Protein AF-A0A643CIV8-F1 (afdb_monomer_lite)

Structure (mmCIF, N/CA/C/O backbone):
data_AF-A0A643CIV8-F1
#
_entry.id   AF-A0A643CIV8-F1
#
loop_
_atom_site.group_PDB
_atom_site.id
_atom_site.type_symbol
_atom_site.label_atom_id
_atom_site.label_alt_id
_atom_site.label_comp_id
_atom_site.label_asym_id
_atom_site.label_entity_id
_atom_site.label_seq_id
_atom_site.pdbx_PDB_ins_code
_atom_site.Cartn_x
_atom_site.Cartn_y
_atom_site.Cartn_z
_atom_site.occupancy
_atom_site.B_iso_or_equiv
_atom_site.auth_seq_id
_atom_site.auth_comp_id
_atom_site.auth_asym_id
_atom_site.auth_atom_id
_atom_site.pdbx_PDB_model_num
ATOM 1 N N . MET A 1 1 ? 81.425 93.993 53.863 1.00 33.91 1 MET A N 1
ATOM 2 C CA . MET A 1 1 ? 80.206 94.365 54.599 1.00 33.91 1 MET A CA 1
ATOM 3 C C . MET A 1 1 ? 79.077 94.343 53.589 1.00 33.91 1 MET A C 1
ATOM 5 O O . MET A 1 1 ? 78.720 95.374 53.044 1.00 33.91 1 MET A O 1
ATOM 9 N N . ASP A 1 2 ? 78.783 93.177 53.023 1.00 37.91 2 ASP A N 1
ATOM 10 C CA . ASP A 1 2 ? 78.060 92.067 53.671 1.00 37.91 2 ASP A CA 1
ATOM 11 C C . ASP A 1 2 ? 76.607 92.467 53.969 1.00 37.91 2 ASP A C 1
ATOM 13 O O . ASP A 1 2 ? 76.366 93.483 54.611 1.00 37.91 2 ASP A O 1
ATOM 17 N N . ASP A 1 3 ? 75.698 91.619 53.477 1.00 33.78 3 ASP A N 1
ATOM 18 C CA . ASP A 1 3 ? 74.248 91.535 53.708 1.00 33.78 3 ASP A CA 1
ATOM 19 C C . ASP A 1 3 ? 73.233 92.351 52.857 1.00 33.78 3 ASP A C 1
ATOM 21 O O . ASP A 1 3 ? 72.955 93.522 53.077 1.00 33.78 3 ASP A O 1
ATOM 25 N N . TRP A 1 4 ? 72.555 91.593 51.970 1.00 28.88 4 TRP A N 1
ATOM 26 C CA . TRP A 1 4 ? 71.087 91.374 51.920 1.00 28.88 4 TRP A CA 1
ATOM 27 C C . TRP A 1 4 ? 70.110 92.373 51.195 1.00 28.88 4 TRP A C 1
ATOM 29 O O . TRP A 1 4 ? 69.857 93.474 51.666 1.00 28.88 4 TRP A O 1
ATOM 39 N N . LYS A 1 5 ? 69.397 91.810 50.168 1.00 30.89 5 LYS A N 1
ATOM 40 C CA . LYS A 1 5 ? 68.121 92.116 49.397 1.00 30.89 5 LYS A CA 1
ATOM 41 C C . LYS A 1 5 ? 67.907 93.498 48.718 1.00 30.89 5 LYS A C 1
ATOM 43 O O . LYS A 1 5 ? 68.545 94.448 49.138 1.00 30.89 5 LYS A O 1
ATOM 48 N N . PRO A 1 6 ? 66.945 93.674 47.752 1.00 41.72 6 PRO A N 1
ATOM 49 C CA . PRO A 1 6 ? 65.910 92.765 47.183 1.00 41.72 6 PRO A CA 1
ATOM 50 C C . PRO A 1 6 ? 65.765 92.730 45.624 1.00 41.72 6 PRO A C 1
ATOM 52 O O . PRO A 1 6 ? 66.374 93.492 44.887 1.00 41.72 6 PRO A O 1
ATOM 55 N N . SER A 1 7 ? 64.883 91.824 45.167 1.00 34.50 7 SER A N 1
ATOM 56 C CA . SER A 1 7 ? 64.178 91.658 43.862 1.00 34.50 7 SER A CA 1
ATOM 57 C C . SER A 1 7 ? 63.423 92.914 43.334 1.00 34.50 7 SER A C 1
ATOM 59 O O . SER A 1 7 ? 63.312 93.842 44.132 1.00 34.50 7 SER A O 1
ATOM 61 N N . PRO A 1 8 ? 62.773 92.974 42.125 1.00 48.59 8 PRO A N 1
ATOM 62 C CA . PRO A 1 8 ? 62.469 91.951 41.089 1.00 48.59 8 PRO A CA 1
ATOM 63 C C . PRO A 1 8 ? 62.671 92.394 39.594 1.00 48.59 8 PRO A C 1
ATOM 65 O O . PRO A 1 8 ? 63.114 93.501 39.321 1.00 48.59 8 PRO A O 1
ATOM 68 N N . LEU A 1 9 ? 62.221 91.527 38.657 1.00 31.44 9 LEU A N 1
ATOM 69 C CA . LEU A 1 9 ? 61.742 91.742 37.261 1.00 31.44 9 LEU A CA 1
ATOM 70 C C . LEU A 1 9 ? 62.613 91.306 36.042 1.00 31.44 9 LEU A C 1
ATOM 72 O O . LEU A 1 9 ? 63.607 91.924 35.698 1.00 31.44 9 LEU A O 1
ATOM 76 N N . ILE A 1 10 ? 62.027 90.339 35.299 1.00 31.88 10 ILE A N 1
ATOM 77 C CA . ILE A 1 10 ? 61.893 90.214 33.818 1.00 31.88 10 ILE A CA 1
ATOM 78 C C . ILE A 1 10 ? 62.962 89.446 32.988 1.00 31.88 10 ILE A C 1
ATOM 80 O O . ILE A 1 10 ? 64.019 89.978 32.695 1.00 31.88 10 ILE A O 1
ATOM 84 N N . LYS A 1 11 ? 62.521 88.253 32.500 1.00 36.69 11 LYS A N 1
ATOM 85 C CA . LYS A 1 11 ? 62.557 87.599 31.141 1.00 36.69 11 LYS A CA 1
ATOM 86 C C . LYS A 1 11 ? 63.867 87.547 30.303 1.00 36.69 11 LYS A C 1
ATOM 88 O O . LYS A 1 11 ? 64.769 88.321 30.566 1.00 36.69 11 LYS A O 1
ATOM 93 N N . PRO A 1 12 ? 63.936 86.786 29.170 1.00 47.34 12 PRO A N 1
ATOM 94 C CA . PRO A 1 12 ? 63.083 85.699 28.622 1.00 47.34 12 PRO A CA 1
ATOM 95 C C . PRO A 1 12 ? 63.886 84.435 28.190 1.00 47.34 12 PRO A C 1
ATOM 97 O O . PRO A 1 12 ? 65.102 84.473 28.099 1.00 47.34 12 PRO A O 1
ATOM 100 N N . PHE A 1 13 ? 63.212 83.328 27.840 1.00 29.66 13 PHE A N 1
ATOM 101 C CA . PHE A 1 13 ? 63.146 82.755 26.472 1.00 29.66 13 PHE A CA 1
ATOM 102 C C . PHE A 1 13 ? 62.322 81.455 26.453 1.00 29.66 13 PHE A C 1
ATOM 104 O O . PHE A 1 13 ? 62.051 80.853 27.486 1.00 29.66 13 PHE A O 1
ATOM 111 N N . GLY A 1 14 ? 61.788 81.125 25.275 1.00 30.44 14 GLY A N 1
ATOM 112 C CA . GLY A 1 14 ? 60.543 80.375 25.108 1.00 30.44 14 GLY A CA 1
ATOM 113 C C . GLY A 1 14 ? 60.645 78.851 25.012 1.00 30.44 14 GLY A C 1
ATOM 114 O O . GLY A 1 14 ? 61.719 78.286 24.856 1.00 30.44 14 GLY A O 1
ATOM 115 N N . ALA A 1 15 ? 59.473 78.204 24.981 1.00 31.48 15 ALA A N 1
ATOM 116 C CA . ALA A 1 15 ? 59.242 76.951 24.259 1.00 31.48 15 ALA A CA 1
ATOM 117 C C . ALA A 1 15 ? 57.737 76.724 23.990 1.00 31.48 15 ALA A C 1
ATOM 119 O O . ALA A 1 15 ? 56.878 76.961 24.835 1.00 31.48 15 ALA A O 1
ATOM 120 N N . ARG A 1 16 ? 57.443 76.263 22.769 1.00 36.06 16 ARG A N 1
ATOM 121 C CA . ARG A 1 16 ? 56.135 75.936 22.166 1.00 36.06 16 ARG A CA 1
ATOM 122 C C . ARG A 1 16 ? 55.337 74.863 22.930 1.00 36.06 16 ARG A C 1
ATOM 124 O O . ARG A 1 16 ? 55.930 73.867 23.333 1.00 36.06 16 ARG A O 1
ATOM 131 N N . LYS A 1 17 ? 53.991 74.918 22.879 1.00 39.34 17 LYS A N 1
ATOM 132 C CA . LYS A 1 17 ? 53.140 73.719 22.653 1.00 39.34 17 LYS A CA 1
ATOM 133 C C . LYS A 1 17 ? 51.700 74.037 22.205 1.00 39.34 17 LYS A C 1
ATOM 135 O O . LYS A 1 17 ? 51.054 74.956 22.692 1.00 39.34 17 LYS A O 1
ATOM 140 N N . LYS A 1 18 ? 51.251 73.241 21.229 1.00 37.59 18 LYS A N 1
ATOM 141 C CA . LYS A 1 18 ? 49.994 73.273 20.461 1.00 37.59 18 LYS A CA 1
ATOM 142 C C . LYS A 1 18 ? 48.770 72.904 21.322 1.00 37.59 18 LYS A C 1
ATOM 144 O O . LYS A 1 18 ? 48.830 71.929 22.065 1.00 37.59 18 LYS A O 1
ATOM 149 N N . ARG A 1 19 ? 47.641 73.608 21.154 1.00 41.00 19 ARG A N 1
ATOM 150 C CA . ARG A 1 19 ? 46.310 73.193 21.650 1.00 41.00 19 ARG A CA 1
ATOM 151 C C . ARG A 1 19 ? 45.633 72.289 20.609 1.00 41.00 19 ARG A C 1
ATOM 153 O O . ARG A 1 19 ? 45.551 72.644 19.438 1.00 41.00 19 ARG A O 1
ATOM 160 N N . SER A 1 20 ? 45.215 71.104 21.048 1.00 47.69 20 SER A N 1
ATOM 161 C CA . SER A 1 20 ? 44.738 69.982 20.230 1.00 47.69 20 SER A CA 1
ATOM 162 C C . SER A 1 20 ? 43.251 70.099 19.864 1.00 47.69 20 SER A C 1
ATOM 164 O O . SER A 1 20 ? 42.414 70.320 20.737 1.00 47.69 20 SER A O 1
ATOM 166 N N . TRP A 1 21 ? 42.927 69.871 18.585 1.00 48.34 21 TRP A N 1
ATOM 167 C CA . TRP A 1 21 ? 41.575 69.759 18.001 1.00 48.34 21 TRP A CA 1
ATOM 168 C C . TRP A 1 21 ? 40.734 68.585 18.547 1.00 48.34 21 TRP A C 1
ATOM 170 O O . TRP A 1 21 ? 39.558 68.438 18.219 1.00 48.34 21 TRP A O 1
ATOM 180 N N . TYR A 1 22 ? 41.322 67.745 19.397 1.00 51.75 22 TYR A N 1
ATOM 181 C CA . TYR A 1 22 ? 40.712 66.517 19.897 1.00 51.75 22 TYR A CA 1
ATOM 182 C C . TYR A 1 22 ? 39.559 66.751 20.892 1.00 51.75 22 TYR A C 1
ATOM 184 O O . TYR A 1 22 ? 38.606 65.974 20.922 1.00 51.75 22 TYR A O 1
ATOM 192 N N . LEU A 1 23 ? 39.587 67.837 21.680 1.00 52.19 23 LEU A N 1
ATOM 193 C CA . LEU A 1 23 ? 38.518 68.110 22.657 1.00 52.19 23 LEU A CA 1
ATOM 194 C C . LEU A 1 23 ? 37.235 68.668 22.022 1.00 52.19 23 LEU A C 1
ATOM 196 O O . LEU A 1 23 ? 36.150 68.428 22.545 1.00 52.19 23 LEU A O 1
ATOM 200 N N . THR A 1 24 ? 37.333 69.354 20.882 1.00 54.09 24 THR A N 1
ATOM 201 C CA . THR A 1 24 ? 36.168 69.910 20.174 1.00 54.09 24 THR A CA 1
ATOM 202 C C . THR A 1 24 ? 35.395 68.832 19.410 1.00 54.09 24 THR A C 1
ATOM 204 O O . THR A 1 24 ? 34.177 68.922 19.275 1.00 54.09 24 THR A O 1
ATOM 207 N N . TRP A 1 25 ? 36.077 67.775 18.953 1.00 50.41 25 TRP A N 1
ATOM 208 C CA . TRP A 1 25 ? 35.440 66.653 18.255 1.00 50.41 25 TRP A CA 1
ATOM 209 C C . TRP A 1 25 ? 34.678 65.725 19.215 1.00 50.41 25 TRP A C 1
ATOM 211 O O . TRP A 1 25 ? 33.592 65.243 18.893 1.00 50.41 25 TRP A O 1
ATOM 221 N N . LYS A 1 26 ? 35.183 65.555 20.445 1.00 47.50 26 LYS A N 1
ATOM 222 C CA . LYS A 1 26 ? 34.596 64.646 21.442 1.00 47.50 26 LYS A CA 1
ATOM 223 C C . LYS A 1 26 ? 33.229 65.106 21.978 1.00 47.50 26 LYS A C 1
ATOM 225 O O . LYS A 1 26 ? 32.440 64.267 22.395 1.00 47.50 26 LYS A O 1
ATOM 230 N N . TYR A 1 27 ? 32.910 66.403 21.911 1.00 44.16 27 TYR A N 1
ATOM 231 C CA . TYR A 1 27 ? 31.625 66.952 22.378 1.00 44.16 27 TYR A CA 1
ATOM 232 C C . TYR A 1 27 ? 30.495 66.919 21.330 1.00 44.16 27 TYR A C 1
ATOM 234 O O . TYR A 1 27 ? 29.341 67.165 21.669 1.00 44.16 27 TYR A O 1
ATOM 242 N N . LYS A 1 28 ? 30.791 66.592 20.062 1.00 45.03 28 LYS A N 1
ATOM 243 C CA . LYS A 1 28 ? 29.774 66.492 18.993 1.00 45.03 28 LYS A CA 1
ATOM 244 C C . LYS A 1 28 ? 29.205 65.072 18.824 1.00 45.03 28 LYS A C 1
ATOM 246 O O . LYS A 1 28 ? 28.247 64.882 18.080 1.00 45.03 28 LYS A O 1
ATOM 251 N N . LEU A 1 29 ? 29.771 64.091 19.533 1.00 50.66 29 LEU A N 1
ATOM 252 C CA . LEU A 1 29 ? 29.407 62.666 19.485 1.00 50.66 29 LEU A CA 1
ATOM 253 C C . LEU A 1 29 ? 28.372 62.239 20.544 1.00 50.66 29 LEU A C 1
ATOM 255 O O . LEU A 1 29 ? 27.960 61.084 20.573 1.00 50.66 29 LEU A O 1
ATOM 259 N N . THR A 1 30 ? 27.883 63.164 21.367 1.00 50.62 30 THR A N 1
ATOM 260 C CA . THR A 1 30 ? 26.836 62.933 22.377 1.00 50.62 30 THR A CA 1
ATOM 261 C C . THR A 1 30 ? 25.504 63.561 21.967 1.00 50.62 30 THR A C 1
ATOM 263 O O . THR A 1 30 ? 24.887 64.309 22.717 1.00 50.62 30 THR A O 1
ATOM 266 N N . ASN A 1 31 ? 25.023 63.250 20.760 1.00 52.38 31 ASN A N 1
ATOM 267 C CA . ASN A 1 31 ? 23.644 63.550 20.375 1.00 52.38 31 ASN A CA 1
ATOM 268 C C . ASN A 1 31 ? 22.977 62.283 19.816 1.00 52.38 31 ASN A C 1
ATOM 270 O O . ASN A 1 31 ? 23.033 61.994 18.619 1.00 52.38 31 ASN A O 1
ATOM 274 N N . GLN A 1 32 ? 22.358 61.500 20.708 1.00 59.38 32 GLN A N 1
ATOM 275 C CA . GLN A 1 32 ? 21.758 60.183 20.428 1.00 59.38 32 GLN A CA 1
ATOM 276 C C . GLN A 1 32 ? 20.701 60.183 19.300 1.00 59.38 32 GLN A C 1
ATOM 278 O O . GLN A 1 32 ? 20.379 59.126 18.758 1.00 59.38 32 GLN A O 1
ATOM 283 N N . ARG A 1 33 ? 20.181 61.348 18.889 1.00 56.62 33 ARG A N 1
ATOM 284 C CA . ARG A 1 33 ? 19.230 61.472 17.767 1.00 56.62 33 ARG A CA 1
ATOM 285 C C . ARG A 1 33 ? 19.888 61.370 16.385 1.00 56.62 33 ARG A C 1
ATOM 287 O O . ARG A 1 33 ? 19.253 60.869 15.462 1.00 56.62 33 ARG A O 1
ATOM 294 N N . ALA A 1 34 ? 21.140 61.805 16.231 1.00 58.22 34 ALA A N 1
ATOM 295 C CA . ALA A 1 34 ? 21.840 61.749 14.944 1.00 58.22 34 ALA A CA 1
ATOM 296 C C . ALA A 1 34 ? 22.325 60.327 14.624 1.00 58.22 34 ALA A C 1
ATOM 298 O O . ALA A 1 34 ? 22.173 59.869 13.495 1.00 58.22 34 ALA A O 1
ATOM 299 N N . LEU A 1 35 ? 22.818 59.601 15.635 1.00 60.75 35 LEU A N 1
ATOM 300 C CA . LEU A 1 35 ? 23.269 58.215 15.486 1.00 60.75 35 LEU A CA 1
ATOM 301 C C . LEU A 1 35 ? 22.105 57.269 15.146 1.00 60.75 35 LEU A C 1
ATOM 303 O O . LEU A 1 35 ? 22.232 56.452 14.242 1.00 60.75 35 LEU A O 1
ATOM 307 N N . ARG A 1 36 ? 20.932 57.442 15.781 1.00 62.19 36 ARG A N 1
ATOM 308 C CA . ARG A 1 36 ? 19.716 56.686 15.420 1.00 62.19 36 ARG A CA 1
ATOM 309 C C . ARG A 1 36 ? 19.257 56.951 13.988 1.00 62.19 36 ARG A C 1
ATOM 311 O O . ARG A 1 36 ? 18.896 56.000 13.305 1.00 62.19 36 ARG A O 1
ATOM 318 N N . ARG A 1 37 ? 19.304 58.206 13.521 1.00 64.00 37 ARG A N 1
ATOM 319 C CA . ARG A 1 37 ? 18.967 58.538 12.127 1.00 64.00 37 ARG A CA 1
ATOM 320 C C . ARG A 1 37 ? 19.965 57.928 11.148 1.00 64.00 37 ARG A C 1
ATOM 322 O O . ARG A 1 37 ? 19.532 57.337 10.176 1.00 64.00 37 ARG A O 1
ATOM 329 N N . PHE A 1 38 ? 21.266 57.972 11.432 1.00 68.94 38 PHE A N 1
ATOM 330 C CA . PHE A 1 38 ? 22.272 57.321 10.585 1.00 68.94 38 PHE A CA 1
ATOM 331 C C . PHE A 1 38 ? 22.115 55.795 10.535 1.00 68.94 38 PHE A C 1
ATOM 333 O O . PHE A 1 38 ? 22.198 55.219 9.454 1.00 68.94 38 PHE A O 1
ATOM 340 N N . CYS A 1 39 ? 21.827 55.139 11.664 1.00 71.81 39 CYS A N 1
ATOM 341 C CA . CYS A 1 39 ? 21.567 53.698 11.687 1.00 71.81 39 CYS A CA 1
ATOM 342 C C . CYS A 1 39 ? 20.255 53.326 10.979 1.00 71.81 39 CYS A C 1
ATOM 344 O O . CYS A 1 39 ? 20.233 52.340 10.250 1.00 71.81 39 CYS A O 1
ATOM 346 N N . GLN A 1 40 ? 19.183 54.113 11.135 1.00 71.44 40 GLN A N 1
ATOM 347 C CA . GLN A 1 40 ? 17.931 53.895 10.398 1.00 71.44 40 GLN A CA 1
ATOM 348 C C . GLN A 1 40 ? 18.114 54.113 8.894 1.00 71.44 40 GLN A C 1
ATOM 350 O O . GLN A 1 40 ? 17.675 53.278 8.112 1.00 71.44 40 GLN A O 1
ATOM 355 N N . THR A 1 41 ? 18.808 55.175 8.476 1.00 78.50 41 THR A N 1
ATOM 356 C CA . THR A 1 41 ? 19.105 55.409 7.056 1.00 78.50 41 THR A CA 1
ATOM 357 C C . THR A 1 41 ? 20.000 54.305 6.491 1.00 78.50 41 THR A C 1
ATOM 359 O O . THR A 1 41 ? 19.766 53.860 5.374 1.00 78.50 41 THR A O 1
ATOM 362 N N . GLY A 1 42 ? 20.967 53.802 7.266 1.00 82.81 42 GLY A N 1
ATOM 363 C CA . GLY A 1 42 ? 21.797 52.656 6.882 1.00 82.81 42 GLY A CA 1
ATOM 364 C C . GLY A 1 42 ? 21.000 51.357 6.728 1.00 82.81 42 GLY A C 1
ATOM 365 O O . GLY A 1 42 ? 21.190 50.643 5.750 1.00 82.81 42 GLY A O 1
ATOM 366 N N . ALA A 1 43 ? 20.060 51.081 7.638 1.00 80.62 43 ALA A N 1
ATOM 367 C CA . ALA A 1 43 ? 19.182 49.912 7.552 1.00 80.62 43 ALA A CA 1
ATOM 368 C C . ALA A 1 43 ? 18.224 49.992 6.350 1.00 80.62 43 ALA A C 1
ATOM 370 O O . ALA A 1 43 ? 18.033 49.001 5.650 1.00 80.62 43 ALA A O 1
ATOM 371 N N . VAL A 1 44 ? 17.675 51.178 6.064 1.00 85.25 44 VAL A N 1
ATOM 372 C CA . VAL A 1 44 ? 16.837 51.408 4.876 1.00 85.25 44 VAL A CA 1
ATOM 373 C C . VAL A 1 44 ? 17.652 51.247 3.594 1.00 85.25 44 VAL A C 1
ATOM 375 O O . VAL A 1 44 ? 17.174 50.619 2.655 1.00 85.25 44 VAL A O 1
ATOM 378 N N . LEU A 1 45 ? 18.892 51.746 3.559 1.00 85.38 45 LEU A N 1
ATOM 379 C CA . LEU A 1 45 ? 19.779 51.574 2.408 1.00 85.38 45 LEU A CA 1
ATOM 380 C C . LEU A 1 45 ? 20.121 50.093 2.181 1.00 85.38 45 LEU A C 1
ATOM 382 O O . LEU A 1 45 ? 20.112 49.629 1.046 1.00 85.38 45 LEU A O 1
ATOM 386 N N . PHE A 1 46 ? 20.371 49.342 3.256 1.00 87.06 46 PHE A N 1
ATOM 387 C CA . PHE A 1 46 ? 20.642 47.906 3.191 1.00 87.06 46 PHE A CA 1
ATOM 388 C C . PHE A 1 46 ? 19.436 47.113 2.667 1.00 87.06 46 PHE A C 1
ATOM 390 O O . PHE A 1 46 ? 19.606 46.255 1.801 1.00 87.06 46 PHE A O 1
ATOM 397 N N . LEU A 1 47 ? 18.222 47.446 3.125 1.00 85.25 47 LEU A N 1
ATOM 398 C CA . LEU A 1 47 ? 16.974 46.869 2.612 1.00 85.25 47 LEU A CA 1
ATOM 399 C C . LEU A 1 47 ? 16.742 47.215 1.135 1.00 85.25 47 LEU A C 1
ATOM 401 O O . LEU A 1 47 ? 16.353 46.355 0.352 1.00 85.25 47 LEU A O 1
ATOM 405 N N . LEU A 1 48 ? 17.042 48.448 0.721 1.00 87.56 48 LEU A N 1
ATOM 406 C CA . LEU A 1 48 ? 16.952 48.866 -0.682 1.00 87.56 48 LEU A CA 1
ATOM 407 C C . LEU A 1 48 ? 17.920 48.083 -1.575 1.00 87.56 48 LEU A C 1
ATOM 409 O O . LEU A 1 48 ? 17.532 47.623 -2.645 1.00 87.56 48 LEU A O 1
ATOM 413 N N . VAL A 1 49 ? 19.160 47.883 -1.123 1.00 90.12 49 VAL A N 1
ATOM 414 C CA . VAL A 1 49 ? 20.152 47.085 -1.855 1.00 90.12 49 VAL A CA 1
ATOM 415 C C . VAL A 1 49 ? 19.720 45.621 -1.946 1.00 90.12 49 VAL A C 1
ATOM 417 O O . VAL A 1 49 ? 19.817 45.038 -3.022 1.00 90.12 49 VAL A O 1
ATOM 420 N N . THR A 1 50 ? 19.181 45.031 -0.875 1.00 83.88 50 THR A N 1
ATOM 421 C CA . THR A 1 50 ? 18.679 43.643 -0.916 1.00 83.88 50 THR A CA 1
ATOM 422 C C . THR A 1 50 ? 17.465 43.493 -1.829 1.00 83.88 50 THR A C 1
ATOM 424 O O . THR A 1 50 ? 17.394 42.518 -2.571 1.00 83.88 50 THR A O 1
ATOM 427 N N . VAL A 1 51 ? 16.555 44.471 -1.866 1.00 89.12 51 VAL A N 1
ATOM 428 C CA . VAL A 1 51 ? 15.440 44.484 -2.829 1.00 89.12 51 VAL A CA 1
ATOM 429 C C . VAL A 1 51 ? 15.951 44.581 -4.267 1.00 89.12 51 VAL A C 1
ATOM 431 O O . VAL A 1 51 ? 15.492 43.826 -5.117 1.00 89.12 51 VAL A O 1
ATOM 434 N N . ILE A 1 52 ? 16.932 45.443 -4.552 1.00 87.81 52 ILE A N 1
ATOM 435 C CA . ILE A 1 52 ? 17.514 45.571 -5.900 1.00 87.81 52 ILE A CA 1
ATOM 436 C C . ILE A 1 52 ? 18.217 44.276 -6.326 1.00 87.81 52 ILE A C 1
ATOM 438 O O . ILE A 1 52 ? 18.046 43.839 -7.463 1.00 87.81 52 ILE A O 1
ATOM 442 N N . VAL A 1 53 ? 18.970 43.639 -5.425 1.00 87.88 53 VAL A N 1
ATOM 443 C CA . VAL A 1 53 ? 19.624 42.349 -5.694 1.00 87.88 53 VAL A CA 1
ATOM 444 C C . VAL A 1 53 ? 18.585 41.255 -5.933 1.00 87.88 53 VAL A C 1
ATOM 446 O O . VAL A 1 53 ? 18.719 40.516 -6.902 1.00 87.88 53 VAL A O 1
ATOM 449 N N . ASN A 1 54 ? 17.515 41.194 -5.136 1.00 77.38 54 ASN A N 1
ATOM 450 C CA . ASN A 1 54 ? 16.437 40.222 -5.333 1.00 77.38 54 ASN A CA 1
ATOM 451 C C . ASN A 1 54 ? 15.673 40.456 -6.644 1.00 77.38 54 ASN A C 1
ATOM 453 O O . ASN A 1 54 ? 15.386 39.499 -7.354 1.00 77.38 54 ASN A O 1
ATOM 457 N N . ILE A 1 55 ? 15.390 41.709 -7.019 1.00 85.88 55 ILE A N 1
ATOM 458 C CA . ILE A 1 55 ? 14.764 42.036 -8.311 1.00 85.88 55 ILE A CA 1
ATOM 459 C C . ILE A 1 55 ? 15.680 41.631 -9.467 1.00 85.88 55 ILE A C 1
ATOM 461 O O . ILE A 1 55 ? 15.211 41.050 -10.444 1.00 85.88 55 ILE A O 1
ATOM 465 N N . LYS A 1 56 ? 16.986 41.900 -9.356 1.00 83.94 56 LYS A N 1
ATOM 466 C CA . LYS A 1 56 ? 17.959 41.503 -10.374 1.00 83.94 56 LYS A CA 1
ATOM 467 C C . LYS A 1 56 ? 18.070 39.984 -10.487 1.00 83.94 56 LYS A C 1
ATOM 469 O O . LYS A 1 56 ? 18.042 39.477 -11.598 1.00 83.94 56 LYS A O 1
ATOM 474 N N . LEU A 1 57 ? 18.080 39.268 -9.363 1.00 78.88 57 LEU A N 1
ATOM 475 C CA . LEU A 1 57 ? 18.064 37.808 -9.345 1.00 78.88 57 LEU A CA 1
ATOM 476 C C . LEU A 1 57 ? 16.797 37.261 -10.018 1.00 78.88 57 LEU A C 1
ATOM 478 O O . LEU A 1 57 ? 16.889 36.357 -10.837 1.00 78.88 57 LEU A O 1
ATOM 482 N N . ILE A 1 58 ? 15.623 37.840 -9.744 1.00 78.06 58 ILE A N 1
ATOM 483 C CA . ILE A 1 58 ? 14.357 37.438 -10.378 1.00 78.06 58 ILE A CA 1
ATOM 484 C C . ILE A 1 58 ? 14.379 37.708 -11.890 1.00 78.06 58 ILE A C 1
ATOM 486 O O . ILE A 1 58 ? 13.903 36.877 -12.661 1.00 78.06 58 ILE A O 1
ATOM 490 N N . LEU A 1 59 ? 14.929 38.844 -12.328 1.00 73.19 59 LEU A N 1
ATOM 491 C CA . LEU A 1 59 ? 15.047 39.183 -13.749 1.00 73.19 59 LEU A CA 1
ATOM 492 C C . LEU A 1 59 ? 16.048 38.281 -14.479 1.00 73.19 59 LEU A C 1
ATOM 494 O O . LEU A 1 59 ? 15.728 37.799 -15.561 1.00 73.19 59 LEU A O 1
ATOM 498 N N . ASP A 1 60 ? 17.204 38.006 -13.877 1.00 74.94 60 ASP A N 1
ATOM 499 C CA . ASP A 1 60 ? 18.210 37.099 -14.439 1.00 74.94 60 ASP A CA 1
ATOM 500 C C . ASP A 1 60 ? 17.677 35.655 -14.474 1.00 74.94 60 ASP A C 1
ATOM 502 O O . ASP A 1 60 ? 17.864 34.954 -15.465 1.00 74.94 60 ASP A O 1
ATOM 506 N N . THR A 1 61 ? 16.897 35.239 -13.468 1.00 70.62 61 THR A N 1
ATOM 507 C CA . THR A 1 61 ? 16.215 33.931 -13.464 1.00 70.62 61 THR A CA 1
ATOM 508 C C . THR A 1 61 ? 15.135 33.865 -14.547 1.00 70.62 61 THR A C 1
ATOM 510 O O . THR A 1 61 ? 15.041 32.871 -15.255 1.00 70.62 61 THR A O 1
ATOM 513 N N . ARG A 1 62 ? 14.339 34.927 -14.746 1.00 68.88 62 ARG A N 1
ATOM 514 C CA . ARG A 1 62 ? 13.348 34.986 -15.837 1.00 68.88 62 ARG A CA 1
ATOM 515 C C . ARG A 1 62 ? 13.987 34.969 -17.222 1.00 68.88 62 ARG A C 1
ATOM 517 O O . ARG A 1 62 ? 13.400 34.398 -18.133 1.00 68.88 62 ARG A O 1
ATOM 524 N N . ARG A 1 63 ? 15.165 35.573 -17.377 1.00 68.69 63 ARG A N 1
ATOM 525 C CA . ARG A 1 63 ? 15.919 35.567 -18.634 1.00 68.69 63 ARG A CA 1
ATOM 526 C C . ARG A 1 63 ? 16.541 34.198 -18.913 1.00 68.69 63 ARG A C 1
ATOM 528 O O . ARG A 1 63 ? 16.416 33.704 -20.023 1.00 68.69 63 ARG A O 1
ATOM 535 N N . ALA A 1 64 ? 17.076 33.536 -17.887 1.00 63.72 64 ALA A N 1
ATOM 536 C CA . ALA A 1 64 ? 17.492 32.137 -17.984 1.00 63.72 64 ALA A CA 1
ATOM 537 C C . ALA A 1 64 ? 16.307 31.204 -18.308 1.00 63.72 64 ALA A C 1
ATOM 539 O O . ALA A 1 64 ? 16.469 30.252 -19.057 1.00 63.72 64 ALA A O 1
ATOM 540 N N . ILE A 1 65 ? 15.099 31.500 -17.806 1.00 57.66 65 ILE A N 1
ATOM 541 C CA . ILE A 1 65 ? 13.868 30.773 -18.160 1.00 57.66 65 ILE A CA 1
ATOM 542 C C . ILE A 1 65 ? 13.436 31.052 -19.609 1.00 57.66 65 ILE A C 1
ATOM 544 O O . ILE A 1 65 ? 12.923 30.144 -20.253 1.00 57.66 65 ILE A O 1
ATOM 548 N N . SER A 1 66 ? 13.617 32.266 -20.147 1.00 54.06 66 SER A N 1
ATOM 549 C CA . SER A 1 66 ? 13.312 32.523 -21.564 1.00 54.06 66 SER A CA 1
ATOM 550 C C . SER A 1 66 ? 14.327 31.862 -22.494 1.00 54.06 66 SER A C 1
ATOM 552 O O . SER A 1 66 ? 13.930 31.307 -23.505 1.00 54.06 66 SER A O 1
ATOM 554 N N . GLU A 1 67 ? 15.608 31.860 -22.121 1.00 56.00 67 GLU A N 1
ATOM 555 C CA . GLU A 1 67 ? 16.681 31.199 -22.880 1.00 56.00 67 GLU A CA 1
ATOM 556 C C . GLU A 1 67 ? 16.616 29.660 -22.771 1.00 56.00 67 GLU A C 1
ATOM 558 O O . GLU A 1 67 ? 17.064 28.971 -23.677 1.00 56.00 67 GLU A O 1
ATOM 563 N N . ALA A 1 68 ? 16.009 29.109 -21.710 1.00 54.50 68 ALA A N 1
ATOM 564 C CA . ALA A 1 68 ? 15.747 27.671 -21.564 1.00 54.50 68 ALA A CA 1
ATOM 565 C C . ALA A 1 68 ? 14.420 27.196 -22.197 1.00 54.50 68 ALA A C 1
ATOM 567 O O . ALA A 1 68 ? 14.200 25.991 -22.275 1.00 54.50 68 ALA A O 1
ATOM 568 N N . ASN A 1 69 ? 13.537 28.115 -22.614 1.00 43.38 69 ASN A N 1
ATOM 569 C CA . ASN A 1 69 ? 12.247 27.813 -23.259 1.00 43.38 69 ASN A CA 1
ATOM 570 C C . ASN A 1 69 ? 12.240 28.092 -24.775 1.00 43.38 69 ASN A C 1
ATOM 572 O O . ASN A 1 69 ? 11.210 27.894 -25.419 1.00 43.38 69 ASN A O 1
ATOM 576 N N . GLU A 1 70 ? 13.346 28.568 -25.351 1.00 36.47 70 GLU A N 1
ATOM 577 C CA . GLU A 1 70 ? 13.530 28.571 -26.803 1.00 36.47 70 GLU A CA 1
ATOM 578 C C . GLU A 1 70 ? 14.085 27.205 -27.223 1.00 36.47 70 GLU A C 1
ATOM 580 O O . GLU A 1 70 ? 15.290 26.960 -27.191 1.00 36.47 70 GLU A O 1
ATOM 585 N N . ASP A 1 71 ? 13.179 26.295 -27.591 1.00 38.25 71 ASP A N 1
ATOM 586 C CA . ASP A 1 71 ? 13.529 25.090 -28.341 1.00 38.25 71 ASP A CA 1
ATOM 587 C C . ASP A 1 71 ? 14.248 25.509 -29.640 1.00 38.25 71 ASP A C 1
ATOM 589 O O . ASP A 1 71 ? 13.718 26.347 -30.381 1.00 38.25 71 ASP A O 1
ATOM 593 N N . PRO A 1 72 ? 15.429 24.957 -29.971 1.00 37.62 72 PRO A N 1
ATOM 594 C CA . PRO A 1 72 ? 16.022 25.195 -31.278 1.00 37.62 72 PRO A CA 1
ATOM 595 C C . PRO A 1 72 ? 15.111 24.600 -32.363 1.00 37.62 72 PRO A C 1
ATOM 597 O O . PRO A 1 72 ? 14.734 23.428 -32.298 1.00 37.62 72 PRO A O 1
ATOM 600 N N . GLU A 1 73 ? 14.753 25.405 -33.371 1.00 30.53 73 GLU A N 1
ATOM 601 C CA . GLU A 1 73 ? 14.070 24.913 -34.573 1.00 30.53 73 GLU A CA 1
ATOM 602 C C . GLU A 1 73 ? 14.862 23.738 -35.180 1.00 30.53 73 GLU A C 1
ATOM 604 O O . GLU A 1 73 ? 16.085 23.836 -35.324 1.00 30.53 73 GLU A O 1
ATOM 609 N N . PRO A 1 74 ? 14.208 22.629 -35.571 1.00 35.41 74 PRO A N 1
ATOM 610 C CA . PRO A 1 74 ? 14.915 21.503 -36.151 1.00 35.41 74 PRO A CA 1
ATOM 611 C C . PRO A 1 74 ? 15.362 21.851 -37.573 1.00 35.41 74 PRO A C 1
ATOM 613 O O . PRO A 1 74 ? 14.549 22.039 -38.485 1.00 35.41 74 PRO A O 1
ATOM 616 N N . GLU A 1 75 ? 16.676 21.893 -37.772 1.00 31.47 75 GLU A N 1
ATOM 617 C CA . GLU A 1 75 ? 17.288 21.895 -39.093 1.00 31.47 75 GLU A CA 1
ATOM 618 C C . GLU A 1 75 ? 16.902 20.583 -39.804 1.00 31.47 75 GLU A C 1
ATOM 620 O O . GLU A 1 75 ? 17.171 19.479 -39.328 1.00 31.47 75 GLU A O 1
ATOM 625 N N . LYS A 1 76 ? 16.171 20.691 -40.922 1.00 31.97 76 LYS A N 1
ATOM 626 C CA . LYS A 1 76 ? 15.719 19.539 -41.714 1.00 31.97 76 LYS A CA 1
ATOM 627 C C . LYS A 1 76 ? 16.907 18.881 -42.414 1.00 31.97 76 LYS A C 1
ATOM 629 O O . LYS A 1 76 ? 17.223 19.253 -43.543 1.00 31.97 76 LYS A O 1
ATOM 634 N N . ASP A 1 77 ? 17.484 17.853 -41.799 1.00 31.08 77 ASP A N 1
ATOM 635 C CA . ASP A 1 77 ? 18.349 16.906 -42.502 1.00 31.08 77 ASP A CA 1
ATOM 636 C C . ASP A 1 77 ? 17.531 15.699 -42.993 1.00 31.08 77 ASP A C 1
ATOM 638 O O . ASP A 1 77 ? 17.050 14.861 -42.227 1.00 31.08 77 ASP A O 1
ATOM 642 N N . TYR A 1 78 ? 17.322 15.627 -44.309 1.00 33.84 78 TYR A N 1
ATOM 643 C CA . TYR A 1 78 ? 16.696 14.485 -44.978 1.00 33.84 78 TYR A CA 1
ATOM 644 C C . TYR A 1 78 ? 17.738 13.363 -45.133 1.00 33.84 78 TYR A C 1
ATOM 646 O O . TYR A 1 78 ? 18.213 13.065 -46.228 1.00 33.84 78 TYR A O 1
ATOM 654 N N . GLY A 1 79 ? 18.082 12.717 -44.018 1.00 35.16 79 GLY A N 1
ATOM 655 C CA . GLY A 1 79 ? 19.061 11.634 -43.964 1.00 35.16 79 GLY A CA 1
ATOM 656 C C . GLY A 1 79 ? 18.662 10.549 -42.968 1.00 35.16 79 GLY A C 1
ATOM 657 O O . GLY A 1 79 ? 19.129 10.552 -41.843 1.00 35.16 79 GLY A O 1
ATOM 658 N N . ARG A 1 80 ? 17.781 9.623 -43.385 1.00 41.75 80 ARG A N 1
ATOM 659 C CA . ARG A 1 80 ? 17.430 8.330 -42.742 1.00 41.75 80 ARG A CA 1
ATOM 660 C C . ARG A 1 80 ? 17.852 8.207 -41.259 1.00 41.75 80 ARG A C 1
ATOM 662 O O . ARG A 1 80 ? 18.875 7.595 -40.956 1.00 41.75 80 ARG A O 1
ATOM 669 N N . THR A 1 81 ? 17.038 8.760 -40.363 1.00 44.91 81 THR A N 1
ATOM 670 C CA . THR A 1 81 ? 17.303 8.897 -38.923 1.00 44.91 81 THR A CA 1
ATOM 671 C C . THR A 1 81 ? 17.580 7.540 -38.263 1.00 44.91 81 THR A C 1
ATOM 673 O O . THR A 1 81 ? 16.723 6.653 -38.232 1.00 44.91 81 THR A O 1
ATOM 676 N N . ARG A 1 82 ? 18.799 7.352 -37.752 1.00 48.84 82 ARG A N 1
ATOM 677 C CA . ARG A 1 82 ? 19.208 6.194 -36.943 1.00 48.84 82 ARG A CA 1
ATOM 678 C C . ARG A 1 82 ? 19.695 6.719 -35.604 1.00 48.84 82 ARG A C 1
ATOM 680 O O . ARG A 1 82 ? 20.536 7.607 -35.604 1.00 48.84 82 ARG A O 1
ATOM 687 N N . LEU A 1 83 ? 19.209 6.149 -34.506 1.00 43.41 83 LEU A N 1
ATOM 688 C CA . LEU A 1 83 ? 19.794 6.393 -33.189 1.00 43.41 83 LEU A CA 1
ATOM 689 C C . LEU A 1 83 ? 20.993 5.473 -33.006 1.00 43.41 83 LEU A C 1
ATOM 691 O O . LEU A 1 83 ? 20.865 4.258 -33.208 1.00 43.41 83 LEU A O 1
ATOM 695 N N . ARG A 1 84 ? 22.144 6.022 -32.613 1.00 45.97 84 ARG A N 1
ATOM 696 C CA . ARG A 1 84 ? 23.266 5.196 -32.163 1.00 45.97 84 ARG A CA 1
ATOM 697 C C . ARG A 1 84 ? 23.148 4.990 -30.673 1.00 45.97 84 ARG A C 1
ATOM 699 O O . ARG A 1 84 ? 23.077 5.947 -29.915 1.00 45.97 84 ARG A O 1
ATOM 706 N N . MET A 1 85 ? 23.159 3.729 -30.255 1.00 50.78 85 MET A N 1
ATOM 707 C CA . MET A 1 85 ? 23.064 3.402 -28.844 1.00 50.78 85 MET A CA 1
ATOM 708 C C . MET A 1 85 ? 24.277 2.595 -28.398 1.00 50.78 85 MET A C 1
ATOM 710 O O . MET A 1 85 ? 24.561 1.505 -28.911 1.00 50.78 85 MET A O 1
ATOM 714 N N . GLY A 1 86 ? 25.010 3.163 -27.442 1.00 38.28 86 GLY A N 1
ATOM 715 C CA . GLY A 1 86 ? 26.071 2.487 -26.709 1.00 38.28 86 GLY A CA 1
ATOM 716 C C . GLY A 1 86 ? 25.585 2.086 -25.321 1.00 38.28 86 GLY A C 1
ATOM 717 O O . GLY A 1 86 ? 25.190 2.944 -24.539 1.00 38.28 86 GLY A O 1
ATOM 718 N N . LEU A 1 87 ? 25.636 0.789 -25.015 1.00 50.84 87 LEU A N 1
ATOM 719 C CA . LEU A 1 87 ? 25.440 0.250 -23.670 1.00 50.84 87 LEU A CA 1
ATOM 720 C C . LEU A 1 87 ? 26.736 -0.384 -23.186 1.00 50.84 87 LEU A C 1
ATOM 722 O O . LEU A 1 87 ? 27.164 -1.425 -23.697 1.00 50.84 87 LEU A O 1
ATOM 726 N N . VAL A 1 88 ? 27.350 0.251 -22.193 1.00 43.22 88 VAL A N 1
ATOM 727 C CA . VAL A 1 88 ? 28.502 -0.299 -21.483 1.00 43.22 88 VAL A CA 1
ATOM 728 C C . VAL A 1 88 ? 27.999 -1.078 -20.273 1.00 43.22 88 VAL A C 1
ATOM 730 O O . VAL A 1 88 ? 27.361 -0.509 -19.392 1.00 43.22 88 VAL A O 1
ATOM 733 N N . VAL A 1 89 ? 28.273 -2.384 -20.237 1.00 46.66 89 VAL A N 1
ATOM 734 C CA . VAL A 1 89 ? 28.040 -3.226 -19.058 1.00 46.66 89 VAL A CA 1
ATOM 735 C C . VAL A 1 89 ? 29.392 -3.526 -18.444 1.00 46.66 89 VAL A C 1
ATOM 737 O O . VAL A 1 89 ? 30.097 -4.451 -18.856 1.00 46.66 89 VAL A O 1
ATOM 740 N N . GLU A 1 90 ? 29.790 -2.687 -17.496 1.00 41.16 90 GLU A N 1
ATOM 741 C CA . GLU A 1 90 ? 31.039 -2.876 -16.771 1.00 41.16 90 GLU A CA 1
ATOM 742 C C . GLU A 1 90 ? 30.847 -3.921 -15.669 1.00 41.16 90 GLU A C 1
ATOM 744 O O . GLU A 1 90 ? 29.925 -3.847 -14.855 1.00 41.16 90 GLU A O 1
ATOM 749 N N . GLY A 1 91 ? 31.719 -4.929 -15.655 1.00 38.56 91 GLY A N 1
ATOM 750 C CA . GLY A 1 91 ? 31.825 -5.858 -14.538 1.00 38.56 91 GLY A CA 1
ATOM 751 C C . GLY A 1 91 ? 32.388 -5.107 -13.337 1.00 38.56 91 GLY A C 1
ATOM 752 O O . GLY A 1 91 ? 33.505 -4.612 -13.415 1.00 38.56 91 GLY A O 1
ATOM 753 N N . VAL A 1 92 ? 31.574 -4.995 -12.282 1.00 37.66 92 VAL A N 1
ATOM 754 C CA . VAL A 1 92 ? 31.867 -4.435 -10.947 1.00 37.66 92 VAL A CA 1
ATOM 755 C C . VAL A 1 92 ? 33.029 -3.426 -10.933 1.00 37.66 92 VAL A C 1
ATOM 757 O O . VAL A 1 92 ? 34.158 -3.768 -10.584 1.00 37.66 92 VAL A O 1
ATOM 760 N N . LEU A 1 93 ? 32.741 -2.161 -11.252 1.00 35.00 93 LEU A N 1
ATOM 761 C CA . LEU A 1 93 ? 33.565 -1.061 -10.751 1.00 35.00 93 LEU A CA 1
ATOM 762 C C . LEU A 1 93 ? 33.329 -0.903 -9.244 1.00 35.00 93 LEU A C 1
ATOM 764 O O . LEU A 1 93 ? 32.214 -1.101 -8.755 1.00 35.00 93 LEU A O 1
ATOM 768 N N . GLU A 1 94 ? 34.387 -0.554 -8.508 1.00 36.34 94 GLU A N 1
ATOM 769 C CA . GLU A 1 94 ? 34.319 -0.133 -7.106 1.00 36.34 94 GLU A CA 1
ATOM 770 C C . GLU A 1 94 ? 33.540 1.186 -6.991 1.00 36.34 94 GLU A C 1
ATOM 772 O O . GLU A 1 94 ? 34.117 2.260 -6.871 1.00 36.34 94 GLU A O 1
ATOM 777 N N . ASP A 1 95 ? 32.217 1.095 -7.070 1.00 37.69 95 ASP A N 1
ATOM 778 C CA . ASP A 1 95 ? 31.299 2.207 -6.867 1.00 37.69 95 ASP A CA 1
ATOM 779 C C . ASP A 1 95 ? 30.801 2.206 -5.410 1.00 37.69 95 ASP A C 1
ATOM 781 O O . ASP A 1 95 ? 30.589 1.145 -4.809 1.00 37.69 95 ASP A O 1
ATOM 785 N N . GLU A 1 96 ? 30.599 3.387 -4.820 1.00 35.84 96 GLU A N 1
ATOM 786 C CA . GLU A 1 96 ? 30.144 3.535 -3.424 1.00 35.84 96 GLU A CA 1
ATOM 787 C C . GLU A 1 96 ? 28.730 2.945 -3.209 1.00 35.84 96 GLU A C 1
ATOM 789 O O . GLU A 1 96 ? 28.341 2.643 -2.080 1.00 35.84 96 GLU A O 1
ATOM 794 N N . ALA A 1 97 ? 27.989 2.667 -4.291 1.00 49.38 97 ALA A N 1
ATOM 795 C CA . ALA A 1 97 ? 26.726 1.922 -4.310 1.00 49.38 97 ALA A CA 1
ATOM 796 C C . ALA A 1 97 ? 26.922 0.387 -4.367 1.00 49.38 97 ALA A C 1
ATOM 798 O O . ALA A 1 97 ? 26.247 -0.313 -5.131 1.00 49.38 97 ALA A O 1
ATOM 799 N N . ARG A 1 98 ? 27.848 -0.148 -3.558 1.00 52.97 98 ARG A N 1
ATOM 800 C CA . ARG A 1 98 ? 28.258 -1.570 -3.543 1.00 52.97 98 ARG A CA 1
ATOM 801 C C . ARG A 1 98 ? 27.116 -2.573 -3.324 1.00 52.97 98 ARG A C 1
ATOM 803 O O . ARG A 1 98 ? 27.253 -3.727 -3.712 1.00 52.97 98 ARG A O 1
ATOM 810 N N . GLU A 1 99 ? 26.008 -2.146 -2.723 1.00 58.28 99 GLU A N 1
ATOM 811 C CA . GLU A 1 99 ? 24.911 -3.032 -2.299 1.00 58.28 99 GLU A CA 1
ATOM 812 C C . GLU A 1 99 ? 23.604 -2.845 -3.090 1.00 58.28 99 GLU A C 1
ATOM 814 O O . GLU A 1 99 ? 22.636 -3.555 -2.834 1.00 58.28 99 GLU A O 1
ATOM 819 N N . GLN A 1 100 ? 23.541 -1.910 -4.047 1.00 69.69 100 GLN A N 1
ATOM 820 C CA . GLN A 1 100 ? 22.287 -1.566 -4.732 1.00 69.69 100 GLN A CA 1
ATOM 821 C C . GLN A 1 100 ? 22.319 -1.851 -6.238 1.00 69.69 100 GLN A C 1
ATOM 823 O O . GLN A 1 100 ? 23.313 -1.629 -6.941 1.00 69.69 100 GLN A O 1
ATOM 828 N N . GLY A 1 101 ? 21.175 -2.314 -6.747 1.00 81.88 101 GLY A N 1
ATOM 829 C CA . GLY A 1 101 ? 20.930 -2.510 -8.174 1.00 81.88 101 GLY A CA 1
ATOM 830 C C . GLY A 1 101 ? 21.510 -3.795 -8.768 1.00 81.88 101 GLY A C 1
ATOM 831 O O . GLY A 1 101 ? 21.769 -3.812 -9.967 1.00 81.88 101 GLY A O 1
ATOM 832 N N . ARG A 1 102 ? 21.741 -4.848 -7.974 1.00 91.06 102 ARG A N 1
ATOM 833 C CA . ARG A 1 102 ? 21.994 -6.198 -8.512 1.00 91.06 102 ARG A CA 1
ATOM 834 C C . ARG A 1 102 ? 20.795 -6.669 -9.345 1.00 91.06 102 ARG A C 1
ATOM 836 O O . ARG A 1 102 ? 19.662 -6.285 -9.058 1.00 91.06 102 ARG A O 1
ATOM 843 N N . GLY A 1 103 ? 21.054 -7.483 -10.367 1.00 94.75 103 GLY A N 1
ATOM 844 C CA . GLY A 1 103 ? 20.020 -8.133 -11.166 1.00 94.75 103 GLY A CA 1
ATOM 845 C C . GLY A 1 103 ? 19.952 -7.652 -12.610 1.00 94.75 103 GLY A C 1
ATOM 846 O O . GLY A 1 103 ? 20.928 -7.152 -13.177 1.00 94.75 103 GLY A O 1
ATOM 847 N N . ILE A 1 104 ? 18.778 -7.829 -13.217 1.00 96.50 104 ILE A N 1
ATOM 848 C CA . ILE A 1 104 ? 18.498 -7.462 -14.607 1.00 96.50 104 ILE A CA 1
ATOM 849 C C . ILE A 1 104 ? 17.868 -6.070 -14.630 1.00 96.50 104 ILE A C 1
ATOM 851 O O . ILE A 1 104 ? 16.767 -5.852 -14.127 1.00 96.50 104 ILE A O 1
ATOM 855 N N . HIS A 1 105 ? 18.558 -5.126 -15.257 1.00 95.88 105 HIS A N 1
ATOM 856 C CA . HIS A 1 105 ? 18.043 -3.797 -15.561 1.00 95.88 105 HIS A CA 1
ATOM 857 C C . HIS A 1 105 ? 17.314 -3.835 -16.892 1.00 95.88 105 HIS A C 1
ATOM 859 O O . HIS A 1 105 ? 17.829 -4.387 -17.864 1.00 95.88 105 HIS A O 1
ATOM 865 N N . VAL A 1 106 ? 16.142 -3.210 -16.940 1.00 96.31 106 VAL A N 1
ATOM 866 C CA . VAL A 1 106 ? 15.324 -3.082 -18.143 1.00 96.31 106 VAL A CA 1
ATOM 867 C C . VAL A 1 106 ? 15.015 -1.610 -18.389 1.00 96.31 106 VAL A C 1
ATOM 869 O O . VAL A 1 106 ? 14.447 -0.925 -17.534 1.00 96.31 106 VAL A O 1
ATOM 872 N N . ILE A 1 107 ? 15.362 -1.126 -19.579 1.00 95.12 107 ILE A N 1
ATOM 873 C CA . ILE A 1 107 ? 15.025 0.216 -20.057 1.00 95.12 107 ILE A CA 1
ATOM 874 C C . ILE A 1 107 ? 14.123 0.075 -21.281 1.00 95.12 107 ILE A C 1
ATOM 876 O O . ILE A 1 107 ? 14.377 -0.743 -22.166 1.00 95.12 107 ILE A O 1
ATOM 880 N N . VAL A 1 108 ? 13.062 0.880 -21.326 1.00 95.88 108 VAL A N 1
ATOM 881 C CA . VAL A 1 108 ? 12.117 0.909 -22.446 1.00 95.88 108 VAL A CA 1
ATOM 882 C C . VAL A 1 108 ? 12.177 2.268 -23.119 1.00 95.88 108 VAL A C 1
ATOM 884 O O . VAL A 1 108 ? 12.032 3.291 -22.444 1.00 95.88 108 VAL A O 1
ATOM 887 N N . LEU A 1 109 ? 12.371 2.278 -24.438 1.00 93.69 109 LEU A N 1
ATOM 888 C CA . LEU A 1 109 ? 12.405 3.501 -25.236 1.00 93.69 109 LEU A CA 1
ATOM 889 C C . LEU A 1 109 ? 11.212 3.594 -26.186 1.00 93.69 109 LEU A C 1
ATOM 891 O O . LEU A 1 109 ? 10.736 2.593 -26.739 1.00 93.69 109 LEU A O 1
ATOM 895 N N . ASN A 1 110 ? 10.799 4.833 -26.436 1.00 92.00 110 ASN A N 1
ATOM 896 C CA . ASN A 1 110 ? 9.916 5.167 -27.537 1.00 92.00 110 ASN A CA 1
ATOM 897 C C . ASN A 1 110 ? 10.641 4.908 -28.870 1.00 92.00 110 ASN A C 1
ATOM 899 O O . ASN A 1 110 ? 11.726 5.429 -29.111 1.00 92.00 110 ASN A O 1
ATOM 903 N N . GLN A 1 111 ? 10.040 4.113 -29.753 1.00 91.25 111 GLN A N 1
ATOM 904 C CA . GLN A 1 111 ? 10.641 3.702 -31.023 1.00 91.25 111 GLN A CA 1
ATOM 905 C C . GLN A 1 111 ? 10.682 4.797 -32.101 1.00 91.25 111 GLN A C 1
ATOM 907 O O . GLN A 1 111 ? 11.318 4.583 -33.131 1.00 91.25 111 GLN A O 1
ATOM 912 N N . ALA A 1 112 ? 9.984 5.920 -31.909 1.00 89.12 112 ALA A N 1
ATOM 913 C CA . ALA A 1 112 ? 10.007 7.066 -32.819 1.00 89.12 112 ALA A CA 1
ATOM 914 C C . ALA A 1 112 ? 10.972 8.163 -32.349 1.00 89.12 112 ALA A C 1
ATOM 916 O O . ALA A 1 112 ? 11.625 8.782 -33.181 1.00 89.12 112 ALA A O 1
ATOM 917 N N . THR A 1 113 ? 11.095 8.388 -31.035 1.00 88.19 113 THR A N 1
ATOM 918 C CA . THR A 1 113 ? 11.919 9.487 -30.490 1.00 88.19 113 THR A CA 1
ATOM 919 C C . THR A 1 113 ? 13.182 9.040 -29.760 1.00 88.19 113 THR A C 1
ATOM 921 O O . THR A 1 113 ? 14.064 9.855 -29.528 1.00 88.19 113 THR A O 1
ATOM 924 N N . GLY A 1 114 ? 13.279 7.777 -29.339 1.00 85.62 114 GLY A N 1
ATOM 925 C CA . GLY A 1 114 ? 14.360 7.298 -28.470 1.00 85.62 114 GLY A CA 1
ATOM 926 C C . GLY A 1 114 ? 14.235 7.715 -27.004 1.00 85.62 114 GLY A C 1
ATOM 927 O O . GLY A 1 114 ? 15.072 7.332 -26.192 1.00 85.62 114 GLY A O 1
ATOM 928 N N . HIS A 1 115 ? 13.195 8.466 -26.631 1.00 86.62 115 HIS A N 1
ATOM 929 C CA . HIS A 1 115 ? 13.002 8.888 -25.245 1.00 86.62 115 HIS A CA 1
ATOM 930 C C . HIS A 1 115 ? 12.753 7.693 -24.324 1.00 86.62 115 HIS A C 1
ATOM 932 O O . HIS A 1 115 ? 12.006 6.771 -24.662 1.00 86.62 115 HIS A O 1
ATOM 938 N N . VAL A 1 116 ? 13.341 7.743 -23.128 1.00 86.81 116 VAL A N 1
ATOM 939 C CA . VAL A 1 116 ? 13.119 6.737 -22.088 1.00 86.81 116 VAL A CA 1
ATOM 940 C C . VAL A 1 116 ? 11.698 6.862 -21.542 1.00 86.81 116 VAL A C 1
ATOM 942 O O . VAL A 1 116 ? 11.318 7.919 -21.047 1.00 86.81 116 VAL A O 1
ATOM 945 N N . MET A 1 117 ? 10.940 5.767 -21.593 1.00 89.19 117 MET A N 1
ATOM 946 C CA . MET A 1 117 ? 9.561 5.688 -21.092 1.00 89.19 117 MET A CA 1
ATOM 947 C C . MET A 1 117 ? 9.451 4.904 -19.779 1.00 89.19 117 MET A C 1
ATOM 949 O O . MET A 1 117 ? 8.516 5.109 -19.006 1.00 89.19 117 MET A O 1
ATOM 953 N N . ALA A 1 118 ? 10.399 3.999 -19.518 1.00 91.75 118 ALA A N 1
ATOM 954 C CA . ALA A 1 118 ? 10.485 3.256 -18.267 1.00 91.75 118 ALA A CA 1
ATOM 955 C C . ALA A 1 118 ? 11.928 2.828 -17.965 1.00 91.75 118 ALA A C 1
ATOM 957 O O . ALA A 1 118 ? 12.704 2.521 -18.872 1.00 91.75 118 ALA A O 1
ATOM 958 N N . LYS A 1 119 ? 12.257 2.772 -16.671 1.00 91.44 119 LYS A N 1
ATOM 959 C CA . LYS A 1 119 ? 13.480 2.171 -16.123 1.00 91.44 119 LYS A CA 1
ATOM 960 C C . LYS A 1 119 ? 13.085 1.262 -14.964 1.00 91.44 119 LYS A C 1
ATOM 962 O O . LYS A 1 119 ? 12.327 1.694 -14.092 1.00 91.44 119 LYS A O 1
ATOM 967 N N . ARG A 1 120 ? 13.564 0.022 -14.957 1.00 92.88 120 ARG A N 1
ATOM 968 C CA . ARG A 1 120 ? 13.325 -0.959 -13.892 1.00 92.88 120 ARG A CA 1
ATOM 969 C C . ARG A 1 120 ? 14.593 -1.759 -13.628 1.00 92.88 120 ARG A C 1
ATOM 971 O O . ARG A 1 120 ? 15.407 -1.940 -14.529 1.00 92.88 120 ARG A O 1
ATOM 978 N N . VAL A 1 121 ? 14.728 -2.245 -12.403 1.00 93.62 121 VAL A N 1
ATOM 979 C CA . VAL A 1 121 ? 15.727 -3.235 -12.007 1.00 93.62 121 VAL A CA 1
ATOM 980 C C . VAL A 1 121 ? 14.989 -4.357 -11.295 1.00 93.62 121 VAL A C 1
ATOM 982 O O . VAL A 1 121 ? 14.109 -4.077 -10.487 1.00 93.62 121 VAL A O 1
ATOM 985 N N . PHE A 1 122 ? 15.319 -5.594 -11.642 1.00 94.75 122 PHE A N 1
ATOM 986 C CA . PHE A 1 122 ? 14.746 -6.795 -11.046 1.00 94.75 122 PHE A CA 1
ATOM 987 C C . PHE A 1 122 ? 15.889 -7.618 -10.471 1.00 94.75 122 PHE A C 1
ATOM 989 O O . PHE A 1 122 ? 16.723 -8.123 -11.236 1.00 94.75 122 PHE A O 1
ATOM 996 N N . ASP A 1 123 ? 15.946 -7.746 -9.145 1.00 94.81 123 ASP A N 1
ATOM 997 C CA . ASP A 1 123 ? 16.987 -8.524 -8.465 1.00 94.81 123 ASP A CA 1
ATOM 998 C C . ASP A 1 123 ? 16.682 -10.018 -8.593 1.00 94.81 123 ASP A C 1
ATOM 1000 O O . ASP A 1 123 ? 16.335 -10.685 -7.632 1.00 94.81 123 ASP A O 1
ATOM 1004 N N . THR A 1 124 ? 16.800 -10.559 -9.805 1.00 96.38 124 THR A N 1
ATOM 1005 C CA . THR A 1 124 ? 16.502 -11.966 -10.146 1.00 96.38 124 THR A CA 1
ATOM 1006 C C . THR A 1 124 ? 17.491 -12.974 -9.550 1.00 96.38 124 THR A C 1
ATOM 1008 O O . THR A 1 124 ? 17.355 -14.186 -9.744 1.00 96.38 124 THR A O 1
ATOM 1011 N N . TYR A 1 125 ? 18.471 -12.492 -8.785 1.00 94.31 125 TYR A N 1
ATOM 1012 C CA . TYR A 1 125 ? 19.190 -13.303 -7.812 1.00 94.31 125 TYR A CA 1
ATOM 1013 C C . TYR A 1 125 ? 18.312 -13.654 -6.600 1.00 94.31 125 TYR A C 1
ATOM 1015 O O . TYR A 1 125 ? 18.482 -14.721 -6.018 1.00 94.31 125 TYR A O 1
ATOM 1023 N N . SER A 1 126 ? 17.386 -12.781 -6.208 1.00 91.38 126 SER A N 1
ATOM 1024 C CA . SER A 1 126 ? 16.400 -12.977 -5.143 1.00 91.38 126 SER A CA 1
ATOM 1025 C C . SER A 1 126 ? 15.125 -13.646 -5.692 1.00 91.38 126 SER A C 1
ATOM 1027 O O . SER A 1 126 ? 14.803 -13.492 -6.873 1.00 91.38 126 SER A O 1
ATOM 1029 N N . PRO A 1 127 ? 14.394 -14.433 -4.881 1.00 88.62 127 PRO A N 1
ATOM 1030 C CA . PRO A 1 127 ? 13.179 -15.109 -5.335 1.00 88.62 127 PRO A CA 1
ATOM 1031 C C . PRO A 1 127 ? 12.060 -14.113 -5.694 1.00 88.62 127 PRO A C 1
ATOM 1033 O O . PRO A 1 127 ? 11.995 -13.024 -5.133 1.00 88.62 127 PRO A O 1
ATOM 1036 N N . HIS A 1 128 ? 11.159 -14.518 -6.597 1.00 89.31 128 HIS A N 1
ATOM 1037 C CA . HIS A 1 128 ? 9.951 -13.795 -7.051 1.00 89.31 128 HIS A CA 1
ATOM 1038 C C . HIS A 1 128 ? 10.170 -12.536 -7.911 1.00 89.31 128 HIS A C 1
ATOM 1040 O O . HIS A 1 128 ? 9.269 -12.144 -8.653 1.00 89.31 128 HIS A O 1
ATOM 1046 N N . GLU A 1 129 ? 11.364 -11.943 -7.919 1.00 93.38 129 GLU A N 1
ATOM 1047 C CA . GLU A 1 129 ? 11.697 -10.802 -8.792 1.00 93.38 129 GLU A CA 1
ATOM 1048 C C . GLU A 1 129 ? 11.613 -11.143 -10.295 1.00 93.38 129 GLU A C 1
ATOM 1050 O O . GLU A 1 129 ? 11.385 -10.274 -11.141 1.00 93.38 129 GLU A O 1
ATOM 1055 N N . ASP A 1 130 ? 11.744 -12.423 -10.650 1.00 95.50 130 ASP A N 1
ATOM 1056 C CA . ASP A 1 130 ? 11.574 -12.909 -12.018 1.00 95.50 130 ASP A CA 1
ATOM 1057 C C . ASP A 1 130 ? 10.112 -12.837 -12.493 1.00 95.50 130 ASP A C 1
ATOM 1059 O O . ASP A 1 130 ? 9.850 -12.504 -13.652 1.00 95.50 130 ASP A O 1
ATOM 1063 N N . GLU A 1 131 ? 9.157 -13.080 -11.593 1.00 93.62 131 GLU A N 1
ATOM 1064 C CA . GLU A 1 131 ? 7.720 -12.954 -11.854 1.00 93.62 131 GLU A CA 1
ATOM 1065 C C . GLU A 1 131 ? 7.335 -11.481 -12.064 1.00 93.62 131 GLU A C 1
ATOM 1067 O O . GLU A 1 131 ? 6.611 -11.162 -13.014 1.00 93.62 131 GLU A O 1
ATOM 1072 N N . ALA A 1 132 ? 7.896 -10.569 -11.260 1.00 93.25 132 ALA A N 1
ATOM 1073 C CA . ALA A 1 132 ? 7.730 -9.124 -11.433 1.00 93.25 132 ALA A CA 1
ATOM 1074 C C . ALA A 1 132 ? 8.295 -8.634 -12.781 1.00 93.25 132 ALA A C 1
ATOM 1076 O O . ALA A 1 132 ? 7.649 -7.845 -13.480 1.00 93.25 132 ALA A O 1
ATOM 1077 N N . MET A 1 133 ? 9.458 -9.152 -13.197 1.00 97.19 133 MET A N 1
ATOM 1078 C CA . MET A 1 133 ? 10.039 -8.854 -14.510 1.00 97.19 133 MET A CA 1
ATOM 1079 C C . MET A 1 133 ? 9.133 -9.325 -15.653 1.00 97.19 133 MET A C 1
ATOM 1081 O O . MET A 1 133 ? 8.897 -8.579 -16.608 1.00 97.19 133 MET A O 1
ATOM 1085 N N . VAL A 1 134 ? 8.608 -10.551 -15.562 1.00 97.44 134 VAL A N 1
ATOM 1086 C CA . VAL A 1 134 ? 7.672 -11.114 -16.549 1.00 97.44 134 VAL A CA 1
ATOM 1087 C C . VAL A 1 134 ? 6.409 -10.265 -16.649 1.00 97.44 134 VAL A C 1
ATOM 1089 O O . VAL A 1 134 ? 5.991 -9.923 -17.758 1.00 97.44 134 VAL A O 1
ATOM 1092 N N . LEU A 1 135 ? 5.824 -9.886 -15.510 1.00 95.25 135 LEU A N 1
ATOM 1093 C CA . LEU A 1 135 ? 4.639 -9.037 -15.453 1.00 95.25 135 LEU A CA 1
ATOM 1094 C C . LEU A 1 135 ? 4.894 -7.685 -16.133 1.00 95.25 135 LEU A C 1
ATOM 1096 O O . LEU A 1 135 ? 4.153 -7.305 -17.042 1.00 95.25 135 LEU A O 1
ATOM 1100 N N . PHE A 1 136 ? 5.977 -6.995 -15.764 1.00 97.44 136 PHE A N 1
ATOM 1101 C CA . PHE A 1 136 ? 6.353 -5.715 -16.364 1.00 97.44 136 PHE A CA 1
ATOM 1102 C C . PHE A 1 136 ? 6.551 -5.824 -17.878 1.00 97.44 136 PHE A C 1
ATOM 1104 O O . PHE A 1 136 ? 5.935 -5.078 -18.641 1.00 97.44 136 PHE A O 1
ATOM 1111 N N . LEU A 1 137 ? 7.367 -6.779 -18.332 1.00 97.25 137 LEU A N 1
ATOM 1112 C CA . LEU A 1 137 ? 7.650 -6.964 -19.753 1.00 97.25 137 LEU A CA 1
ATOM 1113 C C . LEU A 1 137 ? 6.389 -7.307 -20.544 1.00 97.25 137 LEU A C 1
ATOM 1115 O O . LEU A 1 137 ? 6.256 -6.839 -21.674 1.00 97.25 137 LEU A O 1
ATOM 1119 N N . ASN A 1 138 ? 5.444 -8.062 -19.976 1.00 96.38 138 ASN A N 1
ATOM 1120 C CA . ASN A 1 138 ? 4.152 -8.337 -20.606 1.00 96.38 138 ASN A CA 1
ATOM 1121 C C . ASN A 1 138 ? 3.290 -7.075 -20.745 1.00 96.38 138 ASN A C 1
ATOM 1123 O O . ASN A 1 138 ? 2.656 -6.905 -21.787 1.00 96.38 138 ASN A O 1
ATOM 1127 N N . MET A 1 139 ? 3.341 -6.166 -19.768 1.00 95.62 139 MET A N 1
ATOM 1128 C CA . MET A 1 139 ? 2.606 -4.897 -19.769 1.00 95.62 139 MET A CA 1
ATOM 1129 C C . MET A 1 139 ? 3.172 -3.821 -20.710 1.00 95.62 139 MET A C 1
ATOM 1131 O O . MET A 1 139 ? 2.467 -2.860 -21.005 1.00 95.62 139 MET A O 1
ATOM 1135 N N . VAL A 1 140 ? 4.409 -3.957 -21.199 1.00 96.06 140 VAL A N 1
ATOM 1136 C CA . VAL A 1 140 ? 4.982 -3.027 -22.192 1.00 96.06 140 VAL A CA 1
ATOM 1137 C C . VAL A 1 140 ? 4.265 -3.163 -23.542 1.00 96.06 140 VAL A C 1
ATOM 1139 O O . VAL A 1 140 ? 4.084 -4.278 -24.035 1.00 96.06 140 VAL A O 1
ATOM 1142 N N . ALA A 1 141 ? 3.904 -2.059 -24.195 1.00 94.81 141 ALA A N 1
ATOM 1143 C CA . ALA A 1 141 ? 3.288 -2.114 -25.522 1.00 94.81 141 ALA A CA 1
ATOM 1144 C C . ALA A 1 141 ? 4.184 -2.820 -26.578 1.00 94.81 141 ALA A C 1
ATOM 1146 O O . ALA A 1 141 ? 5.414 -2.674 -26.569 1.00 94.81 141 ALA A O 1
ATOM 1147 N N . PRO A 1 142 ? 3.611 -3.602 -27.516 1.00 94.19 142 PRO A N 1
ATOM 1148 C CA . PRO A 1 142 ? 4.375 -4.158 -28.631 1.00 94.19 142 PRO A CA 1
ATOM 1149 C C . PRO A 1 142 ? 4.951 -3.035 -29.506 1.00 94.19 142 PRO A C 1
ATOM 1151 O O . PRO A 1 142 ? 4.359 -1.971 -29.651 1.00 94.19 142 PRO A O 1
ATOM 1154 N N . GLY A 1 143 ? 6.120 -3.270 -30.099 1.00 93.56 143 GLY A N 1
ATOM 1155 C CA . GLY A 1 143 ? 6.804 -2.301 -30.952 1.00 93.56 143 GLY A CA 1
ATOM 1156 C C . GLY A 1 143 ? 7.759 -1.348 -30.228 1.00 93.56 143 GLY A C 1
ATOM 1157 O O . GLY A 1 143 ? 8.576 -0.735 -30.917 1.00 93.56 143 GLY A O 1
ATOM 1158 N N . ARG A 1 144 ? 7.727 -1.258 -28.890 1.00 95.44 144 ARG A N 1
ATOM 1159 C CA . ARG A 1 144 ? 8.723 -0.512 -28.097 1.00 95.44 144 ARG A CA 1
ATOM 1160 C C . ARG A 1 144 ? 10.110 -1.151 -28.183 1.00 95.44 144 ARG A C 1
ATOM 1162 O O . ARG A 1 144 ? 10.235 -2.360 -28.412 1.00 95.44 144 ARG A O 1
ATOM 1169 N N . VAL A 1 145 ? 11.148 -0.343 -27.976 1.00 95.62 145 VAL A N 1
ATOM 1170 C CA . VAL A 1 145 ? 12.534 -0.825 -27.886 1.00 95.62 145 VAL A CA 1
ATOM 1171 C C . VAL A 1 145 ? 12.818 -1.216 -26.441 1.00 95.62 145 VAL A C 1
ATOM 1173 O O . VAL A 1 145 ? 12.601 -0.423 -25.527 1.00 95.62 145 VAL A O 1
ATOM 1176 N N . LEU A 1 146 ? 13.291 -2.442 -26.249 1.00 97.19 146 LEU A N 1
ATOM 1177 C CA . LEU A 1 146 ? 13.684 -3.010 -24.970 1.00 97.19 146 LEU A CA 1
ATOM 1178 C C . LEU A 1 146 ? 15.201 -3.110 -24.906 1.00 97.19 146 LEU A C 1
ATOM 1180 O O . LEU A 1 146 ? 15.84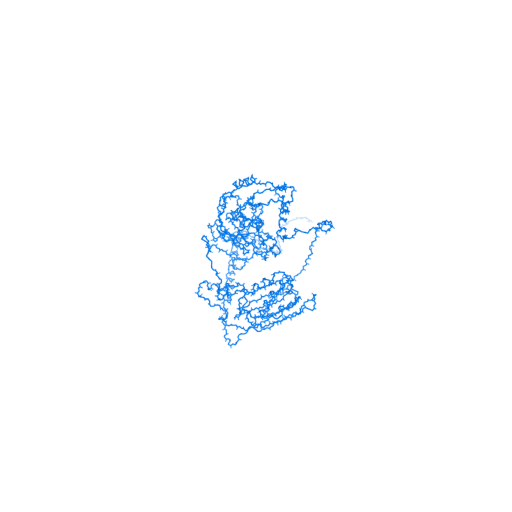5 -3.599 -25.837 1.00 97.19 146 LEU A O 1
ATOM 1184 N N . ILE A 1 147 ? 15.746 -2.685 -23.777 1.00 95.88 147 ILE A N 1
ATOM 1185 C CA . ILE A 1 147 ? 17.156 -2.794 -23.441 1.00 95.88 147 ILE A CA 1
ATOM 1186 C C . ILE A 1 147 ? 17.246 -3.572 -22.141 1.00 95.88 147 ILE A C 1
ATOM 1188 O O . ILE A 1 147 ? 16.643 -3.157 -21.153 1.00 95.88 147 ILE A O 1
ATOM 1192 N N . CYS A 1 148 ? 18.019 -4.654 -22.131 1.00 96.50 148 CYS A N 1
ATOM 1193 C CA . CYS A 1 148 ? 18.304 -5.417 -20.924 1.00 96.50 148 CYS A CA 1
ATOM 1194 C C . CYS A 1 148 ? 19.809 -5.456 -20.660 1.00 96.50 148 CYS A C 1
ATOM 1196 O O . CYS A 1 148 ? 20.604 -5.618 -21.588 1.00 96.50 148 CYS A O 1
ATOM 1198 N N . THR A 1 149 ? 20.197 -5.342 -19.393 1.00 95.00 149 THR A N 1
ATOM 1199 C CA . THR A 1 149 ? 21.587 -5.510 -18.960 1.00 95.00 149 THR A CA 1
ATOM 1200 C C . THR A 1 149 ? 21.665 -6.116 -17.564 1.00 95.00 149 THR A C 1
ATOM 1202 O O . THR A 1 149 ? 20.809 -5.844 -16.728 1.00 95.00 149 THR A O 1
ATOM 1205 N N . VAL A 1 150 ? 22.691 -6.921 -17.296 1.00 94.06 150 VAL A N 1
ATOM 1206 C CA . VAL A 1 150 ? 22.915 -7.549 -15.983 1.00 94.06 150 VAL A CA 1
ATOM 1207 C C . VAL A 1 150 ? 23.956 -6.771 -15.185 1.00 94.06 150 VAL A C 1
ATOM 1209 O O . VAL A 1 150 ? 25.020 -6.451 -15.710 1.00 94.06 150 VAL A O 1
ATOM 1212 N N . LYS A 1 151 ? 23.676 -6.521 -13.901 1.00 91.06 151 LYS A N 1
ATOM 1213 C CA . LYS A 1 151 ? 24.662 -6.067 -12.910 1.00 91.06 151 LYS A CA 1
ATOM 1214 C C . LYS A 1 151 ? 24.846 -7.154 -11.847 1.00 91.06 151 LYS A C 1
ATOM 1216 O O . LYS A 1 151 ? 23.874 -7.578 -11.227 1.00 91.06 151 LYS A O 1
ATOM 1221 N N . ASP A 1 152 ? 26.098 -7.546 -11.611 1.00 91.25 152 ASP A N 1
ATOM 1222 C CA . ASP A 1 152 ? 26.529 -8.571 -10.642 1.00 91.25 152 ASP A CA 1
ATOM 1223 C C . ASP A 1 152 ? 25.999 -9.999 -10.908 1.00 91.25 152 ASP A C 1
ATOM 1225 O O . ASP A 1 152 ? 26.742 -10.835 -11.421 1.00 91.25 152 ASP A O 1
ATOM 1229 N N . GLU A 1 153 ? 24.739 -10.295 -10.588 1.00 93.00 153 GLU A N 1
ATOM 1230 C CA . GLU A 1 153 ? 24.129 -11.625 -10.732 1.00 93.00 153 GLU A CA 1
ATOM 1231 C C . GLU A 1 153 ? 22.639 -11.466 -11.057 1.00 93.00 153 GLU A C 1
ATOM 1233 O O . GLU A 1 153 ? 21.958 -10.666 -10.421 1.00 93.00 153 GLU A O 1
ATOM 1238 N N . GLY A 1 154 ? 22.131 -12.204 -12.045 1.00 95.31 154 GLY A N 1
ATOM 1239 C CA . GLY A 1 154 ? 20.718 -12.149 -12.441 1.00 95.31 154 GLY A CA 1
ATOM 1240 C C . GLY A 1 154 ? 20.161 -13.482 -12.937 1.00 95.31 154 GLY A C 1
ATOM 1241 O O . GLY A 1 154 ? 19.257 -13.499 -13.769 1.00 95.31 154 GLY A O 1
ATOM 1242 N N . SER A 1 155 ? 20.744 -14.607 -12.511 1.00 96.94 155 SER A N 1
ATOM 1243 C CA . SER A 1 155 ? 20.371 -15.940 -13.004 1.00 96.94 155 SER A CA 1
ATOM 1244 C C . SER A 1 155 ? 19.861 -16.883 -11.914 1.00 96.94 155 SER A C 1
ATOM 1246 O O . SER A 1 155 ? 19.133 -17.823 -12.242 1.00 96.94 155 SER A O 1
ATOM 1248 N N . PHE A 1 156 ? 20.207 -16.651 -10.639 1.00 96.94 156 PHE A N 1
ATOM 1249 C CA . PHE A 1 156 ? 20.043 -17.646 -9.574 1.00 96.94 156 PHE A CA 1
ATOM 1250 C C . PHE A 1 156 ? 18.586 -18.082 -9.347 1.00 96.94 156 PHE A C 1
ATOM 1252 O O . PHE A 1 156 ? 18.323 -19.280 -9.250 1.00 96.94 156 PHE A O 1
ATOM 1259 N N . HIS A 1 157 ? 17.637 -17.140 -9.354 1.00 97.50 157 HIS A N 1
ATOM 1260 C CA . HIS A 1 157 ? 16.197 -17.418 -9.280 1.00 97.50 157 HIS A CA 1
ATOM 1261 C C . HIS A 1 157 ? 15.456 -17.082 -10.584 1.00 97.50 157 HIS A C 1
ATOM 1263 O O . HIS A 1 157 ? 14.233 -16.967 -10.592 1.00 97.50 157 HIS A O 1
ATOM 1269 N N . LEU A 1 158 ? 16.160 -16.977 -11.717 1.00 97.44 158 LEU A N 1
ATOM 1270 C CA . LEU A 1 158 ? 15.531 -16.743 -13.018 1.00 97.44 158 LEU A CA 1
ATOM 1271 C C . LEU A 1 158 ? 14.881 -18.039 -13.544 1.00 97.44 158 LEU A C 1
ATOM 1273 O O . LEU A 1 158 ? 15.555 -18.902 -14.129 1.00 97.44 158 LEU A O 1
ATOM 1277 N N . LYS A 1 159 ? 13.565 -18.188 -13.335 1.00 97.19 159 LYS A N 1
ATOM 1278 C CA . LYS A 1 159 ? 12.808 -19.408 -13.669 1.00 97.19 159 LYS A CA 1
ATOM 1279 C C . LYS A 1 159 ? 12.551 -19.556 -15.172 1.00 97.19 159 LYS A C 1
ATOM 1281 O O . LYS A 1 159 ? 12.699 -18.623 -15.968 1.00 97.19 159 LYS A O 1
ATOM 1286 N N . ASP A 1 160 ? 12.111 -20.751 -15.566 1.00 97.31 160 ASP A N 1
ATOM 1287 C CA . ASP A 1 160 ? 11.870 -21.110 -16.968 1.00 97.31 160 ASP A CA 1
ATOM 1288 C C . ASP A 1 160 ? 10.820 -20.229 -17.653 1.00 97.31 160 ASP A C 1
ATOM 1290 O O . ASP A 1 160 ? 10.955 -19.942 -18.840 1.00 97.31 160 ASP A O 1
ATOM 1294 N N . THR A 1 161 ? 9.820 -19.735 -16.917 1.00 97.44 161 THR A N 1
ATOM 1295 C CA . THR A 1 161 ? 8.817 -18.793 -17.439 1.00 97.44 161 THR A CA 1
ATOM 1296 C C . THR A 1 161 ? 9.464 -17.492 -17.919 1.00 97.44 161 THR A C 1
ATOM 1298 O O . THR A 1 161 ? 9.217 -17.055 -19.044 1.00 97.44 161 THR A O 1
ATOM 1301 N N . ALA A 1 162 ? 10.349 -16.899 -17.110 1.00 97.88 162 ALA A N 1
ATOM 1302 C CA . ALA A 1 162 ? 11.076 -15.686 -17.476 1.00 97.88 162 ALA A CA 1
ATOM 1303 C C . ALA A 1 162 ? 12.054 -15.943 -18.631 1.00 97.88 162 ALA A C 1
ATOM 1305 O O . ALA A 1 162 ? 12.086 -15.189 -19.605 1.00 97.88 162 ALA A O 1
ATOM 1306 N N . LYS A 1 163 ? 12.780 -17.066 -18.594 1.00 97.94 163 LYS A N 1
ATOM 1307 C CA . LYS A 1 163 ? 13.662 -17.502 -19.693 1.00 97.94 163 LYS A CA 1
ATOM 1308 C C . LYS A 1 163 ? 12.896 -17.704 -21.003 1.00 97.94 163 LYS A C 1
ATOM 1310 O O . LYS A 1 163 ? 13.373 -17.308 -22.065 1.00 97.94 163 LYS A O 1
ATOM 1315 N N . ALA A 1 164 ? 11.701 -18.292 -20.954 1.00 98.06 164 ALA A N 1
ATOM 1316 C CA . ALA A 1 164 ? 10.838 -18.465 -22.118 1.00 98.06 164 ALA A CA 1
ATOM 1317 C C . ALA A 1 164 ? 10.353 -17.119 -22.677 1.00 98.06 164 ALA A C 1
ATOM 1319 O O . ALA A 1 164 ? 10.355 -16.941 -23.897 1.00 98.06 164 ALA A O 1
ATOM 1320 N N . LEU A 1 165 ? 10.016 -16.154 -21.813 1.00 97.81 165 LEU A N 1
ATOM 1321 C CA . LEU A 1 165 ? 9.663 -14.800 -22.240 1.00 97.81 165 LEU A CA 1
ATOM 1322 C C . LEU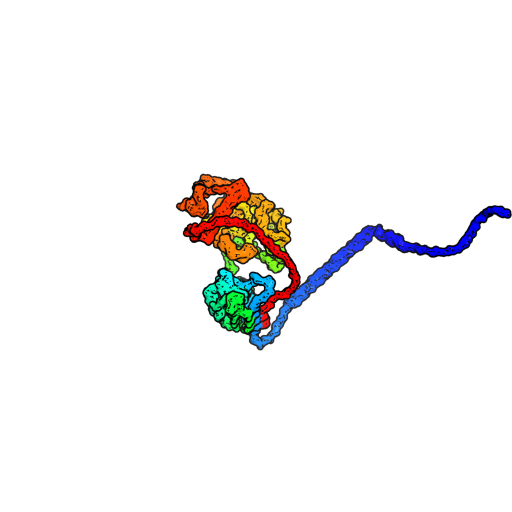 A 1 165 ? 10.839 -14.112 -22.945 1.00 97.81 165 LEU A C 1
ATOM 1324 O O . LEU A 1 165 ? 10.662 -13.620 -24.058 1.00 97.81 165 LEU A O 1
ATOM 1328 N N . LEU A 1 166 ? 12.045 -14.142 -22.370 1.00 97.94 166 LEU A N 1
ATOM 1329 C CA . LEU A 1 166 ? 13.242 -13.582 -23.011 1.00 97.94 166 LEU A CA 1
ATOM 1330 C C . LEU A 1 166 ? 13.506 -14.226 -24.382 1.00 97.94 166 LEU A C 1
ATOM 1332 O O . LEU A 1 166 ? 13.802 -13.523 -25.349 1.00 97.94 166 LEU A O 1
ATOM 1336 N N . ARG A 1 167 ? 13.297 -15.545 -24.504 1.00 97.69 167 ARG A N 1
ATOM 1337 C CA . ARG A 1 167 ? 13.379 -16.260 -25.788 1.00 97.69 167 ARG A CA 1
ATOM 1338 C C . ARG A 1 167 ? 12.349 -15.748 -26.792 1.00 97.69 167 ARG A C 1
ATOM 1340 O O . ARG A 1 167 ? 12.676 -15.562 -27.958 1.00 97.69 167 ARG A O 1
ATOM 1347 N N . SER A 1 168 ? 11.113 -15.509 -26.352 1.00 97.06 168 SER A N 1
ATOM 1348 C CA . SER A 1 168 ? 10.045 -14.977 -27.212 1.00 97.06 168 SER A CA 1
ATOM 1349 C C . SER A 1 168 ? 10.307 -13.541 -27.686 1.00 97.06 168 SER A C 1
ATOM 1351 O O . SER A 1 168 ? 9.833 -13.155 -28.751 1.00 97.06 168 SER A O 1
ATOM 1353 N N . LEU A 1 169 ? 11.113 -12.773 -26.942 1.00 97.25 169 LEU A N 1
ATOM 1354 C CA . LEU A 1 169 ? 11.627 -11.461 -27.352 1.00 97.25 169 LEU A CA 1
ATOM 1355 C C . LEU A 1 169 ? 12.810 -11.560 -28.334 1.00 97.25 169 LEU A C 1
ATOM 1357 O O . LEU A 1 169 ? 13.308 -10.537 -28.798 1.00 97.25 169 LEU A O 1
ATOM 1361 N N . GLY A 1 170 ? 13.259 -12.778 -28.651 1.00 97.12 170 GLY A N 1
ATOM 1362 C CA . GLY A 1 170 ? 14.336 -13.067 -29.595 1.00 97.12 170 GLY A CA 1
ATOM 1363 C C . GLY A 1 170 ? 15.719 -13.245 -28.963 1.00 97.12 170 GLY A C 1
ATOM 1364 O O . GLY A 1 170 ? 16.655 -13.576 -29.688 1.00 97.12 170 GLY A O 1
ATOM 1365 N N . SER A 1 171 ? 15.865 -13.066 -27.645 1.00 97.88 171 SER A N 1
ATOM 1366 C CA . SER A 1 171 ? 17.151 -13.251 -26.962 1.00 97.88 171 SER A CA 1
ATOM 1367 C C . SER A 1 171 ? 17.621 -14.704 -27.053 1.00 97.88 171 SER A C 1
ATOM 1369 O O . SER A 1 171 ? 16.871 -15.641 -26.758 1.00 97.88 171 SER A O 1
ATOM 1371 N N . GLN A 1 172 ? 18.883 -14.887 -27.442 1.00 96.56 172 GLN A N 1
ATOM 1372 C CA . GLN A 1 172 ? 19.527 -16.198 -27.500 1.00 96.56 172 GLN A CA 1
ATOM 1373 C C . GLN A 1 172 ? 20.262 -16.521 -26.198 1.00 96.56 172 GLN A C 1
ATOM 1375 O O . GLN A 1 172 ? 20.228 -17.669 -25.751 1.00 96.56 172 GLN A O 1
ATOM 1380 N N . ALA A 1 173 ? 20.899 -15.522 -25.577 1.00 97.06 173 ALA A N 1
ATOM 1381 C CA . ALA A 1 173 ? 21.706 -15.715 -24.375 1.00 97.06 173 ALA A CA 1
ATOM 1382 C C . ALA A 1 173 ? 20.879 -15.641 -23.084 1.00 97.06 173 ALA A C 1
ATOM 1384 O O . ALA A 1 173 ? 21.111 -16.431 -22.174 1.00 97.06 173 ALA A O 1
ATOM 1385 N N . GLY A 1 174 ? 19.872 -14.767 -23.014 1.00 96.00 174 GLY A N 1
ATOM 1386 C CA . GLY A 1 174 ? 19.018 -14.584 -21.834 1.00 96.00 174 GLY A CA 1
ATOM 1387 C C . GLY A 1 174 ? 18.388 -15.881 -21.299 1.00 96.00 174 GLY A C 1
ATOM 1388 O O . GLY A 1 174 ? 18.490 -16.153 -20.103 1.00 96.00 174 GLY A O 1
ATOM 1389 N N . PRO A 1 175 ? 17.803 -16.757 -22.142 1.00 97.50 175 PRO A N 1
ATOM 1390 C CA . PRO A 1 175 ? 17.246 -18.031 -21.681 1.00 97.50 175 PRO A CA 1
ATOM 1391 C C . PRO A 1 175 ? 18.288 -19.024 -21.146 1.00 97.50 175 PRO A C 1
ATOM 1393 O O . PRO A 1 175 ? 17.922 -19.980 -20.465 1.00 97.50 175 PRO A O 1
ATOM 1396 N N . ALA A 1 176 ? 19.561 -18.829 -21.494 1.00 96.88 176 ALA A N 1
ATOM 1397 C CA . ALA A 1 176 ? 20.692 -19.674 -21.121 1.00 96.88 176 ALA A CA 1
ATOM 1398 C C . ALA A 1 176 ? 21.645 -18.982 -20.126 1.00 96.88 176 ALA A C 1
ATOM 1400 O O . ALA A 1 176 ? 22.761 -19.467 -19.927 1.00 96.88 176 ALA A O 1
ATOM 1401 N N . LEU A 1 177 ? 21.214 -17.869 -19.518 1.00 97.06 177 LEU A N 1
ATOM 1402 C CA . LEU A 1 177 ? 22.015 -17.085 -18.583 1.00 97.06 177 LEU A CA 1
ATOM 1403 C C . LEU A 1 177 ? 22.425 -17.939 -17.375 1.00 97.06 177 LEU A C 1
ATOM 1405 O O . LEU A 1 177 ? 21.580 -18.584 -16.746 1.00 97.06 177 LEU A O 1
ATOM 1409 N N . GLY A 1 178 ? 23.725 -17.960 -17.085 1.00 95.94 178 GLY A N 1
ATOM 1410 C CA . GLY A 1 178 ? 24.321 -18.690 -15.974 1.00 95.94 178 GLY A CA 1
ATOM 1411 C C . GLY A 1 178 ? 24.803 -17.792 -14.836 1.00 95.94 178 GLY A C 1
ATOM 1412 O O . GLY A 1 178 ? 24.770 -16.563 -14.918 1.00 95.94 178 GLY A O 1
ATOM 1413 N N . TRP A 1 179 ? 25.276 -18.448 -13.774 1.00 96.06 179 TRP A N 1
ATOM 1414 C CA . TRP A 1 179 ? 25.778 -17.806 -12.561 1.00 96.06 179 TRP A CA 1
ATOM 1415 C C . TRP A 1 179 ? 26.847 -16.754 -12.871 1.00 96.06 179 TRP A C 1
ATOM 1417 O O . TRP A 1 179 ? 27.929 -17.098 -13.356 1.00 96.06 179 TRP A O 1
ATOM 1427 N N . ARG A 1 180 ? 26.554 -15.491 -12.525 1.00 95.00 180 ARG A N 1
ATOM 1428 C CA . ARG A 1 180 ? 27.452 -14.330 -12.713 1.00 95.00 180 ARG A CA 1
ATOM 1429 C C . ARG A 1 180 ? 27.904 -14.093 -14.157 1.00 95.00 180 ARG A C 1
ATOM 1431 O O . ARG A 1 180 ? 28.968 -13.515 -14.395 1.00 95.00 180 ARG A O 1
ATOM 1438 N N . ASP A 1 181 ? 27.112 -14.538 -15.122 1.00 96.88 181 ASP A N 1
ATOM 1439 C CA . ASP A 1 181 ? 27.304 -14.161 -16.516 1.00 96.88 181 ASP A CA 1
ATOM 1440 C C . ASP A 1 181 ? 27.007 -12.668 -16.711 1.00 96.88 181 ASP A C 1
ATOM 1442 O O . ASP A 1 181 ? 26.115 -12.101 -16.076 1.00 96.88 181 ASP A O 1
ATOM 1446 N N . THR A 1 182 ? 27.717 -12.033 -17.640 1.00 93.94 182 THR A N 1
ATOM 1447 C CA . THR A 1 182 ? 27.398 -10.677 -18.097 1.00 93.94 182 THR A CA 1
ATOM 1448 C C . THR A 1 182 ? 26.596 -10.764 -19.390 1.00 93.94 182 THR A C 1
ATOM 1450 O O . THR A 1 182 ? 26.885 -11.563 -20.286 1.00 93.94 182 THR A O 1
ATOM 1453 N N . TRP A 1 183 ? 25.547 -9.952 -19.498 1.00 97.19 183 TRP A N 1
ATOM 1454 C CA . TRP A 1 183 ? 24.629 -9.987 -20.632 1.00 97.19 183 TRP A CA 1
ATOM 1455 C C . TRP A 1 183 ? 24.102 -8.590 -20.942 1.00 97.19 183 TRP A C 1
ATOM 1457 O O . TRP A 1 183 ? 23.746 -7.841 -20.034 1.00 97.19 183 TRP A O 1
ATOM 1467 N N . ALA A 1 184 ? 24.062 -8.264 -22.233 1.00 95.12 184 ALA A N 1
ATOM 1468 C CA . ALA A 1 184 ? 23.510 -7.034 -22.781 1.00 95.12 184 ALA A CA 1
ATOM 1469 C C . ALA A 1 184 ? 22.636 -7.368 -23.993 1.00 95.12 184 ALA A C 1
ATOM 1471 O O . ALA A 1 184 ? 23.062 -8.107 -24.883 1.00 95.12 184 ALA A O 1
ATOM 1472 N N . PHE A 1 185 ? 21.441 -6.792 -24.059 1.00 97.31 185 PHE A N 1
ATOM 1473 C CA . PHE A 1 185 ? 20.461 -7.060 -25.106 1.00 97.31 185 PHE A CA 1
ATOM 1474 C C . PHE A 1 185 ? 19.732 -5.782 -25.515 1.00 97.31 185 PHE A C 1
ATOM 1476 O O . PHE A 1 185 ? 19.325 -4.994 -24.666 1.00 97.31 185 PHE A O 1
ATOM 1483 N N . VAL A 1 186 ? 19.532 -5.607 -26.821 1.00 96.94 186 VAL A N 1
ATOM 1484 C CA . VAL A 1 186 ? 18.685 -4.570 -27.413 1.00 96.94 186 VAL A CA 1
ATOM 1485 C C . VAL A 1 186 ? 17.795 -5.220 -28.470 1.00 96.94 186 VAL A C 1
ATOM 1487 O O . VAL A 1 186 ? 18.289 -5.804 -29.438 1.00 96.94 186 VAL A O 1
ATOM 1490 N N . GLY A 1 187 ? 16.479 -5.090 -28.329 1.00 95.94 187 GLY A N 1
ATOM 1491 C CA . GLY A 1 187 ? 15.512 -5.657 -29.271 1.00 95.94 187 GLY A CA 1
ATOM 1492 C C . GLY A 1 187 ? 14.186 -4.907 -29.289 1.00 95.94 187 GLY A C 1
ATOM 1493 O O . GLY A 1 187 ? 13.863 -4.167 -28.364 1.00 95.94 187 GLY A O 1
ATOM 1494 N N . ARG A 1 188 ? 13.397 -5.085 -30.352 1.00 95.81 188 ARG A N 1
ATOM 1495 C CA . ARG A 1 188 ? 12.042 -4.519 -30.448 1.00 95.81 188 ARG A CA 1
ATOM 1496 C C . ARG A 1 188 ? 11.022 -5.556 -29.982 1.00 95.81 188 ARG A C 1
ATOM 1498 O O . ARG A 1 188 ? 11.025 -6.676 -30.488 1.00 95.81 188 ARG A O 1
ATOM 1505 N N . LYS A 1 189 ? 10.117 -5.207 -29.060 1.00 95.94 189 LYS A N 1
ATOM 1506 C CA . LYS A 1 189 ? 9.090 -6.151 -28.577 1.00 95.94 189 LYS A CA 1
ATOM 1507 C C . LYS A 1 189 ? 8.177 -6.584 -29.731 1.00 95.94 189 LYS A C 1
ATOM 1509 O O . LYS A 1 189 ? 7.505 -5.743 -30.324 1.00 95.94 189 LYS A O 1
ATOM 1514 N N . GLY A 1 190 ? 8.142 -7.884 -30.037 1.00 93.50 190 GLY A N 1
ATOM 1515 C CA . GLY A 1 190 ? 7.411 -8.429 -31.192 1.00 93.50 190 GLY A CA 1
ATOM 1516 C C . GLY A 1 190 ? 8.074 -8.150 -32.550 1.00 93.50 190 GLY A C 1
ATOM 1517 O O . GLY A 1 190 ? 7.434 -8.309 -33.585 1.00 93.50 190 GLY A O 1
ATOM 1518 N N . GLY A 1 191 ? 9.334 -7.710 -32.550 1.00 93.50 191 GLY A N 1
ATOM 1519 C CA . GLY A 1 191 ? 10.130 -7.414 -33.736 1.00 93.50 191 GLY A CA 1
ATOM 1520 C C . GLY A 1 191 ? 11.525 -8.050 -33.664 1.00 93.50 191 GLY A C 1
ATOM 1521 O O . GLY A 1 191 ? 11.720 -9.025 -32.938 1.00 93.50 191 GLY A O 1
ATOM 1522 N N . PRO A 1 192 ? 12.501 -7.540 -34.437 1.00 95.00 192 PRO A N 1
ATOM 1523 C CA . PRO A 1 192 ? 13.838 -8.120 -34.488 1.00 95.00 192 PRO A CA 1
ATOM 1524 C C . PRO A 1 192 ? 14.689 -7.765 -33.260 1.00 95.00 192 PRO A C 1
ATOM 1526 O O . PRO A 1 192 ? 14.518 -6.714 -32.631 1.00 95.00 192 PRO A O 1
ATOM 1529 N N . VAL A 1 193 ? 15.675 -8.621 -32.988 1.00 97.06 193 VAL A N 1
ATOM 1530 C CA . VAL A 1 193 ? 16.819 -8.297 -32.126 1.00 97.06 193 VAL A CA 1
ATOM 1531 C C . VAL A 1 193 ? 17.754 -7.367 -32.889 1.00 97.06 193 VAL A C 1
ATOM 1533 O O . VAL A 1 193 ? 18.063 -7.614 -34.055 1.00 97.06 193 VAL A O 1
ATOM 1536 N N . LEU A 1 194 ? 18.188 -6.293 -32.237 1.00 94.38 194 LEU A N 1
ATOM 1537 C CA . LEU A 1 194 ? 19.074 -5.285 -32.819 1.00 94.38 194 LEU A CA 1
ATOM 1538 C C . LEU A 1 194 ? 20.529 -5.555 -32.433 1.00 94.38 194 LEU A C 1
ATOM 1540 O O . LEU A 1 194 ? 21.424 -5.410 -33.259 1.00 94.38 194 LEU A O 1
ATOM 1544 N N .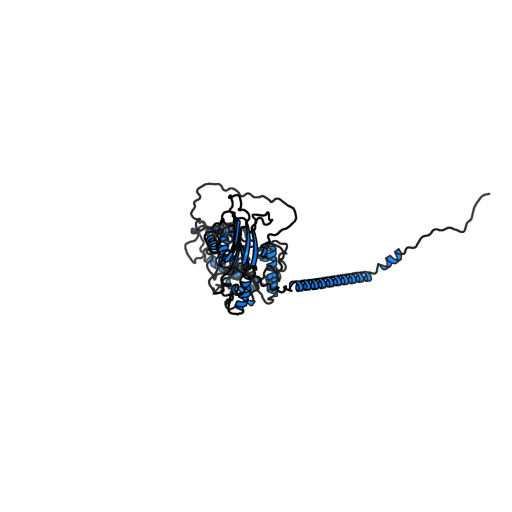 GLY A 1 195 ? 20.761 -6.034 -31.212 1.00 94.00 195 GLY A N 1
ATOM 1545 C CA . GLY A 1 195 ? 22.073 -6.488 -30.782 1.00 94.00 195 GLY A CA 1
ATOM 1546 C C . GLY A 1 195 ? 22.015 -7.267 -29.475 1.00 94.00 195 GLY A C 1
ATOM 1547 O O . GLY A 1 195 ? 21.162 -7.020 -28.628 1.00 94.00 195 GLY A O 1
ATOM 1548 N N . GLU A 1 196 ? 22.936 -8.209 -29.305 1.00 97.12 196 GLU A N 1
ATOM 1549 C CA . GLU A 1 196 ? 23.068 -8.999 -28.084 1.00 97.12 196 GLU A CA 1
ATOM 1550 C C . GLU A 1 196 ? 24.541 -9.366 -27.871 1.00 97.12 196 GLU A C 1
ATOM 1552 O O . GLU A 1 196 ? 25.253 -9.692 -28.825 1.00 97.12 196 GLU A O 1
ATOM 1557 N N . LYS A 1 197 ? 25.013 -9.287 -26.626 1.00 95.50 197 LYS A N 1
ATOM 1558 C CA . LYS A 1 197 ? 26.336 -9.757 -26.205 1.00 95.50 197 LYS A CA 1
ATOM 1559 C C . LYS A 1 197 ? 26.244 -10.472 -24.869 1.00 95.50 197 LYS A C 1
ATOM 1561 O O . LYS A 1 197 ? 25.430 -10.123 -24.019 1.00 95.50 197 LYS A O 1
ATOM 1566 N N . HIS A 1 198 ? 27.112 -11.457 -24.691 1.00 96.81 198 HIS A N 1
ATOM 1567 C CA . HIS A 1 198 ? 27.150 -12.311 -23.513 1.00 96.81 198 HIS A CA 1
ATOM 1568 C C . HIS A 1 198 ? 28.584 -12.761 -23.242 1.00 96.81 198 HIS A C 1
ATOM 1570 O O . HIS A 1 198 ? 29.325 -13.037 -24.188 1.00 96.81 198 HIS A O 1
ATOM 1576 N N . SER A 1 199 ? 28.959 -12.822 -21.966 1.00 95.94 199 SER A N 1
ATOM 1577 C CA . SER A 1 199 ? 30.179 -13.478 -21.507 1.00 95.94 199 SER A CA 1
ATOM 1578 C C . SER A 1 199 ? 29.861 -14.383 -20.326 1.00 95.94 199 SER A C 1
ATOM 1580 O O . SER A 1 199 ? 29.176 -13.989 -19.379 1.00 95.94 199 SER A O 1
ATOM 1582 N N . LYS A 1 200 ? 30.361 -15.616 -20.395 1.00 96.88 200 LYS A N 1
ATOM 1583 C CA . LYS A 1 200 ? 30.104 -16.641 -19.389 1.00 96.88 200 LYS A CA 1
ATOM 1584 C C . LYS A 1 200 ? 31.139 -16.572 -18.274 1.00 96.88 200 LYS A C 1
ATOM 1586 O O . LYS A 1 200 ? 32.327 -16.425 -18.562 1.00 96.88 200 LYS A O 1
ATOM 1591 N N . SER A 1 201 ? 30.720 -16.744 -17.023 1.00 95.25 201 SER A N 1
ATOM 1592 C CA . SER A 1 201 ? 31.680 -16.823 -15.920 1.00 95.25 201 SER A CA 1
ATOM 1593 C C . SER A 1 201 ? 32.564 -18.079 -16.036 1.00 95.25 201 SER A C 1
ATOM 1595 O O . SER A 1 201 ? 32.039 -19.183 -16.230 1.00 95.25 201 SER A O 1
ATOM 1597 N N . PRO A 1 202 ? 33.903 -17.959 -15.902 1.00 94.44 202 PRO A N 1
ATOM 1598 C CA . PRO A 1 202 ? 34.805 -19.104 -16.026 1.00 94.44 202 PRO A CA 1
ATOM 1599 C C . PRO A 1 202 ? 34.779 -20.031 -14.800 1.00 94.44 202 PRO A C 1
ATOM 1601 O O . PRO A 1 202 ? 35.158 -21.198 -14.905 1.00 94.44 202 PRO A O 1
ATOM 1604 N N . ALA A 1 203 ? 34.338 -19.537 -13.639 1.00 92.31 203 ALA A N 1
ATOM 1605 C CA . ALA A 1 203 ? 34.236 -20.284 -12.387 1.00 92.31 203 ALA A CA 1
ATOM 1606 C C . ALA A 1 203 ? 33.207 -19.651 -11.429 1.00 92.31 203 ALA A C 1
ATOM 1608 O O . ALA A 1 203 ? 32.904 -18.465 -11.505 1.00 92.31 203 ALA A O 1
ATOM 1609 N N . LEU A 1 204 ? 32.717 -20.415 -10.446 1.00 91.44 204 LEU A N 1
ATOM 1610 C CA . LEU A 1 204 ? 31.735 -19.927 -9.459 1.00 91.44 204 LEU A CA 1
ATOM 1611 C C . LEU A 1 204 ? 32.226 -18.727 -8.627 1.00 91.44 204 LEU A C 1
ATOM 1613 O O . LEU A 1 204 ? 31.417 -17.932 -8.147 1.00 91.44 204 LEU A O 1
ATOM 1617 N N . SER A 1 205 ? 33.542 -18.593 -8.451 1.00 90.31 205 SER A N 1
ATOM 1618 C CA . SER A 1 205 ? 34.177 -17.510 -7.692 1.00 90.31 205 SER A CA 1
ATOM 1619 C C . SER A 1 205 ? 34.465 -16.254 -8.522 1.00 90.31 205 SER A C 1
ATOM 1621 O O . SER A 1 205 ? 34.918 -15.260 -7.961 1.00 90.31 205 SER A O 1
ATOM 1623 N N . SER A 1 206 ? 34.229 -16.287 -9.834 1.00 90.38 206 SER A N 1
ATOM 1624 C CA . SER A 1 206 ? 34.493 -15.193 -10.777 1.00 90.38 206 SER A CA 1
ATOM 1625 C C . SER A 1 206 ? 33.202 -14.692 -11.429 1.00 90.38 206 SER A C 1
ATOM 1627 O O . SER A 1 206 ? 32.136 -15.283 -11.251 1.00 90.38 206 SER A O 1
ATOM 1629 N N . TRP A 1 207 ? 33.316 -13.610 -12.194 1.00 91.94 207 TRP A N 1
ATOM 1630 C CA . TRP A 1 207 ? 32.263 -13.083 -13.060 1.00 91.94 207 TRP A CA 1
ATOM 1631 C C . TRP A 1 207 ? 32.652 -13.277 -14.525 1.00 91.94 207 TRP A C 1
ATOM 1633 O O . 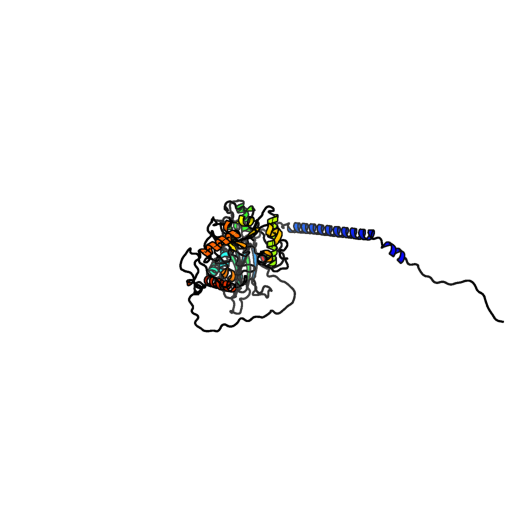TRP A 1 207 ? 33.834 -13.453 -14.832 1.00 91.94 207 TRP A O 1
ATOM 1643 N N . GLY A 1 208 ? 31.662 -13.253 -15.417 1.00 91.12 208 GLY A N 1
ATOM 1644 C CA . GLY A 1 208 ? 31.908 -13.117 -16.851 1.00 91.12 208 GLY A CA 1
ATOM 1645 C C . GLY A 1 208 ? 32.610 -11.795 -17.172 1.00 91.12 208 GLY A C 1
ATOM 1646 O O . GLY A 1 208 ? 32.460 -10.806 -16.450 1.00 91.12 208 GLY A O 1
ATOM 1647 N N . ASP A 1 209 ? 33.378 -11.770 -18.262 1.00 90.56 209 ASP A N 1
ATOM 1648 C CA . ASP A 1 209 ? 34.058 -10.544 -18.695 1.00 90.56 209 ASP A CA 1
ATOM 1649 C C . ASP A 1 209 ? 33.042 -9.422 -18.995 1.00 90.56 209 ASP A C 1
ATOM 1651 O O . ASP A 1 209 ? 31.962 -9.706 -19.522 1.00 90.56 209 ASP A O 1
ATOM 1655 N N . PRO A 1 210 ? 33.358 -8.144 -18.724 1.00 88.56 210 PRO A N 1
ATOM 1656 C CA . PRO A 1 210 ? 32.496 -7.020 -19.088 1.00 88.56 210 PRO A CA 1
ATOM 1657 C C . PRO A 1 210 ? 32.124 -7.025 -20.578 1.00 88.56 210 PRO A C 1
ATOM 1659 O O . PRO A 1 210 ? 32.975 -7.258 -21.442 1.00 88.56 210 PRO A O 1
ATOM 1662 N N . VAL A 1 211 ? 30.864 -6.718 -20.903 1.00 85.81 211 VAL A N 1
ATOM 1663 C CA . VAL A 1 211 ? 30.382 -6.676 -22.292 1.00 85.81 211 VAL A CA 1
ATOM 1664 C C . VAL A 1 211 ? 29.939 -5.269 -22.683 1.00 85.81 211 VAL A C 1
ATOM 1666 O O . VAL A 1 211 ? 29.134 -4.628 -22.020 1.00 85.81 211 VAL A O 1
ATOM 1669 N N . LEU A 1 212 ? 30.445 -4.786 -23.817 1.00 88.00 212 LEU A N 1
ATOM 1670 C CA . LEU A 1 212 ? 30.049 -3.506 -24.410 1.00 88.00 212 LEU A CA 1
ATOM 1671 C C . LEU A 1 212 ? 29.268 -3.757 -25.696 1.00 88.00 212 LEU A C 1
ATOM 1673 O O . LEU A 1 212 ? 29.847 -4.182 -26.706 1.00 88.00 212 LEU A O 1
ATOM 1677 N N . LEU A 1 213 ? 27.964 -3.491 -25.666 1.00 86.81 213 LEU A N 1
ATOM 1678 C CA . LEU A 1 213 ? 27.080 -3.608 -26.819 1.00 86.81 213 LEU A CA 1
ATOM 1679 C C . LEU A 1 213 ? 26.901 -2.234 -27.474 1.00 86.81 213 LEU A C 1
ATOM 1681 O O . LEU A 1 213 ? 26.456 -1.282 -26.844 1.00 86.81 213 LEU A O 1
ATOM 1685 N N . LYS A 1 214 ? 27.246 -2.139 -28.759 1.00 87.44 214 LYS A N 1
ATOM 1686 C CA . LYS A 1 214 ? 26.983 -0.964 -29.598 1.00 87.44 214 LYS A CA 1
ATOM 1687 C C . LYS A 1 214 ? 26.145 -1.405 -30.787 1.00 87.44 214 LYS A C 1
ATOM 1689 O O . LYS A 1 214 ? 26.541 -2.346 -31.474 1.00 87.44 214 LYS A O 1
ATOM 1694 N N . THR A 1 215 ? 25.013 -0.748 -31.014 1.00 87.38 215 THR A N 1
ATOM 1695 C CA . THR A 1 215 ? 24.138 -1.030 -32.157 1.00 87.38 215 THR A CA 1
ATOM 1696 C C . THR A 1 215 ? 23.384 0.219 -32.605 1.00 87.38 215 THR A C 1
ATOM 1698 O O . THR A 1 215 ? 23.089 1.099 -31.797 1.00 87.38 215 THR A O 1
ATOM 1701 N N . ASP A 1 216 ? 23.046 0.274 -33.892 1.00 86.88 216 ASP A N 1
ATOM 1702 C CA . ASP A 1 216 ? 22.133 1.278 -34.439 1.00 86.88 216 ASP A CA 1
ATOM 1703 C C . ASP A 1 216 ? 20.685 0.803 -34.234 1.00 86.88 216 ASP A C 1
ATOM 1705 O O . ASP A 1 216 ? 20.363 -0.359 -34.506 1.00 86.88 216 ASP A O 1
ATOM 1709 N N . VAL A 1 217 ? 19.798 1.702 -33.808 1.00 88.56 217 VAL A N 1
ATOM 1710 C CA . VAL A 1 217 ? 18.356 1.450 -33.705 1.00 88.56 217 VAL A CA 1
ATOM 1711 C C . VAL A 1 217 ? 17.620 2.298 -34.744 1.00 88.56 217 VAL A C 1
ATOM 1713 O O . VAL A 1 217 ? 17.651 3.529 -34.667 1.00 88.56 217 VAL A O 1
ATOM 1716 N N . PRO A 1 218 ? 16.971 1.677 -35.749 1.00 88.19 218 PRO A N 1
ATOM 1717 C CA . PRO A 1 218 ? 16.203 2.421 -36.737 1.00 88.19 218 PRO A CA 1
ATOM 1718 C C . PRO A 1 218 ? 14.927 2.981 -36.102 1.00 88.19 218 PRO A C 1
ATOM 1720 O O . PRO A 1 218 ? 14.142 2.232 -35.514 1.00 88.19 218 PRO A O 1
ATOM 1723 N N . LEU A 1 219 ? 14.714 4.289 -36.250 1.00 88.06 219 LEU A N 1
ATOM 1724 C CA . LEU A 1 219 ? 13.508 4.955 -35.769 1.00 88.06 219 LEU A CA 1
ATOM 1725 C C . LEU A 1 219 ? 12.299 4.635 -36.654 1.00 88.06 219 LEU A C 1
ATOM 1727 O O . LEU A 1 219 ? 12.419 4.499 -37.873 1.00 88.06 219 LEU A O 1
ATOM 1731 N N . SER A 1 220 ? 11.134 4.502 -36.021 1.00 88.94 220 SER A N 1
ATOM 1732 C CA . SER A 1 220 ? 9.837 4.364 -36.699 1.00 88.94 220 SER A CA 1
ATOM 1733 C C . SER A 1 220 ? 9.178 5.734 -36.888 1.00 88.94 220 SER A C 1
ATOM 1735 O O . SER A 1 220 ? 9.569 6.709 -36.245 1.00 88.94 220 SER A O 1
ATOM 1737 N N . SER A 1 221 ? 8.170 5.821 -37.758 1.00 88.94 221 SER A N 1
ATOM 1738 C CA . SER A 1 221 ? 7.363 7.040 -37.867 1.00 88.94 221 SER A CA 1
ATOM 1739 C C . SER A 1 221 ? 6.540 7.265 -36.593 1.00 88.94 221 SER A C 1
ATOM 1741 O O . SER A 1 221 ? 6.238 6.322 -35.856 1.00 88.94 221 SER A O 1
ATOM 1743 N N . ALA A 1 222 ? 6.150 8.517 -36.340 1.00 81.81 222 ALA A N 1
ATOM 1744 C CA . ALA A 1 222 ? 5.261 8.846 -35.225 1.00 81.81 222 ALA A CA 1
ATOM 1745 C C . ALA A 1 222 ? 3.903 8.131 -35.351 1.00 81.81 222 ALA A C 1
ATOM 1747 O O . ALA A 1 222 ? 3.395 7.606 -34.366 1.00 81.81 222 ALA A O 1
ATOM 1748 N N . GLU A 1 223 ? 3.376 8.014 -36.573 1.00 81.50 223 GLU A N 1
ATOM 1749 C CA . GLU A 1 223 ? 2.115 7.316 -36.858 1.00 81.50 223 GLU A CA 1
ATOM 1750 C C . GLU A 1 223 ? 2.156 5.837 -36.447 1.00 81.50 223 GLU A C 1
ATOM 1752 O O . GLU A 1 223 ? 1.197 5.329 -35.881 1.00 81.50 223 GLU A O 1
ATOM 1757 N N . GLU A 1 224 ? 3.279 5.143 -36.663 1.00 79.56 224 GLU A N 1
ATOM 1758 C CA . GLU A 1 224 ? 3.452 3.751 -36.222 1.00 79.56 224 GLU A CA 1
ATOM 1759 C C . GLU A 1 224 ? 3.700 3.618 -34.711 1.00 79.56 224 GLU A C 1
ATOM 1761 O O . GLU A 1 224 ? 3.633 2.514 -34.158 1.00 79.56 224 GLU A O 1
ATOM 1766 N N . ALA A 1 225 ? 4.061 4.713 -34.039 1.00 80.12 225 ALA A N 1
ATOM 1767 C CA . ALA A 1 225 ? 4.374 4.722 -32.616 1.00 80.12 225 ALA A CA 1
ATOM 1768 C C . ALA A 1 225 ? 3.189 5.075 -31.713 1.00 80.12 225 ALA A C 1
ATOM 1770 O O . ALA A 1 225 ? 3.263 4.829 -30.501 1.00 80.12 225 ALA A O 1
ATOM 1771 N N . GLU A 1 226 ? 2.122 5.612 -32.298 1.00 85.62 226 GLU A N 1
ATOM 1772 C CA . GLU A 1 226 ? 0.926 6.085 -31.613 1.00 85.62 226 GLU A CA 1
ATOM 1773 C C . GLU A 1 226 ? -0.289 5.185 -31.889 1.00 85.62 226 GLU A C 1
ATOM 1775 O O . GLU A 1 226 ? -0.379 4.483 -32.894 1.00 85.62 226 GLU A O 1
ATOM 1780 N N . CYS A 1 227 ? -1.248 5.190 -30.961 1.00 88.00 227 CYS A N 1
ATOM 1781 C CA . CYS A 1 227 ? -2.523 4.497 -31.130 1.00 88.00 227 CYS A CA 1
ATOM 1782 C C . CYS A 1 227 ? -3.581 5.460 -31.690 1.00 88.00 227 CYS A C 1
ATOM 1784 O O . CYS A 1 227 ? -3.733 6.577 -31.196 1.00 88.00 227 CYS A O 1
ATOM 1786 N N . HIS A 1 228 ? -4.398 5.003 -32.641 1.00 90.25 228 HIS A N 1
ATOM 1787 C CA . HIS A 1 228 ? -5.495 5.791 -33.216 1.00 90.25 228 HIS A CA 1
ATOM 1788 C C . HIS A 1 228 ? -6.823 5.578 -32.471 1.00 90.25 228 HIS A C 1
ATOM 1790 O O . HIS A 1 228 ? -7.750 4.950 -32.985 1.00 90.25 228 HIS A O 1
ATOM 1796 N N . TRP A 1 229 ? -6.923 6.081 -31.239 1.00 93.56 229 TRP A N 1
ATOM 1797 C CA . TRP A 1 229 ? -8.193 6.095 -30.502 1.00 93.56 229 TRP A CA 1
ATOM 1798 C C . TRP A 1 229 ? -9.124 7.216 -30.990 1.00 93.56 229 TRP A C 1
ATOM 1800 O O . TRP A 1 229 ? -8.678 8.206 -31.566 1.00 93.56 229 TRP A O 1
ATOM 1810 N N . ALA A 1 230 ? -10.428 7.093 -30.717 1.00 94.19 230 ALA A N 1
ATOM 1811 C CA . ALA A 1 230 ? -11.387 8.167 -30.979 1.00 94.19 230 ALA A CA 1
ATOM 1812 C C . ALA A 1 230 ? -11.008 9.447 -30.209 1.00 94.19 230 ALA A C 1
ATOM 1814 O O . ALA A 1 230 ? -10.680 9.368 -29.021 1.00 94.19 230 ALA A O 1
ATOM 1815 N N . ASP A 1 231 ? -11.097 10.612 -30.857 1.00 95.00 231 ASP A N 1
ATOM 1816 C CA . ASP A 1 231 ? -10.736 11.897 -30.248 1.00 95.00 231 ASP A CA 1
ATOM 1817 C C . ASP A 1 231 ? -11.787 12.347 -29.219 1.00 95.00 231 ASP A C 1
ATOM 1819 O O . ASP A 1 231 ? -12.778 13.006 -29.531 1.00 95.00 231 ASP A O 1
ATOM 1823 N N . THR A 1 232 ? -11.570 11.946 -27.970 1.00 96.38 232 THR A N 1
ATOM 1824 C CA . THR A 1 232 ? -12.370 12.314 -26.798 1.00 96.38 232 THR A CA 1
ATOM 1825 C C . THR A 1 232 ? -11.447 12.879 -25.724 1.00 96.38 232 THR A C 1
ATOM 1827 O O . THR A 1 232 ? -10.259 12.559 -25.698 1.00 96.38 232 THR A O 1
ATOM 1830 N N . GLU A 1 233 ? -11.972 13.676 -24.793 1.00 94.38 233 GLU A N 1
ATOM 1831 C CA . GLU A 1 233 ? -11.158 14.224 -23.695 1.00 94.38 233 GLU A CA 1
ATOM 1832 C C . GLU A 1 233 ? -10.477 13.121 -22.864 1.00 94.38 233 GLU A C 1
ATOM 1834 O O . GLU A 1 233 ? -9.293 13.209 -22.530 1.00 94.38 233 GLU A O 1
ATOM 1839 N N . LEU A 1 234 ? -11.196 12.021 -22.622 1.00 94.56 234 LEU A N 1
ATOM 1840 C CA . LEU A 1 234 ? -10.670 10.828 -21.962 1.00 94.56 234 LEU A CA 1
ATOM 1841 C C . LEU A 1 234 ? -9.465 10.254 -22.726 1.00 94.56 234 LEU A C 1
ATOM 1843 O O . LEU A 1 234 ? -8.410 10.006 -22.139 1.00 94.56 234 LEU A O 1
ATOM 1847 N N . ASN A 1 235 ? -9.573 10.097 -24.046 1.00 95.75 235 ASN A N 1
ATOM 1848 C CA . ASN A 1 235 ? -8.482 9.549 -24.852 1.00 95.75 235 ASN A CA 1
ATOM 1849 C C . ASN A 1 235 ? -7.324 10.532 -25.055 1.00 95.75 235 ASN A C 1
ATOM 1851 O O . ASN A 1 235 ? -6.188 10.086 -25.187 1.00 95.75 235 ASN A O 1
ATOM 1855 N N . ARG A 1 236 ? -7.546 11.849 -24.998 1.00 95.38 236 ARG A N 1
ATOM 1856 C CA . ARG A 1 236 ? -6.452 12.838 -24.987 1.00 95.38 236 ARG A CA 1
ATOM 1857 C C . ARG A 1 236 ? -5.606 12.726 -23.723 1.00 95.38 236 ARG A C 1
ATOM 1859 O O . ARG A 1 236 ? -4.375 12.752 -23.801 1.00 95.38 236 ARG A O 1
ATOM 1866 N N . ARG A 1 237 ? -6.246 12.546 -22.561 1.00 95.62 237 ARG A N 1
ATOM 1867 C CA . ARG A 1 237 ? -5.556 12.253 -21.291 1.00 95.62 237 ARG A CA 1
ATOM 1868 C C . ARG A 1 237 ? -4.779 10.940 -21.380 1.00 95.62 237 ARG A C 1
ATOM 1870 O O . ARG A 1 237 ? -3.597 10.915 -21.036 1.00 95.62 237 ARG A O 1
ATOM 1877 N N . ARG A 1 238 ? -5.406 9.886 -21.920 1.00 95.88 238 ARG A N 1
ATOM 1878 C CA . ARG A 1 238 ? -4.758 8.588 -22.174 1.00 95.88 238 ARG A CA 1
ATOM 1879 C C . ARG A 1 238 ? -3.536 8.731 -23.078 1.00 95.88 238 ARG A C 1
ATOM 1881 O O . ARG A 1 238 ? -2.468 8.239 -22.733 1.00 95.88 238 ARG A O 1
ATOM 1888 N N . HIS A 1 239 ? -3.661 9.453 -24.188 1.00 93.75 239 HIS A N 1
ATOM 1889 C CA . HIS A 1 239 ? -2.569 9.677 -25.131 1.00 93.75 239 HIS A CA 1
ATOM 1890 C C . HIS A 1 239 ? -1.389 10.390 -24.470 1.00 93.75 239 HIS A C 1
ATOM 1892 O O . HIS A 1 239 ? -0.251 9.933 -24.571 1.00 93.75 239 HIS A O 1
ATOM 1898 N N . ARG A 1 240 ? -1.650 11.469 -23.718 1.00 94.31 240 ARG A N 1
ATOM 1899 C CA . ARG A 1 240 ? -0.613 12.208 -22.979 1.00 94.31 240 ARG A CA 1
ATOM 1900 C C . ARG A 1 240 ? 0.170 11.314 -22.013 1.00 94.31 240 ARG A C 1
ATOM 1902 O O . ARG A 1 240 ? 1.372 11.509 -21.859 1.00 94.31 240 ARG A O 1
ATOM 1909 N N . PHE A 1 241 ? -0.504 10.361 -21.374 1.00 95.31 241 PHE A N 1
ATOM 1910 C CA . PHE A 1 241 ? 0.124 9.391 -20.482 1.00 95.31 241 PHE A CA 1
ATOM 1911 C C . PHE A 1 241 ? 0.912 8.322 -21.260 1.00 95.31 241 PHE A C 1
ATOM 1913 O O . PHE A 1 241 ? 2.126 8.220 -21.103 1.00 95.31 241 PHE A O 1
ATOM 1920 N N . CYS A 1 242 ? 0.254 7.589 -22.163 1.00 95.00 242 CYS A N 1
ATOM 1921 C CA . CYS A 1 242 ? 0.821 6.433 -22.873 1.00 95.00 242 CYS A CA 1
ATOM 1922 C C . CYS A 1 242 ? 1.931 6.773 -23.885 1.00 95.00 242 CYS A C 1
ATOM 1924 O O . CYS A 1 242 ? 2.670 5.891 -24.317 1.00 95.00 242 CYS A O 1
ATOM 1926 N N . SER A 1 243 ? 2.054 8.041 -24.286 1.00 91.69 243 SER A N 1
ATOM 1927 C CA . SER A 1 243 ? 3.165 8.533 -25.119 1.00 91.69 243 SER A CA 1
ATOM 1928 C C . SER A 1 243 ? 4.446 8.795 -24.324 1.00 91.69 243 SER A C 1
ATOM 1930 O O . SER A 1 243 ? 5.527 8.837 -24.912 1.00 91.69 243 SER A O 1
ATOM 1932 N N . LYS A 1 244 ? 4.343 8.955 -22.997 1.00 91.19 244 LYS A N 1
ATOM 1933 C CA . LYS A 1 244 ? 5.468 9.292 -22.109 1.00 91.19 244 LYS A CA 1
ATOM 1934 C C . LYS A 1 244 ? 5.844 8.169 -21.150 1.00 91.19 244 LYS A C 1
ATOM 1936 O O . LYS A 1 244 ? 7.014 8.040 -20.813 1.00 91.19 244 LYS A O 1
ATOM 1941 N N . VAL A 1 245 ? 4.867 7.386 -20.707 1.00 93.50 245 VAL A N 1
ATOM 1942 C CA . VAL A 1 245 ? 5.022 6.378 -19.657 1.00 93.50 245 VAL A CA 1
ATOM 1943 C C . VAL A 1 245 ? 4.646 5.007 -20.208 1.00 93.50 245 VAL A C 1
ATOM 1945 O O . VAL A 1 245 ? 3.697 4.885 -20.979 1.00 93.50 245 VAL A O 1
ATOM 1948 N N . GLU A 1 246 ? 5.392 3.977 -19.813 1.00 92.94 246 GLU A N 1
ATOM 1949 C CA . GLU A 1 246 ? 5.202 2.601 -20.278 1.00 92.94 246 GLU A CA 1
ATOM 1950 C C . GLU A 1 246 ? 5.169 1.603 -19.110 1.00 92.94 246 GLU A C 1
ATOM 1952 O O . GLU A 1 246 ? 5.647 1.898 -18.013 1.00 92.94 246 GLU A O 1
ATOM 1957 N N . GLY A 1 247 ? 4.608 0.413 -19.345 1.00 93.00 247 GLY A N 1
ATOM 1958 C CA . GLY A 1 247 ? 4.510 -0.648 -18.334 1.00 93.00 247 GLY A CA 1
ATOM 1959 C C . GLY A 1 247 ? 3.214 -0.632 -17.518 1.00 93.00 247 GLY A C 1
ATOM 1960 O O . GLY A 1 247 ? 3.176 -1.222 -16.446 1.00 93.00 247 GLY A O 1
ATOM 1961 N N . TYR A 1 248 ? 2.163 0.017 -18.029 1.00 94.50 248 TYR A N 1
ATOM 1962 C CA . TYR A 1 248 ? 0.818 0.068 -17.426 1.00 94.50 248 TYR A CA 1
ATOM 1963 C C . TYR A 1 248 ? -0.213 -0.789 -18.190 1.00 94.50 248 TYR A C 1
ATOM 1965 O O . TYR A 1 248 ? -1.422 -0.682 -17.980 1.00 94.50 248 TYR A O 1
ATOM 1973 N N . GLY A 1 249 ? 0.258 -1.652 -19.094 1.00 94.12 249 GLY A N 1
ATOM 1974 C CA . GLY A 1 249 ? -0.529 -2.733 -19.674 1.00 94.12 249 GLY A CA 1
ATOM 1975 C C . GLY A 1 249 ? -1.699 -2.257 -20.525 1.00 94.12 249 GLY A C 1
ATOM 1976 O O . GLY A 1 249 ? -1.565 -1.407 -21.409 1.00 94.12 249 GLY A O 1
ATOM 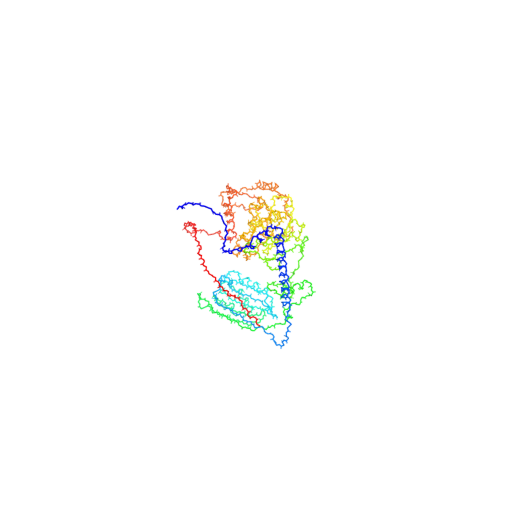1977 N N . SER A 1 250 ? -2.867 -2.843 -20.270 1.00 94.81 250 SER A N 1
ATOM 1978 C CA . SER A 1 250 ? -4.074 -2.663 -21.079 1.00 94.81 250 SER A CA 1
ATOM 1979 C C . SER A 1 250 ? -4.618 -1.233 -21.076 1.00 94.81 250 SER A C 1
ATOM 1981 O O . SER A 1 250 ? -5.329 -0.865 -22.006 1.00 94.81 250 SER A O 1
ATOM 1983 N N . VAL A 1 251 ? -4.214 -0.370 -20.134 1.00 95.62 251 VAL A N 1
ATOM 1984 C CA . VAL A 1 251 ? -4.521 1.073 -20.188 1.00 95.62 251 VAL A CA 1
ATOM 1985 C C . VAL A 1 251 ? -3.969 1.715 -21.469 1.00 95.62 251 VAL A C 1
ATOM 1987 O O . VAL A 1 251 ? -4.602 2.607 -22.032 1.00 95.62 251 VAL A O 1
ATOM 1990 N N . CYS A 1 252 ? -2.834 1.235 -21.979 1.00 94.94 252 CYS A N 1
ATOM 1991 C CA . CYS A 1 252 ? -2.213 1.732 -23.208 1.00 94.94 252 CYS A CA 1
ATOM 1992 C C . CYS A 1 252 ? -2.430 0.807 -24.418 1.00 94.94 252 CYS A C 1
ATOM 1994 O O . CYS A 1 252 ? -1.748 0.937 -25.433 1.00 94.94 252 CYS A O 1
ATOM 1996 N N . SER A 1 253 ? -3.396 -0.115 -24.347 1.00 93.69 253 SER A N 1
ATOM 1997 C CA . SER A 1 253 ? -3.766 -0.977 -25.474 1.00 93.69 253 SER A CA 1
ATOM 1998 C C . SER A 1 253 ? -4.390 -0.166 -26.615 1.00 93.69 253 SER A C 1
ATOM 2000 O O . SER A 1 253 ? -5.399 0.515 -26.432 1.00 93.69 253 SER A O 1
ATOM 2002 N N . CYS A 1 254 ? -3.839 -0.273 -27.829 1.00 91.38 254 CYS A N 1
ATOM 2003 C CA . CYS A 1 254 ? -4.415 0.407 -28.994 1.00 91.38 254 CYS A CA 1
ATOM 2004 C C . CYS A 1 254 ? -5.775 -0.173 -29.428 1.00 91.38 254 CYS A C 1
ATOM 2006 O O . CYS A 1 254 ? -6.537 0.522 -30.092 1.00 91.38 254 CYS A O 1
ATOM 2008 N N . LYS A 1 255 ? -6.066 -1.444 -29.106 1.00 90.69 255 LYS A N 1
ATOM 2009 C CA . LYS A 1 255 ? -7.275 -2.147 -29.579 1.00 90.69 255 LYS A CA 1
ATOM 2010 C C . LYS A 1 255 ? -8.415 -2.121 -28.570 1.00 90.69 255 LYS A C 1
ATOM 2012 O O . LYS A 1 255 ? -9.545 -1.846 -28.946 1.00 90.69 255 LYS A O 1
ATOM 2017 N N . ASP A 1 256 ? -8.100 -2.433 -27.320 1.00 92.25 256 ASP A N 1
ATOM 2018 C CA . ASP A 1 256 ? -9.076 -2.559 -26.238 1.00 92.25 256 ASP A CA 1
ATOM 2019 C C . ASP A 1 256 ? -8.500 -1.908 -24.972 1.00 92.25 256 ASP A C 1
ATOM 2021 O O . ASP A 1 256 ? -7.857 -2.588 -24.165 1.00 92.25 256 ASP A O 1
ATOM 2025 N N . PRO A 1 257 ? -8.559 -0.565 -24.877 1.00 95.12 257 PRO A N 1
ATOM 2026 C CA . PRO A 1 257 ? -7.990 0.169 -23.760 1.00 95.12 257 PRO A CA 1
ATOM 2027 C C . PRO A 1 257 ? -8.881 0.090 -22.515 1.00 95.12 257 PRO A C 1
ATOM 2029 O O . PRO A 1 257 ? -10.047 0.481 -22.550 1.00 95.12 257 PRO A O 1
ATOM 2032 N N . THR A 1 258 ? -8.304 -0.305 -21.379 1.00 95.12 258 THR A N 1
ATOM 2033 C CA . THR A 1 258 ? -9.016 -0.363 -20.087 1.00 95.12 258 THR A CA 1
ATOM 2034 C C . THR A 1 258 ? -9.597 1.004 -19.697 1.00 95.12 258 THR A C 1
ATOM 2036 O O . THR A 1 258 ? -8.928 2.025 -19.925 1.00 95.12 258 THR A O 1
ATOM 2039 N N . PRO A 1 259 ? -10.801 1.074 -19.096 1.00 94.62 259 PRO A N 1
ATOM 2040 C CA . PRO A 1 259 ? -11.370 2.326 -18.598 1.00 94.62 259 PRO A CA 1
ATOM 2041 C C . PRO A 1 259 ? -10.432 3.060 -17.626 1.00 94.62 259 PRO A C 1
ATOM 2043 O O . PRO A 1 259 ? -9.754 2.436 -16.817 1.00 94.62 259 PRO A O 1
ATOM 2046 N N . ILE A 1 260 ? -10.396 4.392 -17.723 1.00 93.75 260 ILE A N 1
ATOM 2047 C CA . ILE A 1 260 ? -9.669 5.285 -16.792 1.00 93.75 260 ILE A CA 1
ATOM 2048 C C . ILE A 1 260 ? -10.614 6.242 -16.051 1.00 93.75 260 ILE A C 1
ATOM 2050 O O . ILE A 1 260 ? -10.173 7.111 -15.303 1.00 93.75 260 ILE A O 1
ATOM 2054 N N . GLU A 1 261 ? -11.912 6.102 -16.301 1.00 89.94 261 GLU A N 1
ATOM 2055 C CA . GLU A 1 261 ? -12.984 6.737 -15.551 1.00 89.94 261 GLU A CA 1
ATOM 2056 C C . GLU A 1 261 ? -13.906 5.632 -15.063 1.00 89.94 261 GLU A C 1
ATOM 2058 O O . GLU A 1 261 ? -14.203 4.683 -15.792 1.00 89.94 261 GLU A O 1
ATOM 2063 N N . PHE A 1 262 ? -14.326 5.768 -13.815 1.00 88.25 262 PHE A N 1
ATOM 2064 C CA . PHE A 1 262 ? -15.170 4.813 -13.120 1.00 88.25 262 PHE A CA 1
ATOM 2065 C C . PHE A 1 262 ? -16.436 5.541 -12.678 1.00 88.25 262 PHE A C 1
ATOM 2067 O O . PHE A 1 262 ? -16.416 6.756 -12.472 1.00 88.25 262 PHE A O 1
ATOM 2074 N N . SER A 1 263 ? -17.540 4.813 -12.553 1.00 83.19 263 SER A N 1
ATOM 2075 C CA . SER A 1 263 ? -18.778 5.339 -11.977 1.00 83.19 263 SER A CA 1
ATOM 2076 C C . SER A 1 263 ? -18.787 4.986 -10.492 1.00 83.19 263 SER A C 1
ATOM 2078 O O . SER A 1 263 ? -19.099 3.839 -10.175 1.00 83.19 263 SER A O 1
ATOM 2080 N N . PRO A 1 264 ? -18.376 5.901 -9.592 1.00 78.00 264 PRO A N 1
ATOM 2081 C CA . PRO A 1 264 ? -18.381 5.607 -8.170 1.00 78.00 264 PRO A CA 1
ATOM 2082 C C . PRO A 1 264 ? -19.817 5.537 -7.644 1.00 78.00 264 PRO A C 1
ATOM 2084 O O . PRO A 1 264 ? -20.743 6.080 -8.259 1.00 78.00 264 PRO A O 1
ATOM 2087 N N . ASP A 1 265 ? -19.984 4.914 -6.481 1.00 71.31 265 ASP A N 1
ATOM 2088 C CA . ASP A 1 265 ? -21.267 4.898 -5.790 1.00 71.31 265 ASP A CA 1
ATOM 2089 C C . ASP A 1 265 ? -21.751 6.323 -5.447 1.00 71.31 265 ASP A C 1
ATOM 2091 O O . ASP A 1 265 ? -20.945 7.252 -5.274 1.00 71.31 265 ASP A O 1
ATOM 2095 N N . PRO A 1 266 ? -23.078 6.535 -5.346 1.00 70.00 266 PRO A N 1
ATOM 2096 C CA . PRO A 1 266 ? -23.646 7.833 -5.002 1.00 70.00 266 PRO A CA 1
ATOM 2097 C C . PRO A 1 266 ? -23.061 8.392 -3.696 1.00 70.00 266 PRO A C 1
ATOM 2099 O O . PRO A 1 266 ? -23.068 7.723 -2.669 1.00 70.00 266 PRO A O 1
ATOM 2102 N N . GLY A 1 267 ? -22.599 9.646 -3.722 1.00 68.19 267 GLY A N 1
ATOM 2103 C CA . GLY A 1 267 ? -22.037 10.341 -2.552 1.00 68.19 267 GLY A CA 1
ATOM 2104 C C . GLY A 1 267 ? -20.520 10.542 -2.593 1.00 68.19 267 GLY A C 1
ATOM 2105 O O . GLY A 1 267 ? -19.999 11.356 -1.832 1.00 68.19 267 GLY A O 1
ATOM 2106 N N . VAL A 1 268 ? -19.814 9.894 -3.523 1.00 74.88 268 VAL A N 1
ATOM 2107 C CA . VAL A 1 268 ? -18.375 10.101 -3.730 1.00 74.88 268 VAL A CA 1
ATOM 2108 C C . VAL A 1 268 ? -18.149 11.177 -4.789 1.00 74.88 268 VAL A C 1
ATOM 2110 O O . VAL A 1 268 ? -18.567 11.042 -5.938 1.00 74.88 268 VAL A O 1
ATOM 2113 N N . SER A 1 269 ? -17.459 12.253 -4.413 1.00 80.88 269 SER A N 1
ATOM 2114 C CA . SER A 1 269 ? -17.050 13.313 -5.338 1.00 80.88 269 SER A CA 1
ATOM 2115 C C . SER A 1 269 ? -15.555 13.183 -5.648 1.00 80.88 269 SER A C 1
ATOM 2117 O O . SER A 1 269 ? -14.731 13.429 -4.765 1.00 80.88 269 SER A O 1
ATOM 2119 N N . PRO A 1 270 ? -15.170 12.862 -6.901 1.00 81.56 270 PRO A N 1
ATOM 2120 C CA . PRO A 1 270 ? -13.763 12.822 -7.301 1.00 81.56 270 PRO A CA 1
ATOM 2121 C C . PRO A 1 270 ? -13.037 14.160 -7.111 1.00 81.56 270 PRO A C 1
ATOM 2123 O O . PRO A 1 270 ? -11.819 14.178 -6.975 1.00 81.56 270 PRO A O 1
ATOM 2126 N N . GLN A 1 271 ? -13.769 15.284 -7.075 1.00 83.81 271 GLN A N 1
ATOM 2127 C CA . GLN A 1 271 ? -13.187 16.612 -6.852 1.00 83.81 271 GLN A CA 1
ATOM 2128 C C . GLN A 1 271 ? -12.661 16.821 -5.421 1.00 83.81 271 GLN A C 1
ATOM 2130 O O . GLN A 1 271 ? -11.952 17.793 -5.180 1.00 83.81 271 GLN A O 1
ATOM 2135 N N . MET A 1 272 ? -12.998 15.935 -4.479 1.00 89.44 272 MET A N 1
ATOM 2136 C CA . MET A 1 272 ? -12.534 16.004 -3.089 1.00 89.44 272 MET A CA 1
ATOM 2137 C C . MET A 1 272 ? -11.184 15.307 -2.870 1.00 89.44 272 MET A C 1
ATOM 2139 O O . MET A 1 272 ? -10.614 15.411 -1.785 1.00 89.44 272 MET A O 1
ATOM 2143 N N . ILE A 1 273 ? -10.680 14.580 -3.871 1.00 92.69 273 ILE A N 1
ATOM 2144 C CA . ILE A 1 273 ? -9.423 13.837 -3.776 1.00 92.69 273 ILE A CA 1
ATOM 2145 C C . ILE A 1 273 ? -8.264 14.760 -4.156 1.00 92.69 273 ILE A C 1
ATOM 2147 O O . ILE A 1 273 ? -8.209 15.272 -5.275 1.00 92.69 273 ILE A O 1
ATOM 2151 N N . THR A 1 274 ? -7.300 14.904 -3.247 1.00 94.62 274 THR A N 1
ATOM 2152 C CA . THR A 1 274 ? -6.033 15.600 -3.496 1.00 94.62 274 THR A CA 1
ATOM 2153 C C . THR A 1 274 ? -4.879 14.632 -3.275 1.00 94.62 274 THR A C 1
ATOM 2155 O O . THR A 1 274 ? -4.767 14.038 -2.205 1.00 94.62 274 THR A O 1
ATOM 2158 N N . VAL A 1 275 ? -4.014 14.483 -4.279 1.00 94.94 275 VAL A N 1
ATOM 2159 C CA . VAL A 1 275 ? -2.828 13.620 -4.205 1.00 94.94 275 VAL A CA 1
ATOM 2160 C C . VAL A 1 275 ? -1.611 14.475 -3.865 1.00 94.94 275 VAL A C 1
ATOM 2162 O O . VAL A 1 275 ? -1.220 15.337 -4.651 1.00 94.94 275 VAL A O 1
ATOM 2165 N N . PHE A 1 276 ? -1.005 14.227 -2.704 1.00 94.94 276 PHE A N 1
ATOM 2166 C CA . PHE A 1 276 ? 0.190 14.935 -2.245 1.00 94.94 276 PHE A CA 1
ATOM 2167 C C . PHE A 1 276 ? 1.443 14.105 -2.510 1.00 94.94 276 PHE A C 1
ATOM 2169 O O . PHE A 1 276 ? 1.703 13.114 -1.830 1.00 94.94 276 PHE A O 1
ATOM 2176 N N . ILE A 1 277 ? 2.243 14.539 -3.481 1.00 93.12 277 ILE A N 1
ATOM 2177 C CA . ILE A 1 277 ? 3.478 13.856 -3.874 1.00 93.12 277 ILE A CA 1
ATOM 2178 C C . ILE A 1 277 ? 4.659 14.477 -3.126 1.00 93.12 277 ILE A C 1
ATOM 2180 O O . ILE A 1 277 ? 4.864 15.689 -3.172 1.00 93.12 277 ILE A O 1
ATOM 2184 N N . ASP A 1 278 ? 5.463 13.646 -2.464 1.00 89.06 278 ASP A N 1
ATOM 2185 C CA . ASP A 1 278 ? 6.707 14.058 -1.802 1.00 89.06 278 ASP A CA 1
ATOM 2186 C C . ASP A 1 278 ? 7.840 14.235 -2.834 1.00 89.06 278 ASP A C 1
ATOM 2188 O O . ASP A 1 278 ? 8.790 13.448 -2.910 1.00 89.06 278 ASP A O 1
ATOM 2192 N N . GLY A 1 279 ? 7.717 15.256 -3.687 1.00 77.06 279 GLY A N 1
ATOM 2193 C CA . GLY A 1 279 ? 8.705 15.592 -4.711 1.00 77.06 279 GLY A CA 1
ATOM 2194 C C . GLY A 1 279 ? 8.164 16.464 -5.850 1.00 77.06 279 GLY A C 1
ATOM 2195 O O . GLY A 1 279 ? 7.132 16.161 -6.431 1.00 77.06 279 GLY A O 1
ATOM 2196 N N . TYR A 1 280 ? 8.940 17.498 -6.207 1.00 56.84 280 TYR A N 1
ATOM 2197 C CA . TYR A 1 280 ? 8.726 18.498 -7.273 1.00 56.84 280 TYR A CA 1
ATOM 2198 C C . TYR A 1 280 ? 7.423 19.344 -7.219 1.00 56.84 280 TYR A C 1
ATOM 2200 O O . TYR A 1 280 ? 6.331 18.892 -6.902 1.00 56.84 280 TYR A O 1
ATOM 2208 N N . TYR A 1 281 ? 7.582 20.622 -7.586 1.00 43.28 281 TYR A N 1
ATOM 2209 C CA . TYR A 1 281 ? 6.586 21.697 -7.768 1.00 43.28 281 TYR A CA 1
ATOM 2210 C C . TYR A 1 281 ? 5.828 22.249 -6.543 1.00 43.28 281 TYR A C 1
ATOM 2212 O O . TYR A 1 281 ? 5.776 23.473 -6.433 1.00 43.28 281 TYR A O 1
ATOM 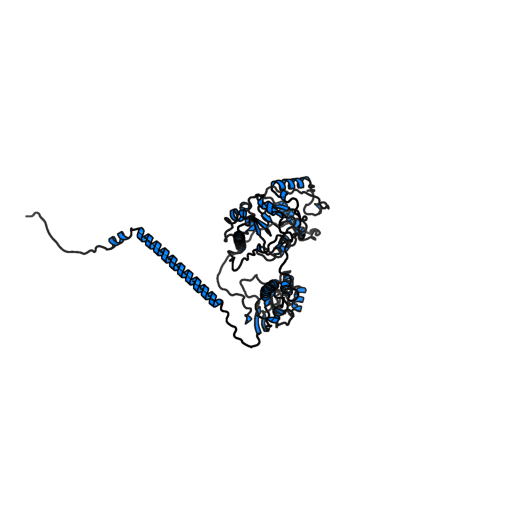2220 N N . GLU A 1 282 ? 5.310 21.443 -5.608 1.00 47.91 282 GLU A N 1
ATOM 2221 C CA . GLU A 1 282 ? 4.513 21.982 -4.473 1.00 47.91 282 GLU A CA 1
ATOM 2222 C C . GLU A 1 282 ? 4.978 21.522 -3.082 1.00 47.91 282 GLU A C 1
ATOM 2224 O O . GLU A 1 282 ? 4.953 22.313 -2.138 1.00 47.91 282 GLU A O 1
ATOM 2229 N N . HIS A 1 283 ? 5.507 20.301 -2.959 1.00 64.69 283 HIS A N 1
ATOM 2230 C CA . HIS A 1 283 ? 6.139 19.799 -1.736 1.00 64.69 283 HIS A CA 1
ATOM 2231 C C . HIS A 1 283 ? 7.614 19.494 -2.000 1.00 64.69 283 HIS A C 1
ATOM 2233 O O . HIS A 1 283 ? 7.977 18.459 -2.557 1.00 64.69 283 HIS A O 1
ATOM 2239 N N . THR A 1 284 ? 8.489 20.425 -1.614 1.00 81.75 284 THR A N 1
ATOM 2240 C CA . THR A 1 284 ? 9.933 20.164 -1.603 1.00 81.75 284 THR A CA 1
ATOM 2241 C C . THR A 1 284 ? 10.247 19.273 -0.403 1.00 81.75 284 THR A C 1
ATOM 2243 O O . THR A 1 284 ? 9.937 19.685 0.717 1.00 81.75 284 THR A O 1
ATOM 2246 N N . PRO A 1 285 ? 10.879 18.101 -0.593 1.00 86.88 285 PRO A N 1
ATOM 2247 C CA . PRO A 1 285 ? 11.232 17.217 0.509 1.00 86.88 285 PRO A CA 1
ATOM 2248 C C . PRO A 1 285 ? 12.061 17.932 1.581 1.00 86.88 285 PRO A C 1
ATOM 2250 O O . PRO A 1 285 ? 13.050 18.602 1.271 1.00 86.88 285 PRO A O 1
ATOM 2253 N N . ILE A 1 286 ? 11.684 17.769 2.850 1.00 88.50 286 ILE A N 1
ATOM 2254 C CA . ILE A 1 286 ? 12.405 18.329 4.001 1.00 88.50 286 ILE A CA 1
ATOM 2255 C C . ILE A 1 286 ? 12.896 17.173 4.869 1.00 88.50 286 ILE A C 1
ATOM 2257 O O . ILE A 1 286 ? 12.104 16.327 5.256 1.00 88.50 286 ILE A O 1
ATOM 2261 N N . SER A 1 287 ? 14.175 17.185 5.258 1.00 91.69 287 SER A N 1
ATOM 2262 C CA . SER A 1 287 ? 14.820 16.118 6.045 1.00 91.69 287 SER A CA 1
ATOM 2263 C C . SER A 1 287 ? 14.998 14.794 5.277 1.00 91.69 287 SER A C 1
ATOM 2265 O O . SER A 1 287 ? 14.971 14.766 4.047 1.00 91.69 287 SER A O 1
ATOM 2267 N N . ILE A 1 288 ? 15.285 13.704 5.993 1.00 90.38 288 ILE A N 1
ATOM 2268 C CA . ILE A 1 288 ? 15.616 12.379 5.451 1.00 90.38 288 ILE A CA 1
ATOM 2269 C C . ILE A 1 288 ? 14.823 11.272 6.153 1.00 90.38 288 ILE A C 1
ATOM 2271 O O . ILE A 1 288 ? 14.381 11.444 7.290 1.00 90.38 288 ILE A O 1
ATOM 2275 N N . LYS A 1 289 ? 14.710 10.106 5.503 1.00 93.19 289 LYS A N 1
ATOM 2276 C CA . LYS A 1 289 ? 14.093 8.891 6.068 1.00 93.19 289 LYS A CA 1
ATOM 2277 C C . LYS A 1 289 ? 12.713 9.192 6.689 1.00 93.19 289 LYS A C 1
ATOM 2279 O O . LYS A 1 289 ? 11.915 9.906 6.094 1.00 93.19 289 LYS A O 1
ATOM 2284 N N . ASN A 1 290 ? 12.453 8.701 7.894 1.00 93.12 290 ASN A N 1
ATOM 2285 C CA . ASN A 1 290 ? 11.164 8.778 8.578 1.00 93.12 290 ASN A CA 1
ATOM 2286 C C . ASN A 1 290 ? 10.797 10.234 8.925 1.00 93.12 290 ASN A C 1
ATOM 2288 O O . ASN A 1 290 ? 9.630 10.613 8.874 1.00 93.12 290 ASN A O 1
ATOM 2292 N N . ALA A 1 291 ? 11.794 11.098 9.168 1.00 95.31 291 ALA A N 1
ATOM 2293 C CA . ALA A 1 291 ? 11.554 12.525 9.379 1.00 95.31 291 ALA A CA 1
ATOM 2294 C C . ALA A 1 291 ? 11.012 13.214 8.120 1.00 95.31 291 ALA A C 1
ATOM 2296 O O . ALA A 1 291 ? 10.141 14.074 8.235 1.00 95.31 291 ALA A O 1
ATOM 2297 N N . ARG A 1 292 ? 11.484 12.818 6.927 1.00 95.69 292 ARG A N 1
ATOM 2298 C CA . ARG A 1 292 ? 10.957 13.315 5.645 1.00 95.69 292 ARG A CA 1
ATOM 2299 C C . ARG A 1 292 ? 9.480 12.982 5.493 1.00 95.69 292 ARG A C 1
ATOM 2301 O O . ARG A 1 292 ? 8.681 13.884 5.258 1.00 95.69 292 ARG A O 1
ATOM 2308 N N . VAL A 1 293 ? 9.124 11.721 5.735 1.00 96.06 293 VAL A N 1
ATOM 2309 C CA . VAL A 1 293 ? 7.726 11.267 5.723 1.00 96.06 293 VAL A CA 1
ATOM 2310 C C . VAL A 1 293 ? 6.902 12.058 6.740 1.00 96.06 293 VAL A C 1
ATOM 2312 O O . VAL A 1 293 ? 5.879 12.634 6.389 1.00 96.06 293 VAL A O 1
ATOM 2315 N N . SER A 1 294 ? 7.385 12.202 7.977 1.00 97.88 294 SER A N 1
ATOM 2316 C CA . SER A 1 294 ? 6.696 12.979 9.015 1.00 97.88 294 SER A CA 1
ATOM 2317 C C . SER A 1 294 ? 6.412 14.430 8.595 1.00 97.88 294 SER A C 1
ATOM 2319 O O . SER A 1 294 ? 5.307 14.931 8.815 1.00 97.88 294 SER A O 1
ATOM 2321 N N . GLN A 1 295 ? 7.375 15.116 7.967 1.00 97.50 295 GLN A N 1
ATOM 2322 C CA . GLN A 1 295 ? 7.151 16.482 7.479 1.00 97.50 295 GLN A CA 1
ATOM 2323 C C . GLN A 1 295 ? 6.199 16.520 6.278 1.00 97.50 295 GLN A C 1
ATOM 2325 O O . GLN A 1 295 ? 5.418 17.468 6.165 1.00 97.50 295 GLN A O 1
ATOM 2330 N N . HIS A 1 296 ? 6.220 15.497 5.419 1.00 97.25 296 HIS A N 1
ATOM 2331 C CA . HIS A 1 296 ? 5.281 15.375 4.305 1.00 97.25 296 HIS A CA 1
ATOM 2332 C C . HIS A 1 296 ? 3.835 15.227 4.789 1.00 97.25 296 HIS A C 1
ATOM 2334 O O . HIS A 1 296 ? 2.965 15.959 4.316 1.00 97.25 296 HIS A O 1
ATOM 2340 N N . TYR A 1 297 ? 3.583 14.388 5.802 1.00 98.19 297 TYR A N 1
ATOM 2341 C CA . TYR A 1 297 ? 2.259 14.279 6.435 1.00 98.19 297 TYR A CA 1
ATOM 2342 C C . TYR A 1 297 ? 1.802 15.617 6.998 1.00 98.19 297 TYR A C 1
ATOM 2344 O O . TYR A 1 297 ? 0.707 16.072 6.677 1.00 98.19 297 TYR A O 1
ATOM 2352 N N . LYS A 1 298 ? 2.652 16.292 7.783 1.00 98.31 298 LYS A N 1
ATOM 2353 C CA . LYS A 1 298 ? 2.319 17.614 8.328 1.00 98.31 298 LYS A CA 1
ATOM 2354 C C . LYS A 1 298 ? 1.914 18.580 7.220 1.00 98.31 298 LYS A C 1
ATOM 2356 O O . LYS A 1 298 ? 0.846 19.179 7.275 1.00 98.31 298 LYS A O 1
ATOM 2361 N N . ALA A 1 299 ? 2.759 18.727 6.205 1.00 97.06 299 ALA A N 1
ATOM 2362 C CA . ALA A 1 299 ? 2.513 19.672 5.129 1.00 97.06 299 ALA A CA 1
ATOM 2363 C C . ALA A 1 299 ? 1.211 19.338 4.378 1.00 97.06 299 ALA A C 1
ATOM 2365 O O . ALA A 1 299 ? 0.417 20.240 4.114 1.00 97.06 299 ALA A O 1
ATOM 2366 N N . SER A 1 300 ? 0.966 18.054 4.100 1.00 97.56 300 SER A N 1
ATOM 2367 C CA . SER A 1 300 ? -0.222 17.575 3.384 1.00 97.56 300 SER A CA 1
ATOM 2368 C C . SER A 1 300 ? -1.501 17.812 4.189 1.00 97.56 300 SER A C 1
ATOM 2370 O O . SER A 1 300 ? -2.444 18.419 3.692 1.00 97.56 300 SER A O 1
ATOM 2372 N N . LEU A 1 301 ? -1.523 17.438 5.472 1.00 98.25 301 LEU A N 1
ATOM 2373 C CA . LEU A 1 301 ? -2.671 17.657 6.360 1.00 98.25 301 LEU A CA 1
ATOM 2374 C C . LEU A 1 301 ? -2.965 19.151 6.554 1.00 98.25 301 LEU A C 1
ATOM 2376 O O . LEU A 1 301 ? -4.122 19.581 6.535 1.00 98.25 301 LEU A O 1
ATOM 2380 N N . THR A 1 302 ? -1.918 19.970 6.695 1.00 98.06 302 THR A N 1
ATOM 2381 C CA . THR A 1 302 ? -2.050 21.429 6.743 1.00 98.06 302 THR A CA 1
ATOM 2382 C C . THR A 1 302 ? -2.664 21.969 5.454 1.00 98.06 302 THR A C 1
ATOM 2384 O O . THR A 1 302 ? -3.589 22.779 5.534 1.00 98.06 302 THR A O 1
ATOM 2387 N N . ALA A 1 303 ? -2.184 21.525 4.290 1.00 97.19 303 ALA A N 1
ATOM 2388 C CA . ALA A 1 303 ? -2.692 21.943 2.990 1.00 97.19 303 ALA A CA 1
ATOM 2389 C C . ALA A 1 303 ? -4.154 21.521 2.784 1.00 97.19 303 ALA A C 1
ATOM 2391 O O . ALA A 1 303 ? -4.966 22.361 2.406 1.00 97.19 303 ALA A O 1
ATOM 2392 N N . THR A 1 304 ? -4.526 20.285 3.126 1.00 97.50 304 THR A N 1
ATOM 2393 C CA . THR A 1 304 ? -5.907 19.785 3.035 1.00 97.50 304 THR A CA 1
ATOM 2394 C C . THR A 1 304 ? -6.892 20.694 3.767 1.00 97.50 304 THR A C 1
ATOM 2396 O O . THR A 1 304 ? -7.865 21.161 3.177 1.00 97.50 304 THR A O 1
ATOM 2399 N N . PHE A 1 305 ? -6.626 21.035 5.031 1.00 97.94 305 PHE A N 1
ATOM 2400 C CA . PHE A 1 305 ? -7.531 21.901 5.799 1.00 97.94 305 PHE A CA 1
ATOM 2401 C C . PHE A 1 305 ? -7.498 23.380 5.385 1.00 97.94 305 PHE A C 1
ATOM 2403 O O . PHE A 1 305 ? -8.386 24.132 5.796 1.00 97.94 305 PHE A O 1
ATOM 2410 N N . ASN A 1 306 ? -6.505 23.796 4.593 1.00 96.56 306 ASN A N 1
ATOM 2411 C CA . ASN A 1 306 ? -6.462 25.119 3.969 1.00 96.56 306 ASN A CA 1
ATOM 2412 C C . ASN A 1 306 ? -7.254 25.144 2.651 1.00 96.56 306 ASN A C 1
ATOM 2414 O O . ASN A 1 306 ? -7.949 26.121 2.386 1.00 96.56 306 ASN A O 1
ATOM 2418 N N . LEU A 1 307 ? -7.165 24.078 1.847 1.00 95.94 307 LEU A N 1
ATOM 2419 C CA . LEU A 1 307 ? -7.937 23.897 0.611 1.00 95.94 307 LEU A CA 1
ATOM 2420 C C . LEU A 1 307 ? -9.433 23.743 0.900 1.00 95.94 307 LEU A C 1
ATOM 2422 O O . LEU A 1 307 ? -10.261 24.254 0.149 1.00 95.94 307 LEU A O 1
ATOM 2426 N N . PHE A 1 308 ? -9.771 23.104 2.023 1.00 96.25 308 PHE A N 1
ATOM 2427 C CA . PHE A 1 308 ? -11.146 22.897 2.472 1.00 96.25 308 PHE A CA 1
ATOM 2428 C C . PHE A 1 308 ? -11.362 23.488 3.881 1.00 96.25 308 PHE A C 1
ATOM 2430 O O . PHE A 1 308 ? -11.390 22.753 4.874 1.00 96.25 308 PHE A O 1
ATOM 2437 N N . PRO A 1 309 ? -11.529 24.822 4.009 1.00 96.69 309 PRO A N 1
ATOM 2438 C CA . PRO A 1 309 ? -11.662 25.489 5.308 1.00 96.69 309 PRO A CA 1
ATOM 2439 C C . PRO A 1 309 ? -12.866 25.023 6.135 1.00 96.69 309 PRO A C 1
ATOM 2441 O O . PRO A 1 309 ? -12.773 24.963 7.359 1.00 96.69 309 PRO A O 1
ATOM 2444 N N . GLU A 1 310 ? -13.959 24.637 5.480 1.00 97.25 310 GLU A N 1
ATOM 2445 C CA . GLU A 1 310 ? -15.195 24.197 6.142 1.00 97.25 310 GLU A CA 1
ATOM 2446 C C . GLU A 1 310 ? -15.198 22.701 6.502 1.00 97.25 310 GLU A C 1
ATOM 2448 O O . GLU A 1 310 ? -16.097 22.226 7.194 1.00 97.25 310 GLU A O 1
ATOM 2453 N N . ALA A 1 311 ? -14.200 21.930 6.052 1.00 96.50 311 ALA A N 1
ATOM 2454 C CA . ALA A 1 311 ? -14.125 20.506 6.360 1.00 96.50 311 ALA A CA 1
ATOM 2455 C C . ALA A 1 311 ? -13.839 20.287 7.853 1.00 96.50 311 ALA A C 1
ATOM 2457 O O . ALA A 1 311 ? -12.868 20.819 8.393 1.00 96.50 311 ALA A O 1
ATOM 2458 N N . LYS A 1 312 ? -14.656 19.463 8.518 1.00 97.50 312 LYS A N 1
ATOM 2459 C CA . LYS A 1 312 ? -14.431 19.038 9.913 1.00 97.50 312 LYS A CA 1
ATOM 2460 C C . LYS A 1 312 ? -13.514 17.823 10.030 1.00 97.50 312 LYS A C 1
ATOM 2462 O O . LYS A 1 312 ? -12.870 17.637 11.061 1.00 97.50 312 LYS A O 1
ATOM 2467 N N . PHE A 1 313 ? -13.454 17.018 8.974 1.00 97.31 313 PHE A N 1
ATOM 2468 C CA . PHE A 1 313 ? -12.711 15.767 8.911 1.00 97.31 313 PHE A CA 1
ATOM 2469 C C . PHE A 1 313 ? -11.905 15.688 7.619 1.00 97.31 313 PHE A C 1
ATOM 2471 O O . PHE A 1 313 ? -12.262 16.320 6.624 1.00 97.31 313 PHE A O 1
ATOM 2478 N N . ALA A 1 314 ? -10.843 14.891 7.638 1.00 97.12 314 ALA A N 1
ATOM 2479 C CA . ALA A 1 314 ? -10.103 14.489 6.451 1.00 97.12 314 ALA A CA 1
ATOM 2480 C C . ALA A 1 314 ? -9.849 12.979 6.498 1.00 97.12 314 ALA A C 1
ATOM 2482 O O . ALA A 1 314 ? -9.459 12.456 7.540 1.00 97.12 314 ALA A O 1
ATOM 2483 N N . VAL A 1 315 ? -10.063 12.294 5.376 1.00 97.19 315 VAL A N 1
ATOM 2484 C CA . VAL A 1 315 ? -9.611 10.910 5.190 1.00 97.19 315 VAL A CA 1
ATOM 2485 C C . VAL A 1 315 ? -8.157 10.947 4.730 1.00 97.19 315 VAL A C 1
ATOM 2487 O O . VAL A 1 315 ? -7.810 11.732 3.848 1.00 97.19 315 VAL A O 1
ATOM 2490 N N . VAL A 1 316 ? -7.317 10.107 5.325 1.00 98.19 316 VAL A N 1
ATOM 2491 C CA . VAL A 1 316 ? -5.892 9.991 5.014 1.00 98.19 316 VAL A CA 1
ATOM 2492 C C . VAL A 1 316 ? -5.629 8.583 4.493 1.00 98.19 316 VAL A C 1
ATOM 2494 O O . VAL A 1 316 ? -5.840 7.606 5.213 1.00 98.19 316 VAL A O 1
ATOM 2497 N N . LEU A 1 317 ? -5.189 8.499 3.237 1.00 98.00 317 LEU A N 1
ATOM 2498 C CA . LEU A 1 317 ? -4.868 7.258 2.534 1.00 98.00 317 LEU A CA 1
ATOM 2499 C C . LEU A 1 317 ? -3.406 7.292 2.083 1.00 98.00 317 LEU A C 1
ATOM 2501 O O . LEU A 1 317 ? -2.927 8.331 1.624 1.00 98.00 317 LEU A O 1
ATOM 2505 N N . GLU A 1 318 ? -2.731 6.157 2.205 1.00 97.19 318 GLU A N 1
ATOM 2506 C CA . GLU A 1 318 ? -1.398 5.928 1.644 1.00 97.19 318 GLU A CA 1
ATOM 2507 C C . GLU A 1 318 ? -1.522 5.349 0.226 1.00 97.19 318 GLU A C 1
ATOM 2509 O O . GLU A 1 318 ? -2.588 4.869 -0.165 1.00 97.19 318 GLU A O 1
ATOM 2514 N N . GLU A 1 319 ? -0.465 5.464 -0.583 1.00 96.25 319 GLU A N 1
ATOM 2515 C CA . GLU A 1 319 ? -0.499 5.065 -2.001 1.00 96.25 319 GLU A CA 1
ATOM 2516 C C . GLU A 1 319 ? -0.421 3.547 -2.222 1.00 96.25 319 GLU A C 1
ATOM 2518 O O . GLU A 1 319 ? -0.703 3.065 -3.317 1.00 96.25 319 GLU A O 1
ATOM 2523 N N . ASP A 1 320 ? -0.043 2.803 -1.189 1.00 96.25 320 ASP A N 1
ATOM 2524 C CA . ASP A 1 320 ? 0.173 1.358 -1.169 1.00 96.25 320 ASP A CA 1
ATOM 2525 C C . ASP A 1 320 ? -0.996 0.582 -0.536 1.00 96.25 320 ASP A C 1
ATOM 2527 O O . ASP A 1 320 ? -0.832 -0.550 -0.065 1.00 96.25 320 ASP A O 1
ATOM 2531 N N . LEU A 1 321 ? -2.190 1.188 -0.559 1.00 97.50 321 LEU A N 1
ATOM 2532 C CA . LEU A 1 321 ? -3.436 0.614 -0.061 1.00 97.50 321 LEU A CA 1
ATOM 2533 C C . LEU A 1 321 ? -4.425 0.316 -1.191 1.00 97.50 321 LEU A C 1
ATOM 2535 O O . LEU A 1 321 ? -4.811 1.205 -1.952 1.00 97.50 321 LEU A O 1
ATOM 2539 N N . ASP A 1 322 ? -4.926 -0.916 -1.222 1.00 97.19 322 ASP A N 1
ATOM 2540 C CA . ASP A 1 322 ? -6.194 -1.236 -1.868 1.00 97.19 322 ASP A CA 1
ATOM 2541 C C . ASP A 1 322 ? -7.346 -0.789 -0.963 1.00 97.19 322 ASP A C 1
ATOM 2543 O O . ASP A 1 322 ? -7.318 -0.987 0.255 1.00 97.19 322 ASP A O 1
ATOM 2547 N N . ILE A 1 323 ? -8.373 -0.184 -1.560 1.00 95.94 323 ILE A N 1
ATOM 2548 C CA . ILE A 1 323 ? -9.515 0.399 -0.847 1.00 95.94 323 ILE A CA 1
ATOM 2549 C C . ILE A 1 323 ? -10.760 -0.449 -1.102 1.00 95.94 323 ILE A C 1
ATOM 2551 O O . ILE A 1 323 ? -11.114 -0.707 -2.254 1.00 95.94 323 ILE A O 1
ATOM 2555 N N . ALA A 1 324 ? -11.425 -0.889 -0.031 1.00 95.50 324 ALA A N 1
ATOM 2556 C CA . ALA A 1 324 ? -12.623 -1.714 -0.137 1.00 95.50 324 ALA A CA 1
ATOM 2557 C C . ALA A 1 324 ? -13.777 -0.956 -0.801 1.00 95.50 324 ALA A C 1
ATOM 2559 O O . ALA A 1 324 ? -13.924 0.260 -0.670 1.00 95.50 324 ALA A O 1
ATOM 2560 N N . VAL A 1 325 ? -14.644 -1.706 -1.479 1.00 91.75 325 VAL A N 1
ATOM 2561 C CA . VAL A 1 325 ? -15.807 -1.161 -2.195 1.00 91.75 325 VAL A CA 1
ATOM 2562 C C . VAL A 1 325 ? -16.784 -0.420 -1.269 1.00 91.75 325 VAL A C 1
ATOM 2564 O O . VAL A 1 325 ? -17.439 0.522 -1.697 1.00 91.75 325 VAL A O 1
ATOM 2567 N N . ASP A 1 326 ? -16.852 -0.793 0.011 1.00 91.50 326 ASP A N 1
ATOM 2568 C CA . ASP A 1 326 ? -17.719 -0.188 1.028 1.00 91.50 326 ASP A CA 1
ATOM 2569 C C . ASP A 1 326 ? -16.968 0.744 2.003 1.00 91.50 326 ASP A C 1
ATOM 2571 O O . ASP A 1 326 ? -17.468 1.021 3.089 1.00 91.50 326 ASP A O 1
ATOM 2575 N N . PHE A 1 327 ? -15.775 1.237 1.642 1.00 89.56 327 PHE A N 1
ATOM 2576 C CA . PHE A 1 327 ? -14.897 2.010 2.537 1.00 89.56 327 PHE A CA 1
ATOM 2577 C C . PHE A 1 327 ? -15.559 3.238 3.194 1.00 89.56 327 PHE A C 1
ATOM 2579 O O . PHE A 1 327 ? -15.209 3.608 4.317 1.00 89.56 327 PHE A O 1
ATOM 2586 N N . PHE A 1 328 ? -16.506 3.902 2.520 1.00 75.81 328 PHE A N 1
ATOM 2587 C CA . PHE A 1 328 ? -17.146 5.106 3.057 1.00 75.81 328 PHE A CA 1
ATOM 2588 C C . PHE A 1 328 ? -18.036 4.778 4.265 1.00 75.81 328 PHE A C 1
ATOM 2590 O O . PHE A 1 328 ? -19.033 4.066 4.166 1.00 75.81 328 PHE A O 1
ATOM 2597 N N . SER A 1 329 ? -17.645 5.309 5.427 1.00 70.12 329 SER A N 1
ATOM 2598 C CA . SER A 1 329 ? -18.100 4.803 6.721 1.00 70.12 329 SER A CA 1
ATOM 2599 C C . SER A 1 329 ? -19.429 5.412 7.189 1.00 70.12 329 SER A C 1
ATOM 2601 O O . SER A 1 329 ? -19.619 6.629 7.248 1.00 70.12 329 SER A O 1
ATOM 2603 N N . GLN A 1 330 ? -20.324 4.524 7.624 1.00 87.25 330 GLN A N 1
ATOM 2604 C CA . GLN A 1 330 ? -21.567 4.835 8.342 1.00 87.25 330 GLN A CA 1
ATOM 2605 C C . GLN A 1 330 ? -21.320 5.271 9.803 1.00 87.25 330 GLN A C 1
ATOM 2607 O O . GLN A 1 330 ? -22.272 5.503 10.539 1.00 87.25 330 GLN A O 1
ATOM 2612 N N . SER A 1 331 ? -20.059 5.355 10.245 1.00 92.12 331 SER A N 1
ATOM 2613 C CA . SER A 1 331 ? -19.662 5.578 11.643 1.00 92.12 331 SER A CA 1
ATOM 2614 C C . SER A 1 331 ? -19.075 6.966 11.918 1.00 92.12 331 SER A C 1
ATOM 2616 O O . SER A 1 331 ? -18.668 7.246 13.044 1.00 92.12 331 SER A O 1
ATOM 2618 N N . ILE A 1 332 ? -19.039 7.858 10.921 1.00 95.31 332 ILE A N 1
ATOM 2619 C CA . ILE A 1 332 ? -18.407 9.180 11.048 1.00 95.31 332 ILE A CA 1
ATOM 2620 C C . ILE A 1 332 ? -19.020 10.055 12.152 1.00 95.31 332 ILE A C 1
ATOM 2622 O O . ILE A 1 332 ? -18.293 10.814 12.793 1.00 95.31 332 ILE A O 1
ATOM 2626 N N . HIS A 1 333 ? -20.328 9.932 12.414 1.00 96.38 333 HIS A N 1
ATOM 2627 C CA . HIS A 1 333 ? -21.019 10.719 13.445 1.00 96.38 333 HIS A CA 1
ATOM 2628 C C . HIS A 1 333 ? -20.494 10.421 14.851 1.00 96.38 333 HIS A C 1
ATOM 2630 O O . HIS A 1 333 ? -20.486 11.310 15.698 1.00 96.38 333 HIS A O 1
ATOM 2636 N N . LEU A 1 334 ? -19.948 9.223 15.090 1.00 97.75 334 LEU A N 1
ATOM 2637 C CA . LEU A 1 334 ? -19.317 8.883 16.366 1.00 97.75 334 LEU A CA 1
ATOM 2638 C C . LEU A 1 334 ? -18.157 9.832 16.692 1.00 97.75 334 LEU A C 1
ATOM 2640 O O . LEU A 1 334 ? -17.998 10.230 17.842 1.00 97.75 334 LEU A O 1
ATOM 2644 N N . LEU A 1 335 ? -17.383 10.267 15.688 1.00 97.12 335 LEU A N 1
ATOM 2645 C CA . LEU A 1 335 ? -16.321 11.256 15.892 1.00 97.12 335 LEU A CA 1
ATOM 2646 C C . LEU A 1 335 ? -16.846 12.676 16.131 1.00 97.12 335 LEU A C 1
ATOM 2648 O O . LEU A 1 335 ? -16.048 13.527 16.512 1.00 97.12 335 LEU A O 1
ATOM 2652 N N . GLU A 1 336 ? -18.117 12.979 15.886 1.00 95.81 336 GLU A N 1
ATOM 2653 C CA . GLU A 1 336 ? -18.712 14.259 16.295 1.00 95.81 336 GLU A CA 1
ATOM 2654 C C . GLU A 1 336 ? -19.296 14.190 17.708 1.00 95.81 336 GLU A C 1
ATOM 2656 O O . GLU A 1 336 ? -19.321 15.202 18.406 1.00 95.81 336 GLU A O 1
ATOM 2661 N N . GLU A 1 337 ? -19.755 13.011 18.124 1.00 97.94 337 GLU A N 1
ATOM 2662 C CA . GLU A 1 337 ? -20.558 12.827 19.334 1.00 97.94 337 GLU A CA 1
ATOM 2663 C C . GLU A 1 337 ? -19.769 12.282 20.535 1.00 97.94 337 GLU A C 1
ATOM 2665 O O . GLU A 1 337 ? -20.209 12.460 21.671 1.00 97.94 337 GLU A O 1
ATOM 2670 N N . ASP A 1 338 ? -18.617 11.640 20.313 1.00 98.38 338 ASP A N 1
ATOM 2671 C CA . ASP A 1 338 ? -17.779 11.048 21.362 1.00 98.38 338 ASP A CA 1
ATOM 2672 C C . ASP A 1 338 ? -16.346 11.623 21.336 1.00 98.38 338 ASP A C 1
ATOM 2674 O O . ASP A 1 338 ? -15.534 11.369 20.439 1.00 98.38 338 ASP A O 1
ATOM 2678 N N . ASP A 1 339 ? -16.008 12.412 22.359 1.00 98.00 339 ASP A N 1
ATOM 2679 C CA . ASP A 1 339 ? -14.677 13.012 22.535 1.00 98.00 339 ASP A CA 1
ATOM 2680 C C . ASP A 1 339 ? -13.616 12.036 23.058 1.00 98.00 339 ASP A C 1
ATOM 2682 O O . ASP A 1 339 ? -12.419 12.342 23.025 1.00 98.00 339 ASP A O 1
ATOM 2686 N N . SER A 1 340 ? -14.026 10.851 23.517 1.00 98.62 340 SER A N 1
ATOM 2687 C CA . SER A 1 340 ? -13.091 9.780 23.866 1.00 98.62 340 SER A CA 1
ATOM 2688 C C . SER A 1 340 ? -12.528 9.061 22.637 1.00 98.62 340 SER A C 1
ATOM 2690 O O . SER A 1 340 ? -11.558 8.313 22.765 1.00 98.62 340 SER A O 1
ATOM 2692 N N . LEU A 1 341 ? -13.083 9.318 21.447 1.00 98.75 341 LEU A N 1
ATOM 2693 C CA . LEU A 1 341 ? -12.563 8.792 20.193 1.00 98.75 341 LEU A CA 1
ATOM 2694 C C . LEU A 1 341 ? -11.456 9.674 19.609 1.00 98.75 341 LEU A C 1
ATOM 2696 O O . LEU A 1 341 ? -11.563 10.896 19.503 1.00 98.75 341 LEU A O 1
ATOM 2700 N N . TYR A 1 342 ? -10.375 9.017 19.206 1.00 98.75 342 TYR A N 1
ATOM 2701 C CA . TYR A 1 342 ? -9.192 9.591 18.586 1.00 98.75 342 TYR A CA 1
ATOM 2702 C C . TYR A 1 342 ? -9.289 9.583 17.059 1.00 98.75 342 TYR A C 1
ATOM 2704 O O . TYR A 1 342 ? -8.933 10.572 16.417 1.00 98.75 342 TYR A O 1
ATOM 2712 N N . CYS A 1 343 ? -9.767 8.477 16.479 1.00 98.44 343 CYS A N 1
ATOM 2713 C CA . CYS A 1 343 ? -9.889 8.289 15.035 1.00 98.44 343 CYS A CA 1
ATOM 2714 C C . CYS A 1 343 ? -10.898 7.186 14.667 1.00 98.44 343 CYS A C 1
ATOM 2716 O O . CYS A 1 343 ? -11.383 6.447 15.521 1.00 98.44 343 CYS A O 1
ATOM 2718 N N . ILE A 1 344 ? -11.194 7.070 13.374 1.00 98.62 344 ILE A N 1
ATOM 2719 C CA . ILE A 1 344 ? -11.784 5.869 12.766 1.00 98.62 344 ILE A CA 1
ATOM 2720 C C . ILE A 1 344 ? -10.744 5.352 11.777 1.00 98.62 344 ILE A C 1
ATOM 2722 O O . ILE A 1 344 ? -10.246 6.142 10.975 1.00 98.62 344 ILE A O 1
ATOM 2726 N N . SER A 1 345 ? -10.398 4.070 11.832 1.00 98.62 345 SER A N 1
ATOM 2727 C CA . SER A 1 345 ? -9.472 3.426 10.899 1.00 98.62 345 SER A CA 1
ATOM 2728 C C . SER A 1 345 ? -10.156 2.259 10.191 1.00 98.62 345 SER A C 1
ATOM 2730 O O . SER A 1 345 ? -11.036 1.601 10.738 1.00 98.62 345 SER A O 1
ATOM 2732 N N . ALA A 1 346 ? -9.759 2.034 8.944 1.00 98.44 346 ALA A N 1
ATOM 2733 C CA . ALA A 1 346 ? -10.186 0.922 8.111 1.00 98.44 346 ALA A CA 1
ATOM 2734 C C . ALA A 1 346 ? -9.401 -0.368 8.382 1.00 98.44 346 ALA A C 1
ATOM 2736 O O . ALA A 1 346 ? -9.719 -1.390 7.780 1.00 98.44 346 ALA A O 1
ATOM 2737 N N . TRP A 1 347 ? -8.390 -0.330 9.247 1.00 98.56 347 TRP A N 1
ATOM 2738 C CA . TRP A 1 347 ? -7.449 -1.423 9.446 1.00 98.56 347 TRP A CA 1
ATOM 2739 C C . TRP A 1 347 ? -7.609 -2.072 10.820 1.00 98.56 347 TRP A C 1
ATOM 2741 O O . TRP A 1 347 ? -7.508 -1.399 11.847 1.00 98.56 347 TRP A O 1
ATOM 2751 N N . ASN A 1 348 ? -7.817 -3.387 10.825 1.00 98.56 348 ASN A N 1
ATOM 2752 C CA . ASN A 1 348 ? -7.714 -4.231 12.006 1.00 98.56 348 ASN A CA 1
ATOM 2753 C C . ASN A 1 348 ? -6.354 -4.934 12.027 1.00 98.56 348 ASN A C 1
ATOM 2755 O O . ASN A 1 348 ? -6.107 -5.837 11.225 1.00 98.56 348 ASN A O 1
ATOM 2759 N N . ASP A 1 349 ? -5.496 -4.559 12.978 1.00 97.81 349 ASP A N 1
ATOM 2760 C CA . ASP A 1 349 ? -4.153 -5.130 13.124 1.00 97.81 349 ASP A CA 1
ATOM 2761 C C . ASP A 1 349 ? -4.165 -6.655 13.330 1.00 97.81 349 ASP A C 1
ATOM 2763 O O . ASP A 1 349 ? -3.242 -7.333 12.884 1.00 97.81 349 ASP A O 1
ATOM 2767 N N . GLN A 1 350 ? -5.222 -7.200 13.946 1.00 97.38 350 GLN A N 1
ATOM 2768 C CA . GLN A 1 350 ? -5.387 -8.637 14.216 1.00 97.38 350 GLN A CA 1
ATOM 2769 C C . GLN A 1 350 ? -6.385 -9.323 13.265 1.00 97.38 350 GLN A C 1
ATOM 2771 O O . GLN A 1 350 ? -6.713 -10.498 13.438 1.00 97.38 350 GLN A O 1
ATOM 2776 N N . GLY A 1 351 ? -6.881 -8.601 12.256 1.00 96.88 351 GLY A N 1
ATOM 2777 C CA . GLY A 1 351 ? -7.901 -9.076 11.324 1.00 96.88 351 GLY A CA 1
ATOM 2778 C C . GLY A 1 351 ? -7.323 -9.907 10.181 1.00 96.88 351 GLY A C 1
ATOM 2779 O O . GLY A 1 351 ? -7.304 -9.463 9.032 1.00 96.88 351 GLY A O 1
ATOM 2780 N N . TYR A 1 352 ? -6.850 -11.116 10.479 1.00 95.94 352 TYR A N 1
ATOM 2781 C CA . TYR A 1 352 ? -6.358 -12.065 9.479 1.00 95.94 352 TYR A CA 1
ATOM 2782 C C . TYR A 1 352 ? -7.495 -12.917 8.906 1.00 95.94 352 TYR A C 1
ATOM 2784 O O . TYR A 1 352 ? -8.579 -13.014 9.479 1.00 95.94 352 TYR A O 1
ATOM 2792 N N . GLU A 1 353 ? -7.253 -13.572 7.765 1.00 94.69 353 GLU A N 1
ATOM 2793 C CA . GLU A 1 353 ? -8.259 -14.382 7.048 1.00 94.69 353 GLU A CA 1
ATOM 2794 C C . GLU A 1 353 ? -9.016 -15.381 7.943 1.00 94.69 353 GLU A C 1
ATOM 2796 O O . GLU A 1 353 ? -10.217 -15.593 7.746 1.00 94.69 353 GLU A O 1
ATOM 2801 N N . HIS A 1 354 ? -8.300 -15.951 8.915 1.00 92.56 354 HIS A N 1
ATOM 2802 C CA . HIS A 1 354 ? -8.746 -16.980 9.856 1.00 92.56 354 HIS A CA 1
ATOM 2803 C C . HIS A 1 354 ? -9.234 -16.458 11.223 1.00 92.56 354 HIS A C 1
ATOM 2805 O O . HIS A 1 354 ? -9.744 -17.261 11.993 1.00 92.56 354 HIS A O 1
ATOM 2811 N N . THR A 1 355 ? -9.076 -15.165 11.538 1.00 94.62 355 THR A N 1
ATOM 2812 C CA . THR A 1 355 ? -9.452 -14.581 12.849 1.00 94.62 355 THR A CA 1
ATOM 2813 C C . THR A 1 355 ? -10.514 -13.488 12.766 1.00 94.62 355 THR A C 1
ATOM 2815 O O . THR A 1 355 ? -11.114 -13.161 13.782 1.00 94.62 355 THR A O 1
ATOM 2818 N N . ALA A 1 356 ? -10.759 -12.921 11.583 1.00 96.88 356 ALA A N 1
ATOM 2819 C CA . ALA A 1 356 ? -11.844 -11.969 11.345 1.00 96.88 356 ALA A CA 1
ATOM 2820 C C . ALA A 1 356 ? -12.980 -12.630 10.557 1.00 96.88 356 ALA A C 1
ATOM 2822 O O . ALA A 1 356 ? -12.722 -13.436 9.663 1.00 96.88 356 ALA A O 1
ATOM 2823 N N . GLU A 1 357 ? -14.235 -12.264 10.809 1.00 96.56 357 GLU A N 1
ATOM 2824 C CA . GLU A 1 357 ? -15.411 -12.942 10.245 1.00 96.56 357 GLU A CA 1
ATOM 2825 C C . GLU A 1 357 ? -16.568 -12.016 9.858 1.00 96.56 357 GLU A C 1
ATOM 2827 O O . GLU A 1 357 ? -17.126 -12.183 8.770 1.00 96.56 357 GLU A O 1
ATOM 2832 N N . ASP A 1 358 ? -16.953 -11.059 10.706 1.00 97.62 358 ASP A N 1
ATOM 2833 C CA . ASP A 1 358 ? -18.212 -10.323 10.555 1.00 97.62 358 ASP A CA 1
ATOM 2834 C C . ASP A 1 358 ? -17.973 -8.944 9.919 1.00 97.62 358 ASP A C 1
ATOM 2836 O O . ASP A 1 358 ? -17.488 -8.018 10.576 1.00 97.62 358 ASP A O 1
ATOM 2840 N N . PRO A 1 359 ? -18.364 -8.723 8.649 1.00 97.31 359 PRO A N 1
ATOM 2841 C CA . PRO A 1 359 ? -18.148 -7.438 8.002 1.00 97.31 359 PRO A CA 1
ATOM 2842 C C . PRO A 1 359 ? -18.984 -6.305 8.627 1.00 97.31 359 PRO A C 1
ATOM 2844 O O . PRO A 1 359 ? -18.683 -5.141 8.364 1.00 97.31 359 PRO A O 1
ATOM 2847 N N . ALA A 1 360 ? -20.016 -6.591 9.429 1.00 97.81 360 ALA A N 1
ATOM 2848 C CA . ALA A 1 360 ? -20.867 -5.584 10.065 1.00 97.81 360 ALA A CA 1
ATOM 2849 C C . ALA A 1 360 ? -20.409 -5.176 11.480 1.00 97.81 360 ALA A C 1
ATOM 2851 O O . ALA A 1 360 ? -21.003 -4.258 12.056 1.00 97.81 360 ALA A O 1
ATOM 2852 N N . LEU A 1 361 ? -19.401 -5.852 12.041 1.00 98.19 361 LEU A N 1
ATOM 2853 C CA . LEU A 1 361 ? -18.907 -5.646 13.402 1.00 98.19 361 LEU A CA 1
ATOM 2854 C C . LEU A 1 361 ? -17.813 -4.569 13.461 1.00 98.19 361 LEU A C 1
ATOM 2856 O O . LEU A 1 361 ? -16.985 -4.442 12.556 1.00 98.19 361 LEU A O 1
ATOM 2860 N N . LEU A 1 362 ? -17.821 -3.799 14.550 1.00 98.38 362 LEU A N 1
ATOM 2861 C CA . LEU A 1 362 ? -16.849 -2.756 14.864 1.00 98.38 362 LEU A CA 1
ATOM 2862 C C . LEU A 1 362 ? -16.294 -2.958 16.278 1.00 98.38 362 LEU A C 1
ATOM 2864 O O . LEU A 1 362 ? -17.002 -3.453 17.156 1.00 98.38 362 LEU A O 1
ATOM 2868 N N . TYR A 1 363 ? -15.080 -2.466 16.512 1.00 98.69 363 TYR A N 1
ATOM 2869 C CA . TYR A 1 363 ? -14.406 -2.468 17.807 1.00 98.69 363 TYR A CA 1
ATOM 2870 C C . TYR A 1 363 ? -13.924 -1.073 18.207 1.00 98.69 363 TYR A C 1
ATOM 2872 O O . TYR A 1 363 ? -13.662 -0.228 17.347 1.00 98.69 363 TYR A O 1
ATOM 2880 N N . ARG A 1 364 ? -13.742 -0.863 19.516 1.00 98.81 364 ARG A N 1
ATOM 2881 C CA . ARG A 1 364 ? -12.889 0.198 20.074 1.00 98.81 364 ARG A CA 1
ATOM 2882 C C . ARG A 1 364 ? -11.524 -0.385 20.429 1.00 98.81 364 ARG A C 1
ATOM 2884 O O . ARG A 1 364 ? -11.463 -1.459 21.023 1.00 98.81 364 ARG A O 1
ATOM 2891 N N . VAL A 1 365 ? -10.448 0.314 20.072 1.00 98.69 365 VAL A N 1
ATOM 2892 C CA . VAL A 1 365 ? -9.072 -0.107 20.377 1.00 98.69 365 VAL A CA 1
ATOM 2893 C C . VAL A 1 365 ? -8.210 1.043 20.890 1.00 98.69 365 VAL A C 1
ATOM 2895 O O . VAL A 1 365 ? -8.263 2.169 20.387 1.00 98.69 365 VAL A O 1
ATOM 2898 N N . GLU A 1 366 ? -7.336 0.750 21.852 1.00 98.69 366 GLU A N 1
ATOM 2899 C CA . GLU A 1 366 ? -6.440 1.721 22.492 1.00 98.69 366 GLU A CA 1
ATOM 2900 C C . GLU A 1 366 ? -5.173 2.046 21.670 1.00 98.69 366 GLU A C 1
ATOM 2902 O O . GLU A 1 366 ? -4.060 2.140 22.192 1.00 98.69 366 GLU A O 1
ATOM 2907 N N . THR A 1 367 ? -5.316 2.256 20.364 1.00 98.50 367 THR A N 1
ATOM 2908 C CA . THR A 1 367 ? -4.206 2.613 19.468 1.00 98.50 367 THR A CA 1
ATOM 2909 C C . THR A 1 367 ? -4.676 3.537 18.343 1.00 98.50 367 THR A C 1
ATOM 2911 O O . THR A 1 367 ? -5.847 3.897 18.262 1.00 98.50 367 THR A O 1
ATOM 2914 N N . MET A 1 368 ? -3.747 3.954 17.484 1.00 98.50 368 MET A N 1
ATOM 2915 C CA . MET A 1 368 ? -4.024 4.634 16.218 1.00 98.50 368 MET A CA 1
ATOM 2916 C C . MET A 1 368 ? -3.465 3.748 15.094 1.00 98.50 368 MET A C 1
ATOM 2918 O O . MET A 1 368 ? -2.255 3.795 14.859 1.00 98.50 368 MET A O 1
ATOM 2922 N N . PRO A 1 369 ? -4.289 2.893 14.457 1.00 98.25 369 PRO A N 1
ATOM 2923 C CA . PRO A 1 369 ? -3.788 1.923 13.479 1.00 98.25 369 PRO A CA 1
ATOM 2924 C C . PRO A 1 369 ? -3.208 2.597 12.230 1.00 98.25 369 PRO A C 1
ATOM 2926 O O . PRO A 1 369 ? -2.113 2.258 11.793 1.00 98.25 369 PRO A O 1
ATOM 2929 N N . GLY A 1 370 ? -3.880 3.632 11.716 1.00 97.31 370 GLY A N 1
ATOM 2930 C CA . GLY A 1 370 ? -3.506 4.287 10.462 1.00 97.31 370 GLY A CA 1
ATOM 2931 C C . GLY A 1 370 ? -4.137 3.577 9.263 1.00 97.31 370 GLY A C 1
ATOM 2932 O O . GLY A 1 370 ? -5.335 3.297 9.306 1.00 97.31 370 GLY A O 1
ATOM 2933 N N . LEU A 1 371 ? -3.346 3.345 8.204 1.00 97.25 371 LEU A N 1
ATOM 2934 C CA . LEU A 1 371 ? -3.673 2.508 7.033 1.00 97.25 371 LEU A CA 1
ATOM 2935 C C . LEU A 1 371 ? -5.098 2.721 6.490 1.00 97.25 371 LEU A C 1
ATOM 2937 O O . LEU A 1 371 ? -5.894 1.795 6.356 1.00 97.25 371 LEU A O 1
ATOM 2941 N N . GLY A 1 372 ? -5.425 3.978 6.188 1.00 97.69 372 GLY A N 1
ATOM 2942 C CA . GLY A 1 372 ? -6.771 4.408 5.820 1.00 97.69 372 GLY A CA 1
ATOM 2943 C C . GLY A 1 372 ? -7.580 4.837 7.039 1.00 97.69 372 GLY A C 1
ATOM 2944 O O . GLY A 1 372 ? -8.260 4.033 7.670 1.00 97.69 372 GLY A O 1
ATOM 2945 N N . TRP A 1 373 ? -7.511 6.120 7.388 1.00 98.25 373 TRP A N 1
ATOM 2946 C CA . TRP A 1 373 ? -8.085 6.618 8.639 1.00 98.25 373 TRP A CA 1
ATOM 2947 C C . TRP A 1 373 ? -8.662 8.027 8.516 1.00 98.25 373 TRP A C 1
ATOM 2949 O O . TRP A 1 373 ? -8.332 8.786 7.605 1.00 98.25 373 TRP A O 1
ATOM 2959 N N . VAL A 1 374 ? -9.546 8.377 9.449 1.00 98.44 374 VAL A N 1
ATOM 2960 C CA . VAL A 1 374 ? -10.229 9.671 9.516 1.00 98.44 374 VAL A CA 1
ATOM 2961 C C . VAL A 1 374 ? -9.636 10.533 10.626 1.00 98.44 374 VAL A C 1
ATOM 2963 O O . VAL A 1 374 ? -9.615 10.145 11.795 1.00 98.44 374 VAL A O 1
ATOM 2966 N N . LEU A 1 375 ? -9.214 11.742 10.259 1.00 98.31 375 LEU A N 1
ATOM 2967 C CA . LEU A 1 375 ? -8.654 12.754 11.147 1.00 98.31 375 LEU A CA 1
ATOM 2968 C C . LEU A 1 375 ? -9.660 13.877 11.417 1.00 98.31 375 LEU A C 1
ATOM 2970 O O . LEU A 1 375 ? -10.124 14.543 10.489 1.00 98.31 375 LEU A O 1
ATOM 2974 N N . ARG A 1 376 ? -9.928 14.160 12.696 1.00 98.38 376 ARG A N 1
ATOM 2975 C CA . ARG A 1 376 ? -10.687 15.345 13.130 1.00 98.38 376 ARG A CA 1
ATOM 2976 C C . ARG A 1 376 ? -9.830 16.612 12.987 1.00 98.38 376 ARG A C 1
ATOM 2978 O O . ARG A 1 376 ? -8.693 16.662 13.458 1.00 98.38 376 ARG A O 1
ATOM 2985 N N . LYS A 1 377 ? -10.383 17.671 12.385 1.00 98.50 377 LYS A N 1
ATOM 2986 C CA . LYS A 1 377 ? -9.677 18.946 12.159 1.00 98.50 377 LYS A CA 1
ATOM 2987 C C . LYS A 1 377 ? -9.239 19.617 13.456 1.00 98.50 377 LYS A C 1
ATOM 2989 O O . LYS A 1 377 ? -8.107 20.090 13.520 1.00 98.50 377 LYS A O 1
ATOM 2994 N N . SER A 1 378 ? -10.105 19.657 14.471 1.00 98.31 378 SER A N 1
ATOM 2995 C CA . SER A 1 378 ? -9.778 20.260 15.773 1.00 98.31 378 SER A CA 1
ATOM 2996 C C . SER A 1 378 ? -8.609 19.537 16.442 1.00 98.31 378 SER A C 1
ATOM 2998 O O . SER A 1 378 ? -7.646 20.187 16.839 1.00 98.31 378 SER A O 1
ATOM 3000 N N . LEU A 1 379 ? -8.609 18.196 16.439 1.00 98.62 379 LEU A N 1
ATOM 3001 C CA . LEU A 1 379 ? -7.480 17.392 16.921 1.00 98.62 379 LEU A CA 1
ATOM 3002 C C . LEU A 1 379 ? -6.176 17.781 16.205 1.00 98.62 379 LEU A C 1
ATOM 3004 O O . LEU A 1 379 ? -5.156 18.023 16.852 1.00 98.62 379 LEU A O 1
ATOM 3008 N N . TYR A 1 380 ? -6.200 17.886 14.874 1.00 98.75 380 TYR A N 1
ATOM 3009 C CA . TYR A 1 380 ? -5.008 18.266 14.120 1.00 98.75 380 TYR A CA 1
ATOM 3010 C C . TYR A 1 380 ? -4.544 19.693 14.430 1.00 98.75 380 TYR A C 1
ATOM 3012 O O . TYR A 1 380 ? -3.400 19.890 14.833 1.00 98.75 380 TYR A O 1
ATOM 3020 N N . LYS A 1 381 ? -5.418 20.686 14.249 1.00 98.50 381 LYS A N 1
ATOM 3021 C CA . LYS A 1 381 ? -5.061 22.111 14.299 1.00 98.50 381 LYS A CA 1
ATOM 3022 C C . LYS A 1 381 ? -4.758 22.613 15.706 1.00 98.50 381 LYS A C 1
ATOM 3024 O O . LYS A 1 381 ? -3.872 23.448 15.872 1.00 98.50 381 LYS A O 1
ATOM 3029 N N . GLU A 1 382 ? -5.473 22.118 16.707 1.00 98.38 382 GLU A N 1
ATOM 3030 C CA . GLU A 1 382 ? -5.370 22.625 18.077 1.00 98.38 382 GLU A CA 1
ATOM 3031 C C . GLU A 1 382 ? -4.398 21.800 18.922 1.00 98.38 382 GLU A C 1
ATOM 3033 O O . GLU A 1 382 ? -3.722 22.354 19.790 1.00 98.38 382 GLU A O 1
ATOM 3038 N N . GLU A 1 383 ? -4.274 20.492 18.658 1.00 98.50 383 GLU A N 1
ATOM 3039 C CA . GLU A 1 383 ? -3.423 19.617 19.463 1.00 98.50 383 GLU A CA 1
ATOM 3040 C C . GLU A 1 383 ? -2.160 19.146 18.749 1.00 98.50 383 GLU A C 1
ATOM 3042 O O . GLU A 1 383 ? -1.095 19.229 19.354 1.00 98.50 383 GLU A O 1
ATOM 3047 N N . LEU A 1 384 ? -2.240 18.603 17.528 1.00 98.69 384 LEU A N 1
ATOM 3048 C CA . LEU A 1 384 ? -1.115 17.888 16.901 1.00 98.69 384 LEU A CA 1
ATOM 3049 C C . LEU A 1 384 ? -0.144 18.813 16.159 1.00 98.69 384 LEU A C 1
ATOM 3051 O O . LEU A 1 384 ? 1.057 18.774 16.422 1.00 98.69 384 LEU A O 1
ATOM 3055 N N . GLU A 1 385 ? -0.647 19.656 15.258 1.00 98.56 385 GLU A N 1
ATOM 3056 C CA . GLU A 1 385 ? 0.136 20.541 14.384 1.00 98.56 385 GLU A CA 1
ATOM 3057 C C . GLU A 1 385 ? 1.097 21.472 15.160 1.00 98.56 385 GLU A C 1
ATOM 3059 O O . GLU A 1 385 ? 2.269 21.554 14.765 1.00 98.56 385 GLU A O 1
ATOM 3064 N N . PRO A 1 386 ? 0.696 22.114 16.286 1.00 98.56 386 PRO A N 1
ATOM 3065 C CA . PRO A 1 386 ? 1.577 23.017 17.036 1.00 98.56 386 PRO A CA 1
ATOM 3066 C C . PRO A 1 386 ? 2.772 22.321 17.698 1.00 98.56 386 PRO A C 1
ATOM 3068 O O . PRO A 1 386 ? 3.814 22.942 17.905 1.00 98.56 386 PRO A O 1
ATOM 3071 N N . LYS A 1 387 ? 2.628 21.034 18.036 1.00 98.25 387 LYS A N 1
ATOM 3072 C CA . LYS A 1 387 ? 3.661 20.215 18.694 1.00 98.25 387 LYS A CA 1
ATOM 3073 C C . LYS A 1 387 ? 4.213 19.114 17.785 1.00 98.25 387 LYS A C 1
ATOM 3075 O O . LYS A 1 387 ? 4.861 18.192 18.284 1.00 98.25 387 LYS A O 1
ATOM 3080 N N . TRP A 1 388 ? 3.950 19.201 16.480 1.00 98.62 388 TRP A N 1
ATOM 3081 C CA . TRP A 1 388 ? 4.412 18.217 15.506 1.00 98.62 388 TRP A CA 1
ATOM 3082 C C . TRP A 1 388 ? 5.942 18.089 15.565 1.00 98.62 388 TRP A C 1
ATOM 3084 O O . TRP A 1 388 ? 6.617 19.124 15.653 1.00 98.62 388 TRP A O 1
ATOM 3094 N N . PRO A 1 389 ? 6.510 16.868 15.510 1.00 98.06 389 PRO A N 1
ATOM 3095 C CA . PRO A 1 389 ? 7.952 16.662 15.544 1.00 98.06 389 PRO A CA 1
ATOM 3096 C C . PRO A 1 389 ? 8.690 17.531 14.523 1.00 98.06 389 PRO A C 1
ATOM 3098 O O . PRO A 1 389 ? 8.298 17.656 13.364 1.00 98.06 389 PRO A O 1
ATOM 3101 N N . THR A 1 390 ? 9.767 18.162 14.968 1.00 97.44 390 THR A N 1
ATOM 3102 C CA . THR A 1 390 ? 10.606 19.008 14.126 1.00 97.44 390 THR A CA 1
ATOM 3103 C C . THR A 1 390 ? 11.432 18.166 13.139 1.00 97.44 390 THR A C 1
ATOM 3105 O O . THR A 1 390 ? 11.658 16.981 13.398 1.00 97.44 390 THR A O 1
ATOM 3108 N N . PRO A 1 391 ? 11.891 18.735 12.005 1.00 96.75 391 PRO A N 1
ATOM 3109 C CA . PRO A 1 391 ? 12.537 17.972 10.931 1.00 96.75 391 PRO A CA 1
ATOM 3110 C C . PRO A 1 391 ? 13.796 17.191 11.335 1.00 96.75 391 PRO A C 1
ATOM 3112 O O . PRO A 1 391 ? 14.169 16.238 10.657 1.00 96.75 391 PRO A O 1
ATOM 3115 N N . GLU A 1 392 ? 14.475 17.576 12.413 1.00 94.81 392 GLU A N 1
ATOM 3116 C CA . GLU A 1 392 ? 15.648 16.877 12.945 1.00 94.81 392 GLU A CA 1
ATOM 3117 C C . GLU A 1 392 ? 15.311 15.582 13.701 1.00 94.81 392 GLU A C 1
ATOM 3119 O O . GLU A 1 392 ? 16.203 14.772 13.961 1.00 94.81 392 GLU A O 1
ATOM 3124 N N . LYS A 1 393 ? 14.042 15.369 14.068 1.00 94.75 393 LYS A N 1
ATOM 3125 C CA . LYS A 1 393 ? 13.609 14.175 14.796 1.00 94.75 393 LYS A CA 1
ATOM 3126 C C . LYS A 1 393 ? 13.325 13.040 13.822 1.00 94.75 393 LYS A C 1
ATOM 3128 O O . LYS A 1 393 ? 12.334 13.067 13.101 1.00 94.75 393 LYS A O 1
ATOM 3133 N N . LEU A 1 394 ? 14.168 12.010 13.854 1.00 94.75 394 LEU A N 1
ATOM 3134 C CA . LEU A 1 394 ? 13.993 10.761 13.104 1.00 94.75 394 LEU A CA 1
ATOM 3135 C C . LEU A 1 394 ? 12.933 9.861 13.763 1.00 94.75 394 LEU A C 1
ATOM 3137 O O . LEU A 1 394 ? 13.230 8.737 14.154 1.00 94.75 394 LEU A O 1
ATOM 3141 N N . TRP A 1 395 ? 11.732 10.395 13.969 1.00 95.00 395 TRP A N 1
ATOM 3142 C CA . TRP A 1 395 ? 10.601 9.684 14.562 1.00 95.00 395 TRP A CA 1
ATOM 3143 C C . TRP A 1 395 ? 9.567 9.375 13.488 1.00 95.00 395 TRP A C 1
ATOM 3145 O O . TRP A 1 395 ? 9.295 10.217 12.630 1.00 95.00 395 TRP A O 1
ATOM 3155 N N . ASP A 1 396 ? 8.964 8.196 13.575 1.00 96.31 396 ASP A N 1
ATOM 3156 C CA . ASP A 1 396 ? 7.782 7.851 12.796 1.00 96.31 396 ASP A CA 1
ATOM 3157 C C . ASP A 1 396 ? 6.571 8.630 13.330 1.00 96.31 396 ASP A C 1
ATOM 3159 O O . ASP A 1 396 ? 6.358 8.752 14.543 1.00 96.31 396 ASP A O 1
ATOM 3163 N N . TRP A 1 397 ? 5.815 9.243 12.418 1.00 98.06 397 TRP A N 1
ATOM 3164 C CA . TRP A 1 397 ? 4.720 10.152 12.766 1.00 98.06 397 TRP A CA 1
ATOM 3165 C C . TRP A 1 397 ? 3.569 9.417 13.465 1.00 98.06 397 TRP A C 1
ATOM 3167 O O . TRP A 1 397 ? 2.972 9.953 14.398 1.00 98.06 397 TRP A O 1
ATOM 3177 N N . ASP A 1 398 ? 3.298 8.186 13.045 1.00 97.38 398 ASP A N 1
ATOM 3178 C CA . ASP A 1 398 ? 2.255 7.304 13.555 1.00 97.38 398 ASP A CA 1
ATOM 3179 C C . ASP A 1 398 ? 2.620 6.779 14.948 1.00 97.38 398 ASP A C 1
ATOM 3181 O O . ASP A 1 398 ? 1.819 6.888 15.875 1.00 97.38 398 ASP A O 1
ATOM 3185 N N . MET A 1 399 ? 3.865 6.331 15.144 1.00 97.81 399 MET A N 1
ATOM 3186 C CA . MET A 1 399 ? 4.382 5.949 16.463 1.00 97.81 399 MET A CA 1
ATOM 3187 C C . MET A 1 399 ? 4.294 7.118 17.442 1.00 97.81 399 MET A C 1
ATOM 3189 O O . MET A 1 399 ? 3.833 6.950 18.569 1.00 97.81 399 MET A O 1
ATOM 3193 N N . TRP A 1 400 ? 4.663 8.326 17.003 1.00 98.50 400 TRP A N 1
ATOM 3194 C CA . TRP A 1 400 ? 4.512 9.538 17.806 1.00 98.50 400 TRP A CA 1
ATOM 3195 C C . TRP A 1 400 ? 3.047 9.842 18.156 1.00 98.50 400 TRP A C 1
ATOM 3197 O O . TRP A 1 400 ? 2.770 10.260 19.277 1.00 98.50 400 TRP A O 1
ATOM 3207 N N . MET A 1 401 ? 2.096 9.617 17.245 1.00 98.56 401 MET A N 1
ATOM 3208 C CA . MET A 1 401 ? 0.666 9.799 17.533 1.00 98.56 401 MET A CA 1
ATOM 3209 C C . MET A 1 401 ? 0.113 8.766 18.525 1.00 98.56 401 MET A C 1
ATOM 3211 O O . MET A 1 401 ? -0.797 9.094 19.287 1.00 98.56 401 MET A O 1
ATOM 3215 N N . ARG A 1 402 ? 0.667 7.546 18.554 1.00 98.62 402 ARG A N 1
ATOM 3216 C CA . ARG A 1 402 ? 0.272 6.480 19.496 1.00 98.62 402 ARG A CA 1
ATOM 3217 C C . ARG A 1 402 ? 0.739 6.737 20.932 1.00 98.62 402 ARG A C 1
ATOM 3219 O O . ARG A 1 402 ? 0.165 6.166 21.862 1.00 98.62 402 ARG A O 1
ATOM 3226 N N . MET A 1 403 ? 1.735 7.605 21.124 1.00 98.19 403 MET A N 1
ATOM 3227 C CA . MET A 1 403 ? 2.275 7.929 22.444 1.00 98.19 403 MET A CA 1
ATOM 3228 C C . MET A 1 403 ? 1.214 8.554 23.376 1.00 98.19 403 MET A C 1
ATOM 3230 O O . MET A 1 403 ? 0.343 9.310 22.916 1.00 98.19 403 MET A O 1
ATOM 3234 N N . PRO A 1 404 ? 1.279 8.296 24.700 1.00 98.19 404 PRO A N 1
ATOM 3235 C CA . PRO A 1 404 ? 0.282 8.778 25.658 1.00 98.19 404 PRO A CA 1
ATOM 3236 C C . PRO A 1 404 ? 0.091 10.302 25.664 1.00 98.19 404 PRO A C 1
ATOM 3238 O O . PRO A 1 404 ? -1.022 10.780 25.888 1.00 98.19 404 PRO A O 1
ATOM 3241 N N . GLU A 1 405 ? 1.130 11.090 25.370 1.00 98.19 405 GLU A N 1
ATOM 3242 C CA . GLU A 1 405 ? 1.069 12.558 25.360 1.00 98.19 405 GLU A CA 1
ATOM 3243 C C . GLU A 1 405 ? 0.212 13.124 24.208 1.00 98.19 405 GLU A C 1
ATOM 3245 O O . GLU A 1 405 ? -0.281 14.265 24.274 1.00 98.19 405 GLU A O 1
ATOM 3250 N N . GLN A 1 406 ? 0.045 12.345 23.136 1.00 98.44 406 GLN A N 1
ATOM 3251 C CA . GLN A 1 406 ? -0.770 12.658 21.963 1.00 98.44 406 GLN A CA 1
ATOM 3252 C C . GLN A 1 406 ? -2.147 12.006 22.092 1.00 98.44 406 GLN A C 1
ATOM 3254 O O . GLN A 1 406 ? -3.158 12.718 22.108 1.00 98.44 406 GLN A O 1
ATOM 3259 N N . ARG A 1 407 ? -2.185 10.676 22.235 1.00 98.44 407 ARG A N 1
ATOM 3260 C CA . ARG A 1 407 ? -3.426 9.893 22.271 1.00 98.44 407 ARG A CA 1
ATOM 3261 C C . ARG A 1 407 ? -4.270 10.194 23.509 1.00 98.44 407 ARG A C 1
ATOM 3263 O O . ARG A 1 407 ? -5.486 10.321 23.395 1.00 98.44 407 ARG A O 1
ATOM 3270 N N . ARG A 1 408 ? -3.635 10.414 24.669 1.00 98.38 408 ARG A N 1
ATOM 3271 C CA . ARG A 1 408 ? -4.282 10.793 25.944 1.00 98.38 408 ARG A CA 1
ATOM 3272 C C . ARG A 1 408 ? -5.400 9.838 26.381 1.00 98.38 408 ARG A C 1
ATOM 3274 O O . ARG A 1 408 ? -6.454 10.282 26.821 1.00 98.38 408 ARG A O 1
ATOM 3281 N N . GLY A 1 409 ? -5.178 8.534 26.216 1.00 98.19 409 GLY A N 1
ATOM 3282 C CA . GLY A 1 409 ? -6.150 7.499 26.585 1.00 98.19 409 GLY A CA 1
ATOM 3283 C C . GLY A 1 409 ? -7.395 7.435 25.694 1.00 98.19 409 GLY A C 1
ATOM 3284 O O . GLY A 1 409 ? -8.319 6.705 26.018 1.00 98.19 409 GLY A O 1
ATOM 3285 N N . ARG A 1 410 ? -7.437 8.189 24.586 1.00 98.81 410 ARG A N 1
ATOM 3286 C CA . ARG A 1 410 ? -8.481 8.054 23.563 1.00 98.81 410 ARG A CA 1
ATOM 3287 C C . ARG A 1 410 ? -8.263 6.790 22.726 1.00 98.81 410 ARG A C 1
ATOM 3289 O O . ARG A 1 410 ? -7.142 6.274 22.649 1.00 98.81 410 ARG A O 1
ATOM 3296 N N . GLU A 1 411 ? -9.324 6.339 22.076 1.00 98.81 411 GLU A N 1
ATOM 3297 C CA . GLU A 1 411 ? -9.384 5.080 21.321 1.00 98.81 411 GLU A CA 1
ATOM 3298 C C . GLU A 1 411 ? -9.812 5.317 19.877 1.00 98.81 411 GLU A C 1
ATOM 3300 O O . GLU A 1 411 ? -10.421 6.338 19.574 1.00 98.81 411 GLU A O 1
ATOM 3305 N N . CYS A 1 412 ? -9.536 4.383 18.976 1.00 98.75 412 CYS A N 1
ATOM 3306 C CA . CYS A 1 412 ? -10.067 4.439 17.618 1.00 98.75 412 CYS A CA 1
ATOM 3307 C C . CYS A 1 412 ? -11.127 3.369 17.378 1.00 98.75 412 CYS A C 1
ATOM 3309 O O . CYS A 1 412 ? -11.103 2.312 18.005 1.00 98.75 412 CYS A O 1
ATOM 3311 N N . ILE A 1 413 ? -12.032 3.647 16.437 1.00 98.75 413 ILE A N 1
ATOM 3312 C CA . ILE A 1 413 ? -12.946 2.638 15.899 1.00 98.75 413 ILE A CA 1
ATOM 3313 C C . ILE A 1 413 ? -12.267 1.904 14.746 1.00 98.75 413 ILE A C 1
ATOM 3315 O O . ILE A 1 413 ? -11.722 2.561 13.857 1.00 98.75 413 ILE A O 1
ATOM 3319 N N . ILE A 1 414 ? -12.352 0.576 14.741 1.00 98.69 414 ILE A N 1
ATOM 3320 C CA . ILE A 1 414 ? -11.923 -0.290 13.633 1.00 98.69 414 ILE A CA 1
ATOM 3321 C C . ILE A 1 414 ? -13.029 -1.293 13.280 1.00 98.69 414 ILE A C 1
ATOM 3323 O O . ILE A 1 414 ? -13.828 -1.629 14.153 1.00 98.69 414 ILE A O 1
ATOM 3327 N N . PRO A 1 415 ? -13.124 -1.770 12.030 1.00 98.44 415 PRO A N 1
ATOM 3328 C CA . PRO A 1 415 ? -13.980 -2.902 11.688 1.00 98.44 415 PRO A CA 1
ATOM 3329 C C . PRO A 1 415 ? -13.335 -4.233 12.088 1.00 98.44 415 PRO A C 1
ATOM 3331 O O . PRO A 1 415 ? -12.123 -4.302 12.247 1.00 98.44 415 PRO A O 1
ATOM 3334 N N . ASP A 1 416 ? -14.125 -5.301 12.183 1.00 98.44 416 ASP A N 1
ATOM 3335 C CA . ASP A 1 416 ? -13.577 -6.655 12.336 1.00 98.44 416 ASP A CA 1
ATOM 3336 C C . ASP A 1 416 ? -12.820 -7.104 11.074 1.00 98.44 416 ASP A C 1
ATOM 3338 O O . ASP A 1 416 ? -11.638 -7.443 11.130 1.00 98.44 416 ASP A O 1
ATOM 3342 N N . ILE A 1 417 ? -13.462 -6.995 9.907 1.00 98.38 417 ILE A N 1
ATOM 3343 C CA . ILE A 1 417 ? -12.807 -7.187 8.605 1.00 98.38 417 ILE A CA 1
ATOM 3344 C C . ILE A 1 417 ? -12.281 -5.848 8.076 1.00 98.38 417 ILE A C 1
ATOM 3346 O O . ILE A 1 417 ? -13.057 -4.911 7.878 1.00 98.38 417 ILE A O 1
ATOM 3350 N N . SER A 1 418 ? -10.989 -5.754 7.759 1.00 98.44 418 SER A N 1
ATOM 3351 C CA . SER A 1 418 ? -10.386 -4.516 7.249 1.00 98.44 418 SER A CA 1
ATOM 3352 C C . SER A 1 418 ? -11.007 -4.036 5.926 1.00 98.44 418 SER A C 1
ATOM 3354 O O . SER A 1 418 ? -11.400 -4.823 5.058 1.00 98.44 418 SER A O 1
ATOM 3356 N N . ARG A 1 419 ? -11.087 -2.709 5.769 1.00 98.19 419 ARG A N 1
ATOM 3357 C CA . ARG A 1 419 ? -11.537 -1.992 4.557 1.00 98.19 419 ARG A CA 1
ATOM 3358 C C . ARG A 1 419 ? -10.392 -1.382 3.751 1.00 98.19 419 ARG A C 1
ATOM 3360 O O . ARG A 1 419 ? -10.628 -0.711 2.748 1.00 98.19 419 ARG A O 1
ATOM 3367 N N . SER A 1 420 ? -9.164 -1.628 4.178 1.00 98.38 420 SER A N 1
ATOM 3368 C CA . SER A 1 420 ? -7.939 -1.365 3.435 1.00 98.38 420 SER A CA 1
ATOM 3369 C C . SER A 1 420 ? -7.086 -2.633 3.399 1.00 98.38 420 SER A C 1
ATOM 3371 O O . SER A 1 420 ? -7.154 -3.456 4.314 1.00 98.38 420 SER A O 1
ATOM 3373 N N . TYR A 1 421 ? -6.302 -2.803 2.338 1.00 98.25 421 TYR A N 1
ATOM 3374 C CA . TYR A 1 421 ? -5.313 -3.874 2.230 1.00 98.25 421 TYR A CA 1
ATOM 3375 C C . TYR A 1 421 ? -3.972 -3.300 1.780 1.00 98.25 421 TYR A C 1
ATOM 3377 O O . TYR A 1 421 ? -3.894 -2.616 0.765 1.00 98.25 421 TYR A O 1
ATOM 3385 N N . HIS A 1 422 ? -2.915 -3.558 2.546 1.00 97.12 422 HIS A N 1
ATOM 3386 C CA . HIS A 1 422 ? -1.593 -3.001 2.282 1.00 97.12 422 HIS A CA 1
ATOM 3387 C C . HIS A 1 422 ? -0.793 -3.918 1.349 1.00 97.12 422 HIS A C 1
ATOM 3389 O O . HIS A 1 422 ? -0.371 -5.011 1.738 1.00 97.12 422 HIS A O 1
ATOM 3395 N N . PHE A 1 423 ? -0.535 -3.463 0.122 1.00 93.56 423 PHE A N 1
ATOM 3396 C CA . PHE A 1 423 ? 0.207 -4.222 -0.893 1.00 93.56 423 PHE A CA 1
ATOM 3397 C C . PHE A 1 423 ? 1.665 -3.768 -1.059 1.00 93.56 423 PHE A C 1
ATOM 3399 O O . PHE A 1 423 ? 2.413 -4.377 -1.828 1.00 93.56 423 PHE A O 1
ATOM 3406 N N . GLY A 1 424 ? 2.088 -2.707 -0.366 1.00 89.88 424 GLY A N 1
ATOM 3407 C CA . GLY A 1 424 ? 3.450 -2.187 -0.446 1.00 89.88 424 GLY A CA 1
ATOM 3408 C C . GLY A 1 424 ? 4.471 -3.222 0.024 1.00 89.88 424 GLY A C 1
ATOM 3409 O O . GLY A 1 424 ? 4.553 -3.518 1.205 1.00 89.88 424 GLY A O 1
ATOM 3410 N N . ILE A 1 425 ? 5.264 -3.792 -0.884 1.00 86.25 425 ILE A N 1
ATOM 3411 C CA . ILE A 1 425 ? 6.368 -4.711 -0.532 1.00 86.25 425 ILE A CA 1
ATOM 3412 C C . ILE A 1 425 ? 7.701 -3.954 -0.424 1.00 86.25 425 ILE A C 1
ATOM 3414 O O . ILE A 1 425 ? 8.583 -4.317 0.357 1.00 86.25 425 ILE A O 1
ATOM 3418 N N . VAL A 1 426 ? 7.844 -2.883 -1.207 1.00 80.94 426 VAL A N 1
ATOM 3419 C CA . VAL A 1 426 ? 9.017 -2.006 -1.229 1.00 80.94 426 VAL A CA 1
ATOM 3420 C C . VAL A 1 426 ? 8.625 -0.679 -0.596 1.00 80.94 426 VAL A C 1
ATOM 3422 O O . VAL A 1 426 ? 7.822 0.060 -1.154 1.00 80.94 426 VAL A O 1
ATOM 3425 N N . GLY A 1 427 ? 9.213 -0.368 0.555 1.00 83.69 427 GLY A N 1
ATOM 3426 C CA . GLY A 1 427 ? 8.919 0.849 1.306 1.00 83.69 427 GLY A CA 1
ATOM 3427 C C . GLY A 1 427 ? 10.015 1.167 2.317 1.00 83.69 427 GLY A C 1
ATOM 3428 O O . GLY A 1 427 ? 11.012 0.455 2.417 1.00 83.69 427 GLY A O 1
ATOM 3429 N N . LEU A 1 428 ? 9.842 2.246 3.083 1.00 81.62 428 LEU A N 1
ATOM 3430 C CA . LEU A 1 428 ? 10.866 2.743 4.012 1.00 81.62 428 LEU A CA 1
ATOM 3431 C C . LEU A 1 428 ? 11.250 1.722 5.097 1.00 81.62 428 LEU A C 1
ATOM 3433 O O . LEU A 1 428 ? 12.430 1.583 5.412 1.00 81.62 428 LEU A O 1
ATOM 3437 N N . ASN A 1 429 ? 10.254 1.014 5.635 1.00 82.31 429 ASN A N 1
ATOM 3438 C CA . ASN A 1 429 ? 10.405 0.016 6.699 1.00 82.31 429 ASN A CA 1
ATOM 3439 C C . ASN A 1 429 ? 9.898 -1.378 6.267 1.00 82.31 429 ASN A C 1
ATOM 3441 O O . ASN A 1 429 ? 9.666 -2.235 7.115 1.00 82.31 429 ASN A O 1
ATOM 3445 N N . MET A 1 430 ? 9.706 -1.605 4.963 1.00 86.94 430 MET A N 1
ATOM 3446 C CA . MET A 1 430 ? 9.042 -2.794 4.419 1.00 86.94 430 MET A CA 1
ATOM 3447 C C . MET A 1 430 ? 9.983 -3.619 3.537 1.00 86.94 430 MET A C 1
ATOM 3449 O O . MET A 1 430 ? 10.844 -3.074 2.846 1.00 86.94 430 MET A O 1
ATOM 3453 N N . ASN A 1 431 ? 9.831 -4.942 3.582 1.00 82.50 431 ASN A N 1
ATOM 3454 C CA . ASN A 1 431 ? 10.521 -5.885 2.704 1.00 82.50 431 ASN A CA 1
ATOM 3455 C C . ASN A 1 431 ? 9.639 -7.117 2.444 1.00 82.50 431 ASN A C 1
ATOM 3457 O O . ASN A 1 431 ? 8.679 -7.357 3.175 1.00 82.50 431 ASN A O 1
ATOM 3461 N N . GLY A 1 432 ? 10.001 -7.925 1.441 1.00 76.75 432 GLY A N 1
ATOM 3462 C CA . GLY A 1 432 ? 9.216 -9.092 1.015 1.00 76.75 432 GLY A CA 1
ATOM 3463 C C . GLY A 1 432 ? 8.898 -10.098 2.121 1.00 76.75 432 GLY A C 1
ATOM 3464 O O . GLY A 1 432 ? 7.759 -10.539 2.222 1.00 76.75 432 GLY A O 1
ATOM 3465 N N . TYR A 1 433 ? 9.864 -10.416 2.987 1.00 81.06 433 TYR A N 1
ATOM 3466 C CA . TYR A 1 433 ? 9.636 -11.361 4.084 1.00 81.06 433 TYR A CA 1
ATOM 3467 C C . TYR A 1 433 ? 8.661 -10.800 5.125 1.00 81.06 433 TYR A C 1
ATOM 3469 O O . TYR A 1 433 ? 7.760 -11.502 5.572 1.00 81.06 433 TYR A O 1
ATOM 3477 N N . PHE A 1 434 ? 8.828 -9.529 5.500 1.00 81.62 434 PHE A N 1
ATOM 3478 C CA . PHE A 1 434 ? 7.956 -8.882 6.479 1.00 81.62 434 PHE A CA 1
ATOM 3479 C C . PHE A 1 434 ? 6.521 -8.735 5.952 1.00 81.62 434 PHE A C 1
ATOM 3481 O O . PHE A 1 434 ? 5.576 -9.016 6.683 1.00 81.62 434 PHE A O 1
ATOM 3488 N N . HIS A 1 435 ? 6.354 -8.384 4.670 1.00 90.38 435 HIS A N 1
ATOM 3489 C CA . HIS A 1 435 ? 5.039 -8.321 4.026 1.00 90.38 435 HIS A CA 1
ATOM 3490 C C . HIS A 1 435 ? 4.350 -9.691 3.989 1.00 90.38 435 HIS A C 1
ATOM 3492 O O . HIS A 1 435 ? 3.191 -9.818 4.382 1.00 90.38 435 HIS A O 1
ATOM 3498 N N . GLU A 1 436 ? 5.072 -10.739 3.585 1.00 85.75 436 GLU A N 1
ATOM 3499 C CA . GLU A 1 436 ? 4.514 -12.091 3.522 1.00 85.75 436 GLU A CA 1
ATOM 3500 C C . GLU A 1 436 ? 4.109 -12.627 4.900 1.00 85.75 436 GLU A C 1
ATOM 3502 O O . GLU A 1 436 ? 3.049 -13.242 5.018 1.00 85.75 436 GLU A O 1
ATOM 3507 N N . ALA A 1 437 ? 4.916 -12.364 5.929 1.00 83.00 437 ALA A N 1
ATOM 3508 C CA . ALA A 1 437 ? 4.660 -12.851 7.279 1.00 83.00 437 ALA A CA 1
ATOM 3509 C C . ALA A 1 437 ? 3.488 -12.141 7.976 1.00 83.00 437 ALA A C 1
ATOM 3511 O O . ALA A 1 437 ? 2.790 -12.785 8.757 1.00 83.00 437 ALA A O 1
ATOM 3512 N N . TYR A 1 438 ? 3.288 -10.843 7.708 1.00 89.56 438 TYR A N 1
ATOM 3513 C CA . TYR A 1 438 ? 2.413 -9.985 8.519 1.00 89.56 438 TYR A CA 1
ATOM 3514 C C . TYR A 1 438 ? 1.336 -9.214 7.757 1.00 89.56 438 TYR A C 1
ATOM 3516 O O . TYR A 1 438 ? 0.533 -8.581 8.413 1.00 89.56 438 TYR A O 1
ATOM 3524 N N . PHE A 1 439 ? 1.306 -9.206 6.422 1.00 91.75 439 PHE A N 1
ATOM 3525 C CA . PHE A 1 439 ? 0.318 -8.418 5.659 1.00 91.75 439 PHE A CA 1
ATOM 3526 C C . PHE A 1 439 ? -0.420 -9.244 4.607 1.00 91.75 439 PHE A C 1
ATOM 3528 O O . PHE A 1 439 ? -1.610 -9.049 4.376 1.00 91.75 439 PHE A O 1
ATOM 3535 N N . LYS A 1 440 ? 0.262 -10.210 3.983 1.00 91.44 440 LYS A N 1
ATOM 3536 C CA . LYS A 1 440 ? -0.292 -11.015 2.881 1.00 91.44 440 LYS A CA 1
ATOM 3537 C C . LYS A 1 440 ? -1.578 -11.770 3.234 1.00 91.44 440 LYS A C 1
ATOM 3539 O O . LYS A 1 440 ? -2.358 -12.072 2.340 1.00 91.44 440 LYS A O 1
ATOM 3544 N N . LYS A 1 441 ? -1.772 -12.112 4.510 1.00 95.06 441 LYS A N 1
ATOM 3545 C CA . LYS A 1 441 ? -2.919 -12.891 5.006 1.00 95.06 441 LYS A CA 1
ATOM 3546 C C . LYS A 1 441 ? -3.921 -12.056 5.804 1.00 95.06 441 LYS A C 1
ATOM 3548 O O . LYS A 1 441 ? -4.760 -12.621 6.510 1.00 95.06 441 LYS A O 1
ATOM 3553 N N . HIS A 1 442 ? -3.837 -10.727 5.723 1.00 96.69 442 HIS A N 1
ATOM 3554 C CA . HIS A 1 442 ? -4.869 -9.855 6.279 1.00 96.69 442 HIS A CA 1
ATOM 3555 C C . HIS A 1 442 ? -6.168 -10.001 5.501 1.00 96.69 442 HIS A C 1
ATOM 3557 O O . HIS A 1 442 ? -6.179 -10.012 4.269 1.00 96.69 442 HIS A O 1
ATOM 3563 N N . LYS A 1 443 ? -7.278 -10.095 6.233 1.00 97.69 443 LYS A N 1
ATOM 3564 C CA . LYS A 1 443 ? -8.601 -10.230 5.638 1.00 97.69 443 LYS A CA 1
ATOM 3565 C C . LYS A 1 443 ? -9.053 -8.886 5.088 1.00 97.69 443 LYS A C 1
ATOM 3567 O O . LYS A 1 443 ? -9.034 -7.879 5.791 1.00 97.69 443 LYS A O 1
ATOM 3572 N N . PHE A 1 444 ? -9.517 -8.893 3.846 1.00 98.25 444 PHE A N 1
ATOM 3573 C CA . PHE A 1 444 ? -9.985 -7.700 3.151 1.00 98.25 444 PHE A CA 1
ATOM 3574 C C . PHE A 1 444 ? -11.447 -7.855 2.734 1.00 98.25 444 PHE A C 1
ATOM 3576 O O . PHE A 1 444 ? -11.827 -8.863 2.129 1.00 98.25 444 PHE A O 1
ATOM 3583 N N . ASN A 1 445 ? -12.282 -6.865 3.058 1.00 97.69 445 ASN A N 1
ATOM 3584 C CA . ASN A 1 445 ? -13.692 -6.923 2.699 1.00 97.69 445 ASN A CA 1
ATOM 3585 C C . ASN A 1 445 ? -13.905 -6.718 1.193 1.00 97.69 445 ASN A C 1
ATOM 3587 O O . ASN A 1 445 ? -13.430 -5.754 0.597 1.00 97.69 445 ASN A O 1
ATOM 3591 N N . THR A 1 446 ? -14.716 -7.591 0.602 1.00 96.06 446 THR A N 1
ATOM 3592 C CA . THR A 1 446 ? -15.143 -7.504 -0.803 1.00 96.06 446 THR A CA 1
ATOM 3593 C C . THR A 1 446 ? -16.662 -7.397 -0.955 1.00 96.06 446 THR A C 1
ATOM 3595 O O . THR A 1 446 ? -17.159 -7.258 -2.072 1.00 96.06 446 THR A O 1
ATOM 3598 N N . VAL A 1 447 ? -17.414 -7.439 0.153 1.00 95.56 447 VAL A N 1
ATOM 3599 C CA . VAL A 1 447 ? -18.877 -7.354 0.143 1.00 95.56 447 VAL A CA 1
ATOM 3600 C C . VAL A 1 447 ? -19.303 -5.882 0.057 1.00 95.56 447 VAL A C 1
ATOM 3602 O O . VAL A 1 447 ? -18.966 -5.108 0.954 1.00 95.56 447 VAL A O 1
ATOM 3605 N N . PRO A 1 448 ? -20.049 -5.467 -0.983 1.00 92.25 448 PRO A N 1
ATOM 3606 C CA . PRO A 1 448 ? -20.511 -4.090 -1.115 1.00 92.25 448 PRO A CA 1
ATOM 3607 C C . PRO A 1 448 ? -21.694 -3.784 -0.191 1.00 92.25 448 PRO A C 1
ATOM 3609 O O . PRO A 1 448 ? -22.532 -4.644 0.077 1.00 92.25 448 PRO A O 1
ATOM 3612 N N . GLY A 1 449 ? -21.800 -2.524 0.242 1.00 90.25 449 GLY A N 1
ATOM 3613 C CA . GLY A 1 449 ? -23.003 -1.992 0.894 1.00 90.25 449 GLY A CA 1
ATOM 3614 C C . GLY A 1 449 ? -23.366 -2.633 2.238 1.00 90.25 449 GLY A C 1
ATOM 3615 O O . GLY A 1 449 ? -24.543 -2.627 2.613 1.00 90.25 449 GLY A O 1
ATOM 3616 N N . VAL A 1 450 ? -22.385 -3.186 2.958 1.00 94.81 450 VAL A N 1
ATOM 3617 C CA . VAL A 1 450 ? -22.590 -3.805 4.275 1.00 94.81 450 VAL A CA 1
ATOM 3618 C C . VAL A 1 450 ? -23.212 -2.794 5.234 1.00 94.81 450 VAL A C 1
ATOM 3620 O O . VAL A 1 450 ? -22.735 -1.669 5.359 1.00 94.81 450 VAL A O 1
ATOM 3623 N N . GLN A 1 451 ? -24.284 -3.185 5.920 1.00 96.31 451 GLN A N 1
ATOM 3624 C CA . GLN A 1 451 ? -24.912 -2.356 6.948 1.00 96.31 451 GLN A CA 1
ATOM 3625 C C . GLN A 1 451 ? -24.267 -2.661 8.296 1.00 96.31 451 GLN A C 1
ATOM 3627 O O . GLN A 1 451 ? -24.318 -3.804 8.753 1.00 96.31 451 GLN A O 1
ATOM 3632 N N . LEU A 1 452 ? -23.651 -1.654 8.916 1.00 96.56 452 LEU A N 1
ATOM 3633 C CA . LEU A 1 452 ? -22.962 -1.836 10.194 1.00 96.56 452 LEU A CA 1
ATOM 3634 C C . LEU A 1 452 ? -23.981 -2.053 11.317 1.00 96.56 452 LEU A C 1
ATOM 3636 O O . LEU A 1 452 ? -25.008 -1.371 11.392 1.00 96.56 452 LEU A O 1
ATOM 3640 N N . ARG A 1 453 ? -23.704 -3.012 12.201 1.00 96.44 453 ARG A N 1
ATOM 3641 C CA . ARG A 1 453 ? -24.614 -3.380 13.289 1.00 96.44 453 ARG A CA 1
ATOM 3642 C C . ARG A 1 453 ? -24.340 -2.518 14.518 1.00 96.44 453 ARG A C 1
ATOM 3644 O O . ARG A 1 453 ? -23.195 -2.345 14.911 1.00 96.44 453 ARG A O 1
ATOM 3651 N N . ASN A 1 454 ? -25.408 -2.020 15.144 1.00 95.25 454 ASN A N 1
ATOM 3652 C CA . ASN A 1 454 ? -25.372 -1.332 16.441 1.00 95.25 454 ASN A CA 1
ATOM 3653 C C . ASN A 1 454 ? -24.325 -0.203 16.542 1.00 95.25 454 ASN A C 1
ATOM 3655 O O . ASN A 1 454 ? -23.670 -0.059 17.561 1.00 95.25 454 ASN A O 1
ATOM 3659 N N . VAL A 1 455 ? -24.175 0.636 15.513 1.00 97.19 455 VAL A N 1
ATOM 3660 C CA . VAL A 1 455 ? -23.098 1.649 15.460 1.00 97.19 455 VAL A CA 1
ATOM 3661 C C . VAL A 1 455 ? -23.056 2.560 16.697 1.00 97.19 455 VAL A C 1
ATOM 3663 O O . VAL A 1 455 ? -21.981 2.851 17.208 1.00 97.19 455 VAL A O 1
ATOM 3666 N N . ASP A 1 456 ? -24.208 2.970 17.234 1.00 97.81 456 ASP A N 1
ATOM 3667 C CA . ASP A 1 456 ? -24.259 3.827 18.427 1.00 97.81 456 ASP A CA 1
ATOM 3668 C C . ASP A 1 456 ? -23.807 3.136 19.724 1.00 97.81 456 ASP A C 1
ATOM 3670 O O . ASP A 1 456 ? -23.482 3.830 20.690 1.00 97.81 456 ASP A O 1
ATOM 3674 N N . SER A 1 457 ? -23.729 1.798 19.765 1.00 97.69 457 SER A N 1
ATOM 3675 C CA . SER A 1 457 ? -23.169 1.086 20.920 1.00 97.69 457 SER A CA 1
ATOM 3676 C C . SER A 1 457 ? -21.650 1.220 21.019 1.00 97.69 457 SER A C 1
ATOM 3678 O O . SER A 1 457 ? -21.077 0.778 22.002 1.00 97.69 457 SER A O 1
ATOM 3680 N N . LEU A 1 458 ? -20.986 1.845 20.040 1.00 98.25 458 LEU A N 1
ATOM 3681 C CA . LEU A 1 458 ? -19.540 2.101 20.050 1.00 98.25 458 LEU A CA 1
ATOM 3682 C C . LEU A 1 458 ? -19.179 3.390 20.806 1.00 98.25 458 LEU A C 1
ATOM 3684 O O . LEU A 1 458 ? -17.998 3.704 20.954 1.00 98.25 458 LEU A O 1
ATOM 3688 N N . LYS A 1 459 ? -20.167 4.147 21.300 1.00 98.56 459 LYS A N 1
ATOM 3689 C CA . LYS A 1 459 ? -19.934 5.255 22.240 1.00 98.56 459 LYS A CA 1
ATOM 3690 C C . LYS A 1 459 ? -19.425 4.706 23.566 1.00 98.56 459 LYS A C 1
ATOM 3692 O O . LYS A 1 459 ? -19.892 3.658 24.004 1.00 98.56 459 LYS A O 1
ATOM 3697 N N . LYS A 1 460 ? -18.512 5.432 24.213 1.00 98.25 460 LYS A N 1
ATOM 3698 C CA . LYS A 1 460 ? -17.752 4.970 25.384 1.00 98.25 460 LYS A CA 1
ATOM 3699 C C . LYS A 1 460 ? -18.559 4.147 26.395 1.00 98.25 460 LYS A C 1
ATOM 3701 O O . LYS A 1 460 ? -18.269 2.975 26.590 1.00 98.25 460 LYS A O 1
ATOM 3706 N N . GLU A 1 461 ? -19.582 4.726 27.022 1.00 98.25 461 GLU A N 1
ATOM 3707 C CA . GLU A 1 461 ? -20.340 4.036 28.074 1.00 98.25 461 GLU A CA 1
ATOM 3708 C C . GLU A 1 461 ? -21.221 2.904 27.530 1.00 98.25 461 GLU A C 1
ATOM 3710 O O . GLU A 1 461 ? -21.460 1.919 28.226 1.00 98.25 461 GLU A O 1
ATOM 3715 N N . ALA A 1 462 ? -21.714 3.031 26.296 1.00 98.44 462 ALA A N 1
ATOM 3716 C CA . ALA A 1 462 ? -22.535 2.004 25.662 1.00 98.44 462 ALA A CA 1
ATOM 3717 C C . ALA A 1 462 ? -21.704 0.775 25.260 1.00 98.44 462 ALA A C 1
ATOM 3719 O O . ALA A 1 462 ? -22.212 -0.345 25.312 1.00 98.44 462 ALA A O 1
ATOM 3720 N N . TYR A 1 463 ? -20.429 0.976 24.922 1.00 98.62 463 TYR A N 1
ATOM 3721 C CA . TYR A 1 463 ? -19.532 -0.105 24.535 1.00 98.62 463 TYR A CA 1
ATOM 3722 C C . TYR A 1 463 ? -19.206 -1.012 25.722 1.00 98.62 463 TYR A C 1
ATOM 3724 O O . TYR A 1 463 ? -19.254 -2.229 25.584 1.00 98.62 463 TYR A O 1
ATOM 3732 N N . GLU A 1 464 ? -19.013 -0.447 26.918 1.00 98.56 464 GLU A N 1
ATOM 3733 C CA . GLU A 1 464 ? -18.843 -1.232 28.151 1.00 98.56 464 GLU A CA 1
ATOM 3734 C C . GLU A 1 464 ? -20.059 -2.127 28.443 1.00 98.56 464 GLU A C 1
ATOM 3736 O O . GLU A 1 464 ? -19.912 -3.265 28.890 1.00 98.56 464 GLU A O 1
ATOM 3741 N N . VAL A 1 465 ? -21.278 -1.646 28.160 1.00 98.62 465 VAL A N 1
ATOM 3742 C CA . VAL A 1 465 ? -22.503 -2.454 28.302 1.00 98.62 465 VAL A CA 1
ATOM 3743 C C . VAL A 1 465 ? -22.484 -3.639 27.339 1.00 98.62 465 VAL A C 1
ATOM 3745 O O . VAL A 1 465 ? -22.831 -4.748 27.744 1.00 98.62 465 VAL A O 1
ATOM 3748 N N . GLU A 1 466 ? -22.063 -3.425 26.093 1.00 98.00 466 GLU A N 1
ATOM 3749 C CA . GLU A 1 466 ? -21.949 -4.496 25.100 1.00 98.00 466 GLU A CA 1
ATOM 3750 C C . GLU A 1 466 ? -20.854 -5.505 25.468 1.00 98.00 466 GLU A C 1
ATOM 3752 O O . GLU A 1 466 ? -21.103 -6.709 25.438 1.00 98.00 466 GLU A O 1
ATOM 3757 N N . VAL A 1 467 ? -19.681 -5.043 25.910 1.00 98.19 467 VAL A N 1
ATOM 3758 C CA . VAL A 1 467 ? -18.593 -5.916 26.381 1.00 98.19 467 VAL A CA 1
ATOM 3759 C C . VAL A 1 467 ? -19.054 -6.769 27.564 1.00 98.19 467 VAL A C 1
ATOM 3761 O O . VAL A 1 467 ? -18.864 -7.986 27.566 1.00 98.19 467 VAL A O 1
ATOM 3764 N N . HIS A 1 468 ? -19.727 -6.177 28.556 1.00 98.44 468 HIS A N 1
ATOM 3765 C CA . HIS A 1 468 ? -20.277 -6.934 29.681 1.00 98.44 468 HIS A CA 1
ATOM 3766 C C . HIS A 1 468 ? -21.379 -7.914 29.264 1.00 98.44 468 HIS A C 1
ATOM 3768 O O . HIS A 1 468 ? -21.456 -9.006 29.831 1.00 98.44 468 HIS A O 1
ATOM 3774 N N . ARG A 1 469 ? -22.211 -7.559 28.277 1.00 98.31 469 ARG A N 1
ATOM 3775 C CA . ARG A 1 469 ? -23.220 -8.460 27.706 1.00 98.31 469 ARG A CA 1
ATOM 3776 C C . ARG A 1 469 ? -22.550 -9.681 27.071 1.00 98.31 469 ARG A C 1
ATOM 3778 O O . ARG A 1 469 ? -22.907 -10.798 27.442 1.00 98.31 469 ARG A O 1
ATOM 3785 N N . LEU A 1 470 ? -21.546 -9.471 26.215 1.00 97.94 470 LEU A N 1
ATOM 3786 C CA . LEU A 1 470 ? -20.761 -10.531 25.567 1.00 97.94 470 LEU A CA 1
ATOM 3787 C C . LEU A 1 470 ? -20.077 -11.440 26.599 1.00 97.94 470 LEU A C 1
ATOM 3789 O O . LEU A 1 470 ? -20.183 -12.658 26.524 1.00 97.94 470 LEU A O 1
ATOM 3793 N N . LEU A 1 471 ? -19.442 -10.865 27.625 1.00 98.12 471 LEU A N 1
ATOM 3794 C CA . LEU A 1 471 ? -18.813 -11.646 28.697 1.00 98.12 471 LEU A CA 1
ATOM 3795 C C . LEU A 1 471 ? -19.821 -12.462 29.521 1.00 98.12 471 LEU A C 1
ATOM 3797 O O . LEU A 1 471 ? -19.462 -13.508 30.053 1.00 98.12 471 LEU A O 1
ATOM 3801 N N . SER A 1 472 ? -21.065 -11.990 29.654 1.00 97.94 472 SER A N 1
ATOM 3802 C CA . SER A 1 472 ? -22.107 -12.695 30.412 1.00 97.94 472 SER A CA 1
ATOM 3803 C C . SER A 1 472 ? -22.700 -13.899 29.675 1.00 97.94 472 SER A C 1
ATOM 3805 O O . SER A 1 472 ? -23.196 -14.816 30.329 1.00 97.94 472 SER A O 1
ATOM 3807 N N . GLU A 1 473 ? -22.651 -13.898 28.340 1.00 97.38 473 GLU A N 1
ATOM 3808 C CA . GLU A 1 473 ? -23.111 -15.009 27.497 1.00 97.38 473 GLU A CA 1
ATOM 3809 C C . GLU A 1 473 ? -21.975 -15.937 27.047 1.00 97.38 473 GLU A C 1
ATOM 3811 O O . GLU A 1 473 ? -22.248 -17.061 26.632 1.00 97.38 473 GLU A O 1
ATOM 3816 N N . ALA A 1 474 ? -20.719 -15.492 27.158 1.00 97.94 474 ALA A N 1
ATOM 3817 C CA . ALA A 1 474 ? -19.558 -16.264 26.747 1.00 97.94 474 ALA A CA 1
ATOM 3818 C C . ALA A 1 474 ? -19.345 -17.525 27.600 1.00 97.94 474 ALA A C 1
ATOM 3820 O O . ALA A 1 474 ? -19.345 -17.496 28.835 1.00 97.94 474 ALA A O 1
ATOM 3821 N N . GLU A 1 475 ? -19.071 -18.638 26.928 1.00 98.00 475 GLU A N 1
ATOM 3822 C CA . GLU A 1 475 ? -18.697 -19.894 27.566 1.00 98.00 475 GLU A CA 1
ATOM 3823 C C . GLU A 1 475 ? -17.206 -19.868 27.949 1.00 98.00 475 GLU A C 1
ATOM 3825 O O . GLU A 1 475 ? -16.328 -19.589 27.127 1.00 98.00 475 GLU A O 1
ATOM 3830 N N . VAL A 1 476 ? -16.896 -20.156 29.217 1.00 98.06 476 VAL A N 1
ATOM 3831 C CA . VAL A 1 476 ? -15.509 -20.176 29.709 1.00 98.06 476 VAL A CA 1
ATOM 3832 C C . VAL A 1 476 ? -14.804 -21.447 29.233 1.00 98.06 476 VAL A C 1
ATOM 3834 O O . VAL A 1 476 ? -15.245 -22.555 29.541 1.00 98.06 476 VAL A O 1
ATOM 3837 N N . LEU A 1 477 ? -13.688 -21.283 28.519 1.00 97.06 477 LEU A N 1
ATOM 3838 C CA . LEU A 1 477 ? -12.875 -22.397 28.022 1.00 97.06 477 LEU A CA 1
ATOM 3839 C C . LEU A 1 477 ? -12.082 -23.093 29.141 1.00 97.06 477 LEU A C 1
ATOM 3841 O O . LEU A 1 477 ? -11.825 -22.527 30.200 1.00 97.06 477 LEU A O 1
ATOM 3845 N N . ASP A 1 478 ? -11.666 -24.337 28.896 1.00 96.69 478 ASP A N 1
ATOM 3846 C CA . ASP A 1 478 ? -10.886 -25.138 29.845 1.00 96.69 478 ASP A CA 1
ATOM 3847 C C . ASP A 1 478 ? -9.402 -24.726 29.856 1.00 96.69 478 ASP A C 1
ATOM 3849 O O . ASP A 1 478 ? -8.608 -25.176 29.028 1.00 96.69 478 ASP A O 1
ATOM 3853 N N . HIS A 1 479 ? -9.004 -23.912 30.840 1.00 96.69 479 HIS A N 1
ATOM 3854 C CA . HIS A 1 479 ? -7.621 -23.434 31.019 1.00 96.69 479 HIS A CA 1
ATOM 3855 C C . HIS A 1 479 ? -6.595 -24.518 31.379 1.00 96.69 479 HIS A C 1
ATOM 3857 O O . HIS A 1 479 ? -5.414 -24.201 31.517 1.00 96.69 479 HIS A O 1
ATOM 3863 N N . SER A 1 480 ? -7.000 -25.780 31.558 1.00 96.12 480 SER A N 1
ATOM 3864 C CA . SER A 1 480 ? -6.047 -26.889 31.703 1.00 96.12 480 SER A CA 1
ATOM 3865 C C . SER A 1 480 ? -5.462 -27.354 30.364 1.00 96.12 480 SER A C 1
ATOM 3867 O O . SER A 1 480 ? -4.405 -27.992 30.344 1.00 96.12 480 SER A O 1
ATOM 3869 N N . LYS A 1 481 ? -6.123 -27.020 29.249 1.00 94.88 481 LYS A N 1
ATOM 3870 C CA . LYS A 1 481 ? -5.670 -27.319 27.889 1.00 94.88 481 LYS A CA 1
ATOM 3871 C C . LYS A 1 481 ? -4.677 -26.275 27.378 1.00 94.88 481 LYS A C 1
ATOM 3873 O O . LYS A 1 481 ? -4.638 -25.141 27.846 1.00 94.88 481 LYS A O 1
ATOM 3878 N N . ASN A 1 482 ? -3.881 -26.667 26.384 1.00 93.56 482 ASN A N 1
ATOM 3879 C CA . ASN A 1 482 ? -2.954 -25.767 25.708 1.00 93.56 482 ASN A CA 1
ATOM 3880 C C . ASN A 1 482 ? -3.728 -24.818 24.770 1.00 93.56 482 ASN A C 1
ATOM 3882 O O . ASN A 1 482 ? -4.316 -25.316 23.813 1.00 93.56 482 ASN A O 1
ATOM 3886 N N . PRO A 1 483 ? -3.706 -23.487 24.983 1.00 93.31 483 PRO A N 1
ATOM 3887 C CA . PRO A 1 483 ? -4.426 -22.536 24.134 1.00 93.31 483 PRO A CA 1
ATOM 3888 C C . PRO A 1 483 ? -3.816 -22.350 22.741 1.00 93.31 483 PRO A C 1
ATOM 3890 O O . PRO A 1 483 ? -4.398 -21.673 21.909 1.00 93.31 483 PRO A O 1
ATOM 3893 N N . CYS A 1 484 ? -2.639 -22.925 22.484 1.00 91.75 484 CYS A N 1
ATOM 3894 C CA . CYS A 1 484 ? -1.934 -22.808 21.205 1.00 91.75 484 CYS A CA 1
ATOM 3895 C C . CYS A 1 484 ? -2.219 -23.987 20.258 1.00 91.75 484 CYS A C 1
ATOM 3897 O O . CYS A 1 484 ? -1.482 -24.196 19.298 1.00 91.75 484 CYS A O 1
ATOM 3899 N N . GLU A 1 485 ? -3.229 -24.798 20.569 1.00 89.31 485 GLU A N 1
ATOM 3900 C CA . GLU A 1 485 ? -3.672 -25.935 19.766 1.00 89.31 485 GLU A CA 1
ATOM 3901 C C . GLU A 1 485 ? -5.169 -25.805 19.484 1.00 89.31 485 GLU A C 1
ATOM 3903 O O . GLU A 1 485 ? -5.933 -25.461 20.385 1.00 89.31 485 GLU A O 1
ATOM 3908 N N . ASP A 1 486 ? -5.606 -26.185 18.282 1.00 84.19 486 ASP A N 1
ATOM 3909 C CA . ASP A 1 486 ? -7.015 -26.093 17.858 1.00 84.19 486 ASP A CA 1
ATOM 3910 C C . ASP A 1 486 ? -7.974 -26.838 18.804 1.00 84.19 486 ASP A C 1
ATOM 3912 O O . ASP A 1 486 ? -9.131 -26.466 18.959 1.00 84.19 486 ASP A O 1
ATOM 3916 N N . SER A 1 487 ? -7.478 -27.859 19.515 1.00 90.81 487 SER A N 1
ATOM 3917 C CA . SER A 1 487 ? -8.241 -28.621 20.517 1.00 90.81 487 SER A CA 1
ATOM 3918 C C . SER A 1 487 ? -8.668 -27.816 21.759 1.00 90.81 487 SER A C 1
ATOM 3920 O O . SER A 1 487 ? -9.410 -28.332 22.615 1.00 90.81 487 SER A O 1
ATOM 3922 N N . PHE A 1 488 ? -8.176 -26.578 21.883 1.00 93.88 488 PHE A N 1
ATOM 3923 C CA . PHE A 1 488 ? -8.567 -25.633 22.918 1.00 93.88 488 PHE A CA 1
ATOM 3924 C C . PHE A 1 488 ? -10.017 -25.176 22.754 1.00 93.88 488 PHE A C 1
ATOM 3926 O O . PHE A 1 488 ? -10.743 -25.131 23.750 1.00 93.88 488 PHE A O 1
ATOM 3933 N N . LEU A 1 489 ? -10.447 -24.908 21.516 1.00 93.12 489 LEU A N 1
ATOM 3934 C CA . LEU A 1 489 ? -11.819 -24.520 21.205 1.00 93.12 489 LEU A CA 1
ATOM 3935 C C . LEU A 1 489 ? -12.675 -25.755 20.862 1.00 93.12 489 LEU A C 1
ATOM 3937 O O . LEU A 1 489 ? -12.191 -26.697 20.231 1.00 93.12 489 LEU A O 1
ATOM 3941 N N . PRO A 1 490 ? -13.951 -25.792 21.283 1.00 91.88 490 PRO A N 1
ATOM 3942 C CA . PRO A 1 490 ? -14.914 -26.764 20.776 1.00 91.88 490 PRO A CA 1
ATOM 3943 C C . PRO A 1 490 ? -15.161 -26.584 19.270 1.00 91.88 490 PRO A C 1
ATOM 3945 O O . PRO A 1 490 ? -15.161 -25.465 18.766 1.00 91.88 490 PRO A O 1
ATOM 3948 N N . ASP A 1 491 ? -15.421 -27.689 18.568 1.00 91.31 491 ASP A N 1
ATOM 3949 C CA . ASP A 1 491 ? -15.779 -27.688 17.142 1.00 91.31 491 ASP A CA 1
ATOM 3950 C C . ASP A 1 491 ? -17.248 -27.263 16.958 1.00 91.31 491 ASP A C 1
ATOM 3952 O O . ASP A 1 491 ? -18.161 -28.087 16.847 1.00 91.31 491 ASP A O 1
ATOM 3956 N N . THR A 1 492 ? -17.481 -25.955 17.053 1.00 92.69 492 THR A N 1
ATOM 3957 C CA . THR A 1 492 ? -18.792 -25.296 16.972 1.00 92.69 492 THR A CA 1
ATOM 3958 C C . THR A 1 492 ? -18.646 -23.919 16.334 1.00 92.69 492 THR A C 1
ATOM 3960 O O . THR A 1 492 ? -17.687 -23.208 16.624 1.00 92.69 492 THR A O 1
ATOM 3963 N N . GLU A 1 493 ? -19.633 -23.499 15.544 1.00 87.31 493 GLU A N 1
ATOM 3964 C CA . GLU A 1 493 ? -19.656 -22.186 14.886 1.00 87.31 493 GLU A CA 1
ATOM 3965 C C . GLU A 1 493 ? -20.725 -21.271 15.504 1.00 87.31 493 GLU A C 1
ATOM 3967 O O . GLU A 1 493 ? -21.794 -21.732 15.910 1.00 87.31 493 GLU A O 1
ATOM 3972 N N . GLY A 1 494 ? -20.457 -19.962 15.560 1.00 91.00 494 GLY A N 1
ATOM 3973 C CA . GLY A 1 494 ? -21.414 -18.950 16.033 1.00 91.00 494 GLY A CA 1
ATOM 3974 C C . GLY A 1 494 ? -21.602 -18.869 17.555 1.00 91.00 494 GLY A C 1
ATOM 3975 O O . GLY A 1 494 ? -22.497 -18.160 18.016 1.00 91.00 494 GLY A O 1
ATOM 3976 N N . HIS A 1 495 ? -20.779 -19.576 18.331 1.00 94.44 495 HIS A N 1
ATOM 3977 C CA . HIS A 1 495 ? -20.726 -19.467 19.791 1.00 94.44 495 HIS A CA 1
ATOM 3978 C C . HIS A 1 495 ? -19.730 -18.389 20.233 1.00 94.44 495 HIS A C 1
ATOM 3980 O O . HIS A 1 495 ? -18.755 -18.098 19.542 1.00 94.44 495 HIS A O 1
ATOM 3986 N N . THR A 1 496 ? -19.954 -17.814 21.415 1.00 96.75 496 THR A N 1
ATOM 3987 C CA . THR A 1 496 ? -19.032 -16.857 22.038 1.00 96.75 496 THR A CA 1
ATOM 3988 C C . THR A 1 496 ? -18.272 -17.542 23.167 1.00 96.75 496 THR A C 1
ATOM 3990 O O . THR A 1 496 ? -18.876 -18.106 24.078 1.00 96.75 496 THR A O 1
ATOM 3993 N N . TYR A 1 497 ? -16.944 -17.465 23.125 1.00 97.19 497 TYR A N 1
ATOM 3994 C CA . TYR A 1 497 ? -16.050 -18.066 24.114 1.00 97.19 497 TYR A CA 1
ATOM 3995 C C . TYR A 1 497 ? -15.197 -17.011 24.808 1.00 97.19 497 TYR A C 1
ATOM 3997 O O . TYR A 1 497 ? -14.908 -15.958 24.241 1.00 97.19 497 TYR A O 1
ATOM 4005 N N . VAL A 1 498 ? -14.755 -17.309 26.032 1.00 98.12 498 VAL A N 1
ATOM 4006 C CA . VAL A 1 498 ? -13.813 -16.460 26.768 1.00 98.12 498 VAL A CA 1
ATOM 4007 C C . VAL A 1 498 ? -12.700 -17.283 27.416 1.00 98.12 498 VAL A C 1
ATOM 4009 O O . VAL A 1 498 ? -12.929 -18.334 28.022 1.00 98.12 498 VAL A O 1
ATOM 4012 N N . ALA A 1 499 ? -11.472 -16.773 27.317 1.00 97.50 499 ALA A N 1
ATOM 4013 C CA . ALA A 1 499 ? -10.307 -17.280 28.026 1.00 97.50 499 ALA A CA 1
ATOM 4014 C C . ALA A 1 499 ? -9.606 -16.148 28.788 1.00 97.50 499 ALA A C 1
ATOM 4016 O O . ALA A 1 499 ? -9.526 -15.018 28.315 1.00 97.50 499 ALA A O 1
ATOM 4017 N N . PHE A 1 500 ? -9.076 -16.460 29.971 1.00 97.81 500 PHE A N 1
ATOM 4018 C CA . PHE A 1 500 ? -8.376 -15.509 30.826 1.00 97.81 500 PHE A CA 1
ATOM 4019 C C . PHE A 1 500 ? -6.873 -15.767 30.771 1.00 97.81 500 PHE A C 1
ATOM 4021 O O . PHE A 1 500 ? -6.418 -16.897 30.960 1.00 97.81 500 PHE A O 1
ATOM 4028 N N . ILE A 1 501 ? -6.101 -14.707 30.551 1.00 97.62 501 ILE A N 1
ATOM 4029 C CA . ILE A 1 501 ? -4.637 -14.741 30.559 1.00 97.62 501 ILE A CA 1
ATOM 4030 C C . ILE A 1 501 ? -4.088 -13.974 31.759 1.00 97.62 501 ILE A C 1
ATOM 4032 O O . ILE A 1 501 ? -4.767 -13.143 32.361 1.00 97.62 501 ILE A O 1
ATOM 4036 N N . ARG A 1 502 ? -2.830 -14.246 32.113 1.00 98.00 502 ARG A N 1
ATOM 4037 C CA . ARG A 1 502 ? -2.129 -13.459 33.128 1.00 98.00 502 ARG A CA 1
ATOM 4038 C C . ARG A 1 502 ? -1.669 -12.132 32.529 1.00 98.00 502 ARG A C 1
ATOM 4040 O O . ARG A 1 502 ? -0.914 -12.146 31.556 1.00 98.00 502 ARG A O 1
ATOM 4047 N N . MET A 1 503 ? -2.083 -11.049 33.176 1.00 98.12 503 MET A N 1
ATOM 4048 C CA . MET A 1 503 ? -1.653 -9.673 32.944 1.00 98.12 503 MET A CA 1
ATOM 4049 C C . MET A 1 503 ? -1.622 -8.979 34.313 1.00 98.12 503 MET A C 1
ATOM 4051 O O . MET A 1 503 ? -2.662 -8.610 34.853 1.00 98.12 503 MET A O 1
ATOM 4055 N N . GLU A 1 504 ? -0.449 -8.922 34.952 1.00 97.62 504 GLU A N 1
ATOM 4056 C CA . GLU A 1 504 ? -0.332 -8.420 36.337 1.00 97.62 504 GLU A CA 1
ATOM 4057 C C . GLU A 1 504 ? -0.395 -6.889 36.435 1.00 97.62 504 GLU A C 1
ATOM 4059 O O . GLU A 1 504 ? -0.674 -6.339 37.504 1.00 97.62 504 GLU A O 1
ATOM 4064 N N . LYS A 1 505 ? -0.104 -6.204 35.328 1.00 97.75 505 LYS A N 1
ATOM 4065 C CA . LYS A 1 505 ? -0.090 -4.747 35.188 1.00 97.75 505 LYS A CA 1
ATOM 4066 C C . LYS A 1 505 ? -0.614 -4.352 33.816 1.00 97.75 505 LYS A C 1
ATOM 4068 O O . LYS A 1 505 ? -0.580 -5.159 32.891 1.00 97.75 505 LYS A O 1
ATOM 4073 N N . ASP A 1 506 ? -0.972 -3.081 33.679 1.00 96.38 506 ASP A N 1
ATOM 4074 C CA . ASP A 1 506 ? -1.436 -2.486 32.421 1.00 96.38 506 ASP A CA 1
ATOM 4075 C C . ASP A 1 506 ? -0.405 -2.591 31.276 1.00 96.38 506 ASP A C 1
ATOM 4077 O O . ASP A 1 506 ? -0.773 -2.480 30.113 1.00 96.38 506 ASP A O 1
ATOM 4081 N N . ASP A 1 507 ? 0.879 -2.815 31.585 1.00 94.94 507 ASP A N 1
ATOM 4082 C CA . ASP A 1 507 ? 1.973 -2.993 30.622 1.00 94.94 507 ASP A CA 1
ATOM 4083 C C . ASP A 1 507 ? 2.468 -4.450 30.481 1.00 94.94 507 ASP A C 1
ATOM 4085 O O . ASP A 1 507 ? 3.411 -4.715 29.729 1.00 94.94 507 ASP A O 1
ATOM 4089 N N . ASP A 1 508 ? 1.847 -5.415 31.173 1.00 97.62 508 ASP A N 1
ATOM 4090 C CA . ASP A 1 508 ? 2.238 -6.830 31.130 1.00 97.62 508 ASP A CA 1
ATOM 4091 C C . ASP A 1 508 ? 1.571 -7.588 29.972 1.00 97.62 508 ASP A C 1
ATOM 4093 O O . ASP A 1 508 ? 0.665 -8.402 30.149 1.00 97.62 508 ASP A O 1
ATOM 4097 N N . PHE A 1 509 ? 2.078 -7.365 28.761 1.00 96.94 509 PHE A N 1
ATOM 4098 C CA . PHE A 1 509 ? 1.630 -8.069 27.553 1.00 96.94 509 PHE A CA 1
ATOM 4099 C C . PHE A 1 509 ? 2.409 -9.363 27.274 1.00 96.94 509 PHE A C 1
ATOM 4101 O O . PHE A 1 509 ? 2.378 -9.881 26.154 1.00 96.94 509 PHE A O 1
ATOM 4108 N N . THR A 1 510 ? 3.132 -9.904 28.261 1.00 97.25 510 THR A N 1
ATOM 4109 C CA . THR A 1 510 ? 4.042 -11.045 28.064 1.00 97.25 510 THR A CA 1
ATOM 4110 C C . THR A 1 510 ? 3.296 -12.284 27.570 1.00 97.25 510 THR A C 1
ATOM 4112 O O . THR A 1 510 ? 3.694 -12.896 26.577 1.00 97.25 510 THR A O 1
ATOM 4115 N N . THR A 1 511 ? 2.196 -12.638 28.243 1.00 96.81 511 THR A N 1
ATOM 4116 C CA . THR A 1 511 ? 1.378 -13.810 27.896 1.00 96.81 511 THR A CA 1
ATOM 4117 C C . THR A 1 511 ? 0.696 -13.621 26.543 1.00 96.81 511 THR A C 1
ATOM 4119 O O . THR A 1 511 ? 0.777 -14.504 25.693 1.00 96.81 511 THR A O 1
ATOM 4122 N N . TRP A 1 512 ? 0.094 -12.446 26.324 1.00 96.56 512 TRP A N 1
ATOM 4123 C CA . TRP A 1 512 ? -0.562 -12.085 25.064 1.00 96.56 512 TRP A CA 1
ATOM 4124 C C . TRP A 1 512 ? 0.392 -12.192 23.870 1.00 96.56 512 TRP A C 1
ATOM 4126 O O . TRP A 1 512 ? 0.072 -12.831 22.877 1.00 96.56 512 TRP A O 1
ATOM 4136 N N . THR A 1 513 ? 1.609 -11.658 23.998 1.00 94.50 513 THR A N 1
ATOM 4137 C CA . THR A 1 513 ? 2.602 -11.681 22.912 1.00 94.50 513 THR A CA 1
ATOM 4138 C C . THR A 1 513 ? 2.998 -13.109 22.520 1.00 94.50 513 THR A C 1
ATOM 4140 O O . THR A 1 513 ? 3.235 -13.382 21.347 1.00 94.50 513 THR A O 1
ATOM 4143 N N . GLN A 1 514 ? 3.084 -14.040 23.480 1.00 93.44 514 GLN A N 1
ATOM 4144 C CA . GLN A 1 514 ? 3.363 -15.446 23.158 1.00 93.44 514 GLN A CA 1
ATOM 4145 C C . GLN A 1 514 ? 2.161 -16.146 22.520 1.00 93.44 514 GLN A C 1
ATOM 4147 O O . GLN A 1 514 ? 2.364 -16.968 21.629 1.00 93.44 514 GLN A O 1
ATOM 4152 N N . LEU A 1 515 ? 0.940 -15.819 22.954 1.00 92.75 515 LEU A N 1
ATOM 4153 C CA . LEU A 1 515 ? -0.285 -16.348 22.355 1.00 92.75 515 LEU A CA 1
ATOM 4154 C C . LEU A 1 515 ? -0.402 -15.908 20.889 1.00 92.75 515 LEU A C 1
ATOM 4156 O O . LEU A 1 515 ? -0.438 -16.762 20.007 1.00 92.75 515 LEU A O 1
ATOM 4160 N N . ALA A 1 516 ? -0.313 -14.599 20.634 1.00 91.31 516 ALA A N 1
ATOM 4161 C CA . ALA A 1 516 ? -0.377 -14.022 19.292 1.00 91.31 516 ALA A CA 1
ATOM 4162 C C . ALA A 1 516 ? 0.710 -14.592 18.365 1.00 91.31 516 ALA A C 1
ATOM 4164 O O . ALA A 1 516 ? 0.444 -14.950 17.224 1.00 91.31 516 ALA A O 1
ATOM 4165 N N . LYS A 1 517 ? 1.937 -14.782 18.870 1.00 86.88 517 LYS A N 1
ATOM 4166 C CA . LYS A 1 517 ? 3.020 -15.390 18.084 1.00 86.88 517 LYS A CA 1
ATOM 4167 C C . LYS A 1 517 ? 2.709 -16.825 17.640 1.00 86.88 517 LYS A C 1
ATOM 4169 O O . LYS A 1 517 ? 3.158 -17.243 16.574 1.00 86.88 517 LYS A O 1
ATOM 4174 N N . ASN A 1 518 ? 2.022 -17.611 18.467 1.00 78.50 518 ASN A N 1
ATOM 4175 C CA . ASN A 1 518 ? 1.681 -18.986 18.108 1.00 78.50 518 ASN A CA 1
ATOM 4176 C C . ASN A 1 518 ? 0.554 -19.027 17.075 1.00 78.50 518 ASN A C 1
ATOM 4178 O O . ASN A 1 518 ? 0.638 -19.827 16.147 1.00 78.50 518 ASN A O 1
ATOM 4182 N N . GLU A 1 519 ? -0.417 -18.117 17.168 1.00 62.94 519 GLU A N 1
ATOM 4183 C CA . GLU A 1 519 ? -1.392 -17.897 16.094 1.00 62.94 519 GLU A CA 1
ATOM 4184 C C . GLU A 1 519 ? -0.672 -17.513 14.789 1.00 62.94 519 GLU A C 1
ATOM 4186 O O . GLU A 1 519 ? -0.841 -18.178 13.767 1.00 62.94 519 GLU A O 1
ATOM 4191 N N . GLU A 1 520 ? 0.268 -16.563 14.837 1.00 59.69 520 GLU A N 1
ATOM 4192 C CA . GLU A 1 520 ? 1.101 -16.174 13.688 1.00 59.69 520 GLU A CA 1
ATOM 4193 C C . GLU A 1 520 ? 1.970 -17.316 13.123 1.00 59.69 520 GLU A C 1
ATOM 4195 O O . GLU A 1 520 ? 2.257 -17.370 11.921 1.00 59.69 520 GLU A O 1
ATOM 4200 N N . ALA A 1 521 ? 2.416 -18.256 13.957 1.00 57.75 521 ALA A N 1
ATOM 4201 C CA . ALA A 1 521 ? 3.170 -19.421 13.501 1.00 57.75 521 ALA A CA 1
ATOM 4202 C C . ALA A 1 521 ? 2.277 -20.405 12.725 1.00 57.75 521 ALA A C 1
ATOM 4204 O O . ALA A 1 521 ? 2.706 -20.933 11.692 1.00 57.75 521 ALA A O 1
ATOM 4205 N N . THR A 1 522 ? 1.034 -20.602 13.173 1.00 55.50 522 THR A N 1
ATOM 4206 C CA . THR A 1 522 ? 0.012 -21.391 12.465 1.00 55.50 522 THR A CA 1
ATOM 4207 C C . THR A 1 522 ? -0.351 -20.743 11.128 1.00 55.50 522 THR A C 1
ATOM 4209 O O . THR A 1 522 ? -0.442 -21.438 10.112 1.00 55.50 522 THR A O 1
ATOM 4212 N N . ILE A 1 523 ? -0.430 -19.405 11.087 1.00 54.16 523 ILE A N 1
ATOM 4213 C CA . ILE A 1 523 ? -0.594 -18.626 9.852 1.00 54.16 523 ILE A CA 1
ATOM 4214 C C . ILE A 1 523 ? 0.534 -18.940 8.864 1.00 54.16 523 ILE A C 1
ATOM 4216 O O . ILE A 1 523 ? 0.269 -19.220 7.697 1.00 54.16 523 ILE A O 1
ATOM 4220 N N . ASN A 1 524 ? 1.796 -18.924 9.288 1.00 44.75 524 ASN A N 1
ATOM 4221 C CA . ASN A 1 524 ? 2.931 -19.048 8.368 1.00 44.75 524 ASN A CA 1
ATOM 4222 C C . ASN A 1 524 ? 3.248 -20.498 7.945 1.00 44.75 524 ASN A C 1
ATOM 4224 O O . ASN A 1 524 ? 3.785 -20.719 6.854 1.00 44.75 524 ASN A O 1
ATOM 4228 N N . HIS A 1 525 ? 2.870 -21.504 8.743 1.00 46.47 525 HIS A N 1
ATOM 4229 C CA . HIS A 1 525 ? 3.173 -22.914 8.473 1.00 46.47 525 HIS A CA 1
ATOM 4230 C C . HIS A 1 525 ? 2.031 -23.879 8.859 1.00 46.47 525 HIS A C 1
ATOM 4232 O O . HIS A 1 525 ? 2.135 -24.577 9.870 1.00 46.47 525 HIS A O 1
ATOM 4238 N N . PRO A 1 526 ? 1.005 -24.064 8.005 1.00 40.16 526 PRO A N 1
ATOM 4239 C CA . PRO A 1 526 ? -0.123 -24.959 8.302 1.00 40.16 526 PRO A CA 1
ATOM 4240 C C . PRO A 1 526 ? 0.261 -26.449 8.437 1.00 40.16 526 PRO A C 1
ATOM 4242 O O . PRO A 1 526 ? -0.511 -27.243 8.956 1.00 40.16 526 PRO A O 1
ATOM 4245 N N . ASN A 1 527 ? 1.469 -26.846 8.009 1.00 33.66 527 ASN A N 1
ATOM 4246 C CA . ASN A 1 527 ? 1.943 -28.239 8.031 1.00 33.66 527 ASN A CA 1
ATOM 4247 C C . ASN A 1 527 ? 2.971 -28.556 9.139 1.00 33.66 527 ASN A C 1
ATOM 4249 O O . ASN A 1 527 ? 3.571 -29.631 9.113 1.00 33.66 527 ASN A O 1
ATOM 4253 N N . PHE A 1 528 ? 3.219 -27.656 10.100 1.00 32.44 528 PHE A N 1
ATOM 4254 C CA . PHE A 1 528 ? 4.202 -27.912 11.169 1.00 32.44 528 PHE A CA 1
ATOM 4255 C C . PHE A 1 528 ? 3.647 -28.652 12.400 1.00 32.44 528 PHE A C 1
ATOM 4257 O O . PHE A 1 528 ? 4.412 -28.993 13.305 1.00 32.44 528 PHE A O 1
ATOM 4264 N N . LEU A 1 529 ? 2.362 -29.017 12.405 1.00 35.72 529 LEU A N 1
ATOM 4265 C CA . LEU A 1 529 ? 1.788 -29.973 13.358 1.00 35.72 529 LEU A CA 1
ATOM 4266 C C . LEU A 1 529 ? 2.043 -31.411 12.874 1.00 35.72 529 LEU A C 1
ATOM 4268 O O . LEU A 1 529 ? 1.165 -32.098 12.363 1.00 35.72 529 LEU A O 1
ATOM 4272 N N . GLY A 1 530 ? 3.292 -31.869 12.993 1.00 31.28 530 GLY A N 1
ATOM 4273 C CA . GLY A 1 530 ? 3.646 -33.248 12.626 1.00 31.28 530 GLY A CA 1
ATOM 4274 C C . GLY A 1 530 ? 5.083 -33.693 12.893 1.00 31.28 530 GLY A C 1
ATOM 4275 O O . GLY A 1 530 ? 5.381 -34.883 12.788 1.00 31.28 530 GLY A O 1
ATOM 4276 N N . ALA A 1 531 ? 5.992 -32.792 13.272 1.00 27.55 531 ALA A N 1
ATOM 4277 C CA . ALA A 1 531 ? 7.373 -33.159 13.569 1.00 27.55 531 ALA A CA 1
ATOM 4278 C C . ALA A 1 531 ? 7.609 -33.242 15.084 1.00 27.55 531 ALA A C 1
ATOM 4280 O O . ALA A 1 531 ? 7.957 -32.262 15.738 1.00 27.55 531 ALA A O 1
ATOM 4281 N N . THR A 1 532 ? 7.483 -34.444 15.651 1.00 26.50 532 THR A N 1
ATOM 4282 C CA . THR A 1 532 ? 8.080 -34.758 16.960 1.00 26.50 532 THR A CA 1
ATOM 4283 C C . THR A 1 532 ? 9.579 -34.416 16.937 1.00 26.50 532 THR A C 1
ATOM 4285 O O . THR A 1 532 ? 10.282 -34.944 16.065 1.00 26.50 532 THR A O 1
ATOM 4288 N N . PRO A 1 533 ? 10.122 -33.622 17.880 1.00 31.34 533 PRO A N 1
ATOM 4289 C CA . PRO A 1 533 ? 11.556 -33.388 17.949 1.00 31.34 533 PRO A CA 1
ATOM 4290 C C . PRO A 1 533 ? 12.242 -34.660 18.455 1.00 31.34 533 PRO A C 1
ATOM 4292 O O . PRO A 1 533 ? 12.256 -34.962 19.649 1.00 31.34 533 PRO A O 1
ATOM 4295 N N . LYS A 1 534 ? 12.836 -35.435 17.545 1.00 29.58 534 LYS A N 1
ATOM 4296 C CA . LYS A 1 534 ? 13.871 -36.401 17.920 1.00 29.58 534 LYS A CA 1
ATOM 4297 C C . LYS A 1 534 ? 15.195 -35.658 18.046 1.00 29.58 534 LYS A C 1
ATOM 4299 O O . LYS A 1 534 ? 15.790 -35.292 17.040 1.00 29.58 534 LYS A O 1
ATOM 4304 N N . GLY A 1 535 ? 15.681 -35.515 19.275 1.00 28.16 535 GLY A N 1
ATOM 4305 C CA . GLY A 1 535 ? 17.087 -35.205 19.541 1.00 28.16 535 GLY A CA 1
ATOM 4306 C C . GLY A 1 535 ? 17.275 -34.130 20.597 1.00 28.16 535 GLY A C 1
ATOM 4307 O O . GLY A 1 535 ? 17.102 -32.949 20.326 1.00 28.16 535 GLY A O 1
ATOM 4308 N N . GLY A 1 536 ? 17.656 -34.555 21.803 1.00 33.69 536 GLY A N 1
ATOM 4309 C CA . GLY A 1 536 ? 17.976 -33.665 22.910 1.00 33.69 536 GLY A CA 1
ATOM 4310 C C . GLY A 1 536 ? 19.151 -32.739 22.595 1.00 33.69 536 GLY A C 1
ATOM 4311 O O . GLY A 1 536 ? 20.244 -33.183 22.249 1.00 33.69 536 GLY A O 1
ATOM 4312 N N . GLY A 1 537 ? 18.918 -31.446 22.790 1.00 26.78 537 GLY A N 1
ATOM 4313 C CA . GLY A 1 537 ? 19.927 -30.399 22.819 1.00 26.78 537 GLY A CA 1
ATOM 4314 C C . GLY A 1 537 ? 19.443 -29.292 23.747 1.00 26.78 537 GLY A C 1
ATOM 4315 O O . GLY A 1 537 ? 18.422 -28.668 23.492 1.00 26.78 537 GLY A O 1
ATOM 4316 N N . SER A 1 538 ? 20.151 -29.104 24.859 1.00 26.42 538 SER A N 1
ATOM 4317 C CA . SER A 1 538 ? 19.902 -28.064 25.865 1.00 26.42 538 SER A CA 1
ATOM 4318 C C . SER A 1 538 ? 19.812 -26.651 25.244 1.00 26.42 538 SER A C 1
ATOM 4320 O O . SER A 1 538 ? 20.597 -26.344 24.338 1.00 26.42 538 SER A O 1
ATOM 4322 N N . PRO A 1 539 ? 18.901 -25.777 25.725 1.00 30.58 539 PRO A N 1
ATOM 4323 C CA . PRO A 1 539 ? 18.732 -24.430 25.193 1.00 30.58 539 PRO A CA 1
ATOM 4324 C C . PRO A 1 539 ? 19.924 -23.547 25.589 1.00 30.58 539 PRO A C 1
ATOM 4326 O O . PRO A 1 539 ? 20.188 -23.309 26.769 1.00 30.58 539 PRO A O 1
ATOM 4329 N N . ARG A 1 540 ? 20.668 -23.051 24.592 1.00 28.34 540 ARG A N 1
ATOM 4330 C CA . ARG A 1 540 ? 21.744 -22.075 24.813 1.00 28.34 540 ARG A CA 1
ATOM 4331 C C . ARG A 1 540 ? 21.171 -20.666 24.936 1.00 28.34 540 ARG A C 1
ATOM 4333 O O . ARG A 1 540 ? 20.440 -20.195 24.075 1.00 28.34 540 ARG A O 1
ATOM 4340 N N . SER A 1 541 ? 21.581 -20.021 26.021 1.00 26.67 541 SER A N 1
ATOM 4341 C CA . SER A 1 541 ? 21.343 -18.637 26.416 1.00 26.67 541 SER A CA 1
ATOM 4342 C C . SER A 1 541 ? 21.641 -17.598 25.329 1.00 26.67 541 SER A C 1
ATOM 4344 O O . SER A 1 541 ? 22.692 -17.660 24.683 1.00 26.67 541 SER A O 1
ATOM 4346 N N . CYS A 1 542 ? 20.792 -16.570 25.267 1.00 23.41 542 CYS A N 1
ATOM 4347 C CA . CYS A 1 542 ? 21.061 -15.275 24.646 1.00 23.41 542 CYS A CA 1
ATOM 4348 C C . CYS A 1 542 ? 22.421 -14.705 25.087 1.00 23.41 542 CYS A C 1
ATOM 4350 O O . CYS A 1 542 ? 22.736 -14.678 26.279 1.00 23.41 542 CYS A O 1
ATOM 4352 N N . ARG A 1 543 ? 23.205 -14.198 24.129 1.00 24.14 543 ARG A N 1
ATOM 4353 C CA . ARG A 1 543 ? 24.323 -13.285 24.387 1.00 24.14 543 ARG A CA 1
ATOM 4354 C C . ARG A 1 543 ? 24.147 -12.002 23.591 1.00 24.14 543 ARG A C 1
ATOM 4356 O O . ARG A 1 543 ? 23.869 -12.027 22.398 1.00 24.14 543 ARG A O 1
ATOM 4363 N N . THR A 1 544 ? 24.334 -10.919 24.325 1.00 25.66 544 THR A N 1
ATOM 4364 C CA . THR A 1 544 ? 24.424 -9.519 23.937 1.00 25.66 544 THR A CA 1
ATOM 4365 C C . THR A 1 544 ? 25.796 -9.168 23.343 1.00 25.66 544 THR A C 1
ATOM 4367 O O . THR A 1 544 ? 26.794 -9.828 23.634 1.00 25.66 544 THR A O 1
ATOM 4370 N N . ASP A 1 545 ? 25.797 -8.057 22.601 1.00 24.06 545 ASP A N 1
ATOM 4371 C CA . ASP A 1 545 ? 26.909 -7.180 22.199 1.00 24.06 545 ASP A CA 1
ATOM 4372 C C . ASP A 1 545 ? 27.862 -7.598 21.065 1.00 24.06 545 ASP A C 1
ATOM 4374 O O . ASP A 1 545 ? 28.647 -8.533 21.193 1.00 24.06 545 ASP A O 1
ATOM 4378 N N . MET A 1 546 ? 27.930 -6.746 20.025 1.00 25.38 546 MET A N 1
ATOM 4379 C CA . MET A 1 546 ? 29.172 -6.033 19.674 1.00 25.38 546 MET A CA 1
ATOM 4380 C C . MET A 1 546 ? 28.932 -4.805 18.762 1.00 25.38 546 MET A C 1
ATOM 4382 O O . MET A 1 546 ? 28.144 -4.836 17.823 1.00 25.38 546 MET A O 1
ATOM 4386 N N . ARG A 1 547 ? 29.621 -3.704 19.103 1.00 25.78 547 ARG A N 1
ATOM 4387 C CA . ARG A 1 547 ? 29.579 -2.342 18.525 1.00 25.78 547 ARG A CA 1
ATOM 4388 C C . ARG A 1 547 ? 30.357 -2.208 17.195 1.00 25.78 547 ARG A C 1
ATOM 4390 O O . ARG A 1 547 ? 31.238 -3.027 16.945 1.00 25.78 547 ARG A O 1
ATOM 4397 N N . PRO A 1 548 ? 30.121 -1.139 16.400 1.00 31.31 548 PRO A N 1
ATOM 4398 C CA . PRO A 1 548 ? 30.809 -0.881 15.126 1.00 31.31 548 PRO A CA 1
ATOM 4399 C C . PRO A 1 548 ? 32.146 -0.123 15.303 1.00 31.31 548 PRO A C 1
ATOM 4401 O O . PRO A 1 548 ? 32.333 0.536 16.332 1.00 31.31 548 PRO A O 1
ATOM 4404 N N . PRO A 1 549 ? 33.063 -0.139 14.310 1.00 30.31 549 PRO A N 1
ATOM 4405 C CA . PRO A 1 549 ? 34.257 0.707 14.311 1.00 30.31 549 PRO A CA 1
ATOM 4406 C C . PRO A 1 549 ? 34.079 2.032 13.517 1.00 30.31 549 PRO A C 1
ATOM 4408 O O . PRO A 1 549 ? 33.164 2.128 12.696 1.00 30.31 549 PRO A O 1
ATOM 4411 N N . PRO A 1 550 ? 34.935 3.062 13.737 1.00 29.80 550 PRO A N 1
ATOM 4412 C CA . PRO A 1 550 ? 34.714 4.435 13.258 1.00 29.80 550 PRO A CA 1
ATOM 4413 C C . PRO A 1 550 ? 35.672 4.937 12.142 1.00 29.80 550 PRO A C 1
ATOM 4415 O O . PRO A 1 550 ? 36.878 4.766 12.263 1.00 29.80 550 PRO A O 1
ATOM 4418 N N . GLY A 1 551 ? 35.104 5.670 11.160 1.00 25.53 551 GLY A N 1
ATOM 4419 C CA . GLY A 1 551 ? 35.621 6.831 10.372 1.00 25.53 551 GLY A CA 1
ATOM 4420 C C . GLY A 1 551 ? 36.967 6.768 9.606 1.00 25.53 551 GLY A C 1
ATOM 4421 O O . GLY A 1 551 ? 37.706 5.801 9.720 1.00 25.53 551 GLY A O 1
ATOM 4422 N N . PRO A 1 552 ? 37.410 7.872 8.955 1.00 36.59 552 PRO A N 1
ATOM 4423 C CA . PRO A 1 552 ? 36.757 8.744 7.955 1.00 36.59 552 PRO A CA 1
ATOM 4424 C C . PRO A 1 552 ? 37.620 8.904 6.664 1.00 36.59 552 PRO A C 1
ATOM 4426 O O . PRO A 1 552 ? 38.807 8.603 6.704 1.00 36.59 552 PRO A O 1
ATOM 4429 N N . CYS A 1 553 ? 37.085 9.451 5.554 1.00 24.53 553 CYS A N 1
ATOM 4430 C CA . CYS A 1 553 ? 37.763 10.433 4.666 1.00 24.53 553 CYS A CA 1
ATOM 4431 C C . CYS A 1 553 ? 36.930 10.812 3.426 1.00 24.53 553 CYS A C 1
ATOM 4433 O O . CYS A 1 553 ? 36.043 10.087 3.002 1.00 24.53 553 CYS A O 1
ATOM 4435 N N . ARG A 1 554 ? 37.205 12.015 2.907 1.00 24.41 554 ARG A N 1
ATOM 4436 C CA . ARG A 1 554 ? 36.451 12.770 1.896 1.00 24.41 554 ARG A CA 1
ATOM 4437 C C . ARG A 1 554 ? 36.941 12.522 0.459 1.00 24.41 554 ARG A C 1
ATOM 4439 O O . ARG A 1 554 ? 38.146 12.422 0.260 1.00 24.41 554 ARG A O 1
ATOM 4446 N N . ALA A 1 555 ? 36.003 12.745 -0.472 1.00 23.22 555 ALA A N 1
ATOM 4447 C CA . ALA A 1 555 ? 36.110 13.449 -1.765 1.00 23.22 555 ALA A CA 1
ATOM 4448 C C . ALA A 1 555 ? 36.087 12.614 -3.065 1.00 23.22 555 ALA A C 1
ATOM 4450 O O . ALA A 1 555 ? 37.041 11.910 -3.363 1.00 23.22 555 ALA A O 1
ATOM 4451 N N . GLY A 1 556 ? 35.078 12.903 -3.906 1.00 24.41 556 GLY A N 1
ATOM 4452 C CA . GLY A 1 556 ? 35.193 12.940 -5.375 1.00 24.41 556 GLY A CA 1
ATOM 4453 C C . GLY A 1 556 ? 34.351 11.923 -6.156 1.00 24.41 556 GLY A C 1
ATOM 4454 O O . GLY A 1 556 ? 34.737 10.771 -6.252 1.00 24.41 556 GLY A O 1
ATOM 4455 N N . PHE A 1 557 ? 33.250 12.387 -6.763 1.00 29.44 557 PHE A N 1
ATOM 4456 C CA . PHE A 1 557 ? 32.338 11.661 -7.674 1.00 29.44 557 PHE A CA 1
ATOM 4457 C C . PHE A 1 557 ? 33.036 11.039 -8.905 1.00 29.44 557 PHE A C 1
ATOM 4459 O O . PHE A 1 557 ? 33.986 11.640 -9.417 1.00 29.44 557 PHE A O 1
ATOM 4466 N N . PRO A 1 558 ? 32.515 9.916 -9.449 1.00 28.77 558 PRO A N 1
ATOM 4467 C CA . PRO A 1 558 ? 31.602 10.002 -10.602 1.00 28.77 558 PRO A CA 1
ATOM 4468 C C . PRO A 1 558 ? 30.418 9.006 -10.590 1.00 28.77 558 PRO A C 1
ATOM 4470 O O . PRO A 1 558 ? 30.343 8.091 -9.784 1.00 28.77 558 PRO A O 1
ATOM 4473 N N . LYS A 1 559 ? 29.468 9.270 -11.495 1.00 27.20 559 LYS A N 1
ATOM 4474 C CA . LYS A 1 559 ? 28.147 8.652 -11.676 1.00 27.20 559 LYS A CA 1
ATOM 4475 C C . LYS A 1 559 ? 28.185 7.498 -12.686 1.00 27.20 559 LYS A C 1
ATOM 4477 O O . LYS A 1 559 ? 28.890 7.593 -13.686 1.00 27.20 559 LYS A O 1
ATOM 4482 N N . LEU A 1 560 ? 27.310 6.511 -12.507 1.00 31.11 560 LEU A N 1
ATOM 4483 C CA . LEU A 1 560 ? 26.863 5.588 -13.557 1.00 31.11 560 LEU A CA 1
ATOM 4484 C C . LEU A 1 560 ? 25.779 6.275 -14.412 1.00 31.11 560 LEU A C 1
ATOM 4486 O O . LEU A 1 560 ? 24.587 6.030 -14.257 1.00 31.11 560 LEU A O 1
ATOM 4490 N N . ASP A 1 561 ? 26.207 7.177 -15.291 1.00 34.09 561 ASP A N 1
ATOM 4491 C CA . ASP A 1 561 ? 25.394 7.759 -16.361 1.00 34.09 561 ASP A CA 1
ATOM 4492 C C . ASP A 1 561 ? 26.179 7.553 -17.662 1.00 34.09 561 ASP A C 1
ATOM 4494 O O . ASP A 1 561 ? 27.167 8.246 -17.851 1.00 34.09 561 ASP A O 1
ATOM 4498 N N . GLU A 1 562 ? 25.785 6.609 -18.526 1.00 32.47 562 GLU A N 1
ATOM 4499 C CA . GLU A 1 562 ? 25.898 6.750 -19.992 1.00 32.47 562 GLU A CA 1
ATOM 4500 C C . GLU A 1 562 ? 25.276 5.538 -20.714 1.00 32.47 562 GLU A C 1
ATOM 4502 O O . GLU A 1 562 ? 25.934 4.576 -21.109 1.00 32.47 562 GLU A O 1
ATOM 4507 N N . VAL A 1 563 ? 23.959 5.608 -20.944 1.00 35.06 563 VAL A N 1
ATOM 4508 C CA . VAL A 1 563 ? 23.457 5.201 -22.262 1.00 35.06 563 VAL A CA 1
ATOM 4509 C C . VAL A 1 563 ? 23.759 6.400 -23.149 1.00 35.06 563 VAL A C 1
ATOM 4511 O O . VAL A 1 563 ? 23.059 7.408 -23.064 1.00 35.06 563 VAL A O 1
ATOM 4514 N N . VAL A 1 564 ? 24.833 6.331 -23.934 1.00 33.03 564 VAL A N 1
ATOM 4515 C CA . VAL A 1 564 ? 25.090 7.358 -24.948 1.00 33.03 564 VAL A CA 1
ATOM 4516 C C . VAL A 1 564 ? 24.080 7.113 -26.061 1.00 33.03 564 VAL A C 1
ATOM 4518 O O . VAL A 1 564 ? 24.174 6.115 -26.785 1.00 33.03 564 VAL A O 1
ATOM 4521 N N . ILE A 1 565 ? 23.065 7.972 -26.101 1.00 33.78 565 ILE A N 1
ATOM 4522 C CA . ILE A 1 565 ? 22.125 8.108 -27.209 1.00 33.78 565 ILE A CA 1
ATOM 4523 C C . ILE A 1 565 ? 22.633 9.316 -27.997 1.00 33.78 565 ILE A C 1
ATOM 4525 O O . ILE A 1 565 ? 22.364 10.446 -27.597 1.00 33.78 565 ILE A O 1
ATOM 4529 N N . ASP A 1 566 ? 23.422 9.056 -29.041 1.00 28.95 566 ASP A N 1
ATOM 4530 C CA . ASP A 1 566 ? 23.844 10.072 -30.020 1.00 28.95 566 ASP A CA 1
ATOM 4531 C C . ASP A 1 566 ? 22.869 10.108 -31.205 1.00 28.95 566 ASP A C 1
ATOM 4533 O O . ASP A 1 566 ? 22.509 9.012 -31.724 1.00 28.95 566 ASP A O 1
#

Sequence (566 aa):
MDDWKPSPLIKPFGARKKRSWYLTWKYKLTNQRALRRFCQTGAVLFLLVTVIVNIKLILDTRRAISEANEDPEPEKDYGRTRLRMGLVVEGVLEDEAREQGRGIHVIVLNQATGHVMAKRVFDTYSPHEDEAMVLFLNMVAPGRVLICTVKDEGSFHLKDTAKALLRSLGSQAGPALGWRDTWAFVGRKGGPVLGEKHSKSPALSSWGDPVLLKTDVPLSSAEEAECHWADTELNRRRHRFCSKVEGYGSVCSCKDPTPIEFSPDPGVSPQMITVFIDGYYEHTPISIKNARVSQHYKASLTATFNLFPEAKFAVVLEEDLDIAVDFFSQSIHLLEEDDSLYCISAWNDQGYEHTAEDPALLYRVETMPGLGWVLRKSLYKEELEPKWPTPEKLWDWDMWMRMPEQRRGRECIIPDISRSYHFGIVGLNMNGYFHEAYFKKHKFNTVPGVQLRNVDSLKKEAYEVEVHRLLSEAEVLDHSKNPCEDSFLPDTEGHTYVAFIRMEKDDDFTTWTQLAKNEEATINHPNFLGATPKGGGSPRSCRTDMRPPPGPCRAGFPKLDEVVID

Radius of gyration: 37.02 Å; chains: 1; bounding box: 106×131×100 Å

pLDDT: mean 81.45, std 23.46, range [23.22, 98.81]

InterPro domains:
  IPR004139 Glycosyl transferase, family 13 [PF03071] (292-481)
  IPR029044 Nucleotide-diphospho-sugar transferases [G3DSA:3.90.550.10] (266-438)
  IPR029044 Nucleotide-diphospho-sugar transferases [SSF53448] (286-515)
  IPR039474 Protein O-linked-mannose beta-1,2-N-acetylglucosaminyltransferase 1, PANDER-like domain [cd13937] (92-219)
  IPR039477 ILEI/PANDER domain [PF15711] (102-191)
  IPR052463 O-linked-mannose beta-1,2-N-acetylglucosaminyltransferase [PTHR46396] (266-517)

Foldseek 3Di:
DDDDDDDDDDDDDDDDDDDDPVVVVVVVPPDVVVVVVVVVVVVVVVVVVVVVVVVVVVVVVVVVVVVVPPDPDDDDDPDQDKWKWKDWFAADDPDPPPPDQAAKWKWKAQQAPRDTADIDGQNQLDAPSLVVVLLQLQQFDAFIKMKIWGHQFHPNNNDQSSLVVCVQQVDPCSVVDDGQKTKIFIGGHVGGTFDIDIFCFPDNVGHGHIDMDIGIRRGDHPVVRFADDDDDPQVVVLRVNLVRHGRRHQCRDSPRHDDPDDDADPPDDPVLDDDQDCDDDPHPQFADFQLSVLVSVLVVLVVSCVVPVPDQKDKDADPQKDFESANPDPQVVLVVVAPLAQWAALDDQLQFPVQFDDQQAKDKALFDPRNIIMGGPCLCPVPDNVVRDDSVDSDHRRVVCSDCSNSVNRTYMYGSAGRMAGRDQDDSPHHDVCCLLRGPGHGHDHDHPDHHPPSVCNHDVSVVVVVVVLVVQADEWDPVDDLLDPVRDPPDPPGHHDYDDDDPDPPRCPRVVVSVVSVSVCVVCVPPVPDDDDDDDDDDDDDDDDDDDDDDDDDDDDDPDDRPTD

Secondary structure (DSSP, 8-state):
-----------------PPPTHHHHHTSS--HHHHHHHHHHHHHHHHHHHHHHHHHHHHHHHHHHHHHS-PPP-----S--EEEEEEEE-S----S-TTS--EEEEEEE-TTT--EEEEEEE-TTSTTHHHHHHHHHHHSPTT-EEEEEEES---TT--HHHHHHHHHTT-SSGGG--TT-EEEEEEETTS-EEEEEEE--SSTTS-PPPEEEEEEEEPPPHHHHS------HHHHHHHHHHTT----GGGG-SSSPPPS---PPTT--GGG-----SSSTT----SSHHHHHHHHHHHHHHHHHHH-TT-SEEEE--TTEEE-TT-S-TTTTHHHH-TTEEEEES--TT-BTTT---TT-EEEESS---SSEEEEHHIIIIIIGGGPPPTT----HHHHHHSHHHHTT-EEEEESSBSEEE---SSSS--HHHHHHHTTTB-B---TTPPPSSGGGGSHHHHHHHHHHHHHHPEEP-TTS-TTSGGGS-S-SS--EE-----SSTT--HHHHHHHHHHHHHHH-TT-TT----S--PPPPP----PPP-------------EEE-

Organism: Balaenoptera physalus (NCBI:txid9770)